Protein AF-A0A9P7R5K6-F1 (afdb_monomer)

Foldseek 3Di:
DPDPDPPPQDCQVVLQVLLVVLPQPDRADPQQSSLLLVVLLVVLLVLLLQQCVVCVVVVHQARDPVSNCVVVVVDPVLSVVLVVVVVVVVVVVVVVVVVVVVPDDDDDDDDDDDDDDDDDDDPPPVVVVVVVVVLVVQCVSSPVVPRGPDDHDVSVSVSSVSVSSVSSSQLSNQLVVLLVVVVVVCVVVVDPDPPDPPDPDDDDPPPDPPPPDDGRDNVSSVVSVVVVPDDDPVVCVVVVPVDPQPLDQQPLVVLLVLLVVLLVVLVVLLVVLVVVLVVLLVVLLVCVQVVVVVVSLVSVQVSVLSVLVNVLSVVLSVLSVVCNVPVVCVRDLDRDLVNLQSLLQLLQCVVLDPRVSSVVSNVSVCSRNHDVSSVCSNVVVVVSHDPSSVVSSDPDRDDVVVSVVSSVQSCVLVVNCPPPDPPPPDDDDPDDDDDDDDDDDDDDDDDDDDDDDDDPDVVVVVVVVVPDDDDPDDDDPPDPDHDDHDDDDPPDPDDQDDDPPDGDDDDPPVVVVVPDDDDDDDDDDDDDDPVVVVVVVVVVVD

Organism: NCBI:txid1209932

Solvent-accessible surface area (backbone atoms only — not comparable to full-atom values): 33763 Å² total; per-residue (Å²): 134,85,78,92,70,85,73,77,76,82,54,51,69,62,50,53,54,47,32,39,78,45,67,46,85,40,84,60,48,70,68,29,45,48,52,52,52,52,52,52,38,52,52,50,38,52,52,46,41,54,22,42,52,51,20,48,76,74,72,34,80,57,68,51,73,64,41,56,51,58,75,48,58,87,42,60,68,57,50,50,52,51,53,53,53,50,52,55,49,52,51,54,49,54,53,52,58,50,60,72,62,68,76,79,73,91,76,81,89,81,86,88,89,85,89,86,77,84,76,86,72,93,65,61,64,65,53,52,51,51,52,54,49,53,54,51,52,48,42,60,69,47,36,43,89,79,56,42,96,46,85,74,51,72,66,54,54,50,52,50,52,53,50,49,51,52,49,49,30,54,45,43,44,39,15,51,53,48,45,52,53,48,54,51,47,45,68,72,67,65,56,98,64,97,78,72,88,73,68,87,74,79,88,49,101,82,53,77,72,74,80,66,72,76,50,67,50,51,69,29,43,53,52,26,50,57,62,70,68,57,75,57,67,78,77,46,56,88,50,70,82,74,57,74,78,80,55,57,78,67,58,58,70,60,50,46,53,38,38,52,52,29,41,54,50,44,53,53,49,44,56,50,50,55,57,50,49,55,52,51,50,53,54,38,37,53,30,55,67,74,63,42,53,72,61,34,58,63,52,47,54,54,51,53,54,48,52,45,48,44,56,46,43,54,54,52,37,53,35,39,51,51,49,57,78,47,43,75,59,64,71,51,93,56,80,44,79,93,46,39,38,47,54,25,34,46,48,41,42,20,87,77,48,93,51,66,43,38,43,51,48,35,50,57,50,33,60,45,62,31,66,68,54,47,49,38,31,59,68,39,72,76,66,52,41,44,66,69,58,54,59,60,68,47,93,64,83,81,54,69,69,58,55,51,52,51,51,39,43,42,15,59,58,67,74,36,87,45,81,78,69,76,80,74,76,76,80,77,82,80,75,88,77,83,88,83,84,87,84,90,85,88,91,83,91,87,87,88,88,85,84,91,82,90,73,98,65,59,72,69,54,56,58,59,60,73,72,57,83,76,78,94,72,91,84,71,90,71,66,100,71,81,71,84,62,81,77,96,62,95,87,58,98,69,88,80,82,68,64,92,90,48,85,78,74,86,61,89,72,58,70,72,65,78,78,67,88,81,87,82,91,79,86,85,85,82,82,81,59,69,73,60,54,55,53,53,57,58,63,71,74,112

Mean predicted aligned error: 21.7 Å

pLDDT: mean 73.81, std 21.89, range [28.94, 96.81]

Radius of gyration: 49.68 Å; Cα contacts (8 Å, |Δi|>4): 333; chains: 1; bounding box: 104×92×162 Å

Secondary structure (DSSP, 8-state):
---S-------HHHHHHHHHHTT--S---HHHHHHHHHHHHHHHHHHHHHHHHHHHHTT-SS--HHHHHHHTTT-HHHHHHHHHHHHHHHHHHHHHHHHTTTT--------------PPPPS-HHHHHHHHHHHHHHHHHHTTHHHH-SSPPPHHHHHHHHHHHHHHHHHHHHHHHHHHHHHHHHHHHHT-S--S---------TTSPP----PPPPHHHHHHHHHHHTPPPHHHHGGGTTTS--------HHHHHHHHHHHHHHHHHHHHHHHHHHHHHHHHHHHHHHTT-HHHHHHHHHHHHHHHHHHHHHHHHHHHHHHHHHTGGGGGSSS--HHHHHHHHHHHHHGGGSS-HHHHHHHHHHHHHHHHHHHHHHHTTTTS-S-HHHHHHHS--PPPHHHHHHHHHHHHHHTT---S-PPPPP------------------------------TTHHHHHHHHTT-PPPS-S-S---S---PPPP--S--S-----BTTB--PPPTTSGGGTT--------S-PPPPHHHHHHHHHHTT-

InterPro domains:
  IPR003195 Transcription initiation factor IID, subunit 13 [PF02269] (10-100)
  IPR003195 Transcription initiation factor IID, subunit 13 [PTHR11380] (4-180)
  IPR005061 Vacuolar protein sorting-associated protein Ist1 [PF03398] (256-417)
  IPR009072 Histone-fold [G3DSA:1.10.20.10] (11-53)
  IPR009072 Histone-fold [SSF47113] (11-53)
  IPR009072 Histone-fold [SSF47113] (146-231)
  IPR042277 Vacuolar protein sorting-associated protein IST1-like [G3DSA:1.20.1260.60] (247-427)

Nearest PDB structures (foldseek):
  8v2q-assembly1_B-1  TM=9.684E-01  e=1.000E-11  Homo sapiens
  3frs-assembly1_A-2  TM=9.763E-01  e=5.652E-10  Homo sapiens
  6e8g-assembly1_S  TM=9.258E-01  e=2.137E-09  Homo sapiens
  3ggz-assembly4_D  TM=8.778E-01  e=9.228E-09  Saccharomyces cerevisiae
  8qb9-assembly1_A  TM=2.524E-01  e=5.804E+00  Saccharomyces cerevisiae

Sequence (542 aa):
MASKDDKAFKYRQEISQMMYVSGETAEPSIETTSMIEDIVRQQVIELLRNCTELAARRGARAITINDLIFQIRHDQAKVSRLRTFLSWKDVRKNVKDSDDKGGEADLGAGEDPSGGVVPGGPVDDATKKNKKAKGKRFREWAGFGIVTDSKPSDDIVDILGFLTFEMVQTLTEHALKVKEQEDLFKAQSGGENAGSKKRKVATGLFDPPSEGRSPIEPRHVQEAFRRLQQRPKKTRAMLNGTRLPQHTALNITKLKVQLKLAIARLRMVQQRDDSMGKTQRRAMAQLLEVGKIDSARIRVENIIRSDITTELHEILELYCELLIARAGLLEGSVCDPGLEEAVKSIIYAAPKTEIKELQVVRTLLAEKYGKEFVLAAMDNSDGKVSDKVVKKLSVTPPREELVQGYLEEIAKAYNVDWPKRPLADEPPDLLDDDDDDSPSGGIGVRIPEGPLGNSSKVAKEQEELSKATPPRTIGGPSSPLTVTPPRMTTDNVHPKVTLNSLELKPNKKMDAAAQKKPAGKGPGGNVPDITELERRFQALKR

Structure (mmCIF, N/CA/C/O backbone):
data_AF-A0A9P7R5K6-F1
#
_entry.id   AF-A0A9P7R5K6-F1
#
loop_
_atom_site.group_PDB
_atom_site.id
_atom_site.type_symbol
_atom_site.label_atom_id
_atom_site.label_alt_id
_atom_site.label_comp_id
_atom_site.label_asym_id
_atom_site.label_entity_id
_atom_site.label_seq_id
_atom_site.pdbx_PDB_ins_code
_atom_site.Cartn_x
_atom_site.Cartn_y
_atom_site.Cartn_z
_atom_site.occupancy
_atom_site.B_iso_or_equiv
_atom_site.auth_seq_id
_atom_site.auth_comp_id
_atom_site.auth_asym_id
_atom_site.auth_atom_id
_atom_site.pdbx_PDB_model_num
ATOM 1 N N . MET A 1 1 ? 41.719 -3.192 -2.189 1.00 32.66 1 MET A N 1
ATOM 2 C CA . MET A 1 1 ? 41.002 -4.257 -2.922 1.00 32.66 1 MET A CA 1
ATOM 3 C C . MET A 1 1 ? 40.378 -3.630 -4.156 1.00 32.66 1 MET A C 1
ATOM 5 O O . MET A 1 1 ? 39.386 -2.929 -4.029 1.00 32.66 1 MET A O 1
ATOM 9 N N . ALA A 1 2 ? 41.013 -3.793 -5.317 1.00 33.47 2 ALA A N 1
ATOM 10 C CA . ALA A 1 2 ? 40.439 -3.384 -6.594 1.00 33.47 2 ALA A CA 1
ATOM 11 C C . ALA A 1 2 ? 39.320 -4.373 -6.948 1.00 33.47 2 ALA A C 1
ATOM 13 O O . ALA A 1 2 ? 39.569 -5.577 -7.037 1.00 33.47 2 ALA A O 1
ATOM 14 N N . SER A 1 3 ? 38.085 -3.883 -7.046 1.00 34.66 3 SER A N 1
ATOM 15 C CA . SER A 1 3 ? 36.927 -4.712 -7.375 1.00 34.66 3 SER A CA 1
ATOM 16 C C . SER A 1 3 ? 37.041 -5.177 -8.825 1.00 34.66 3 SER A C 1
ATOM 18 O O . SER A 1 3 ? 37.020 -4.365 -9.745 1.00 34.66 3 SER A O 1
ATOM 20 N N . LYS A 1 4 ? 37.181 -6.491 -9.015 1.00 38.12 4 LYS A N 1
ATOM 21 C CA . LYS A 1 4 ? 36.974 -7.183 -10.290 1.00 38.12 4 LYS A CA 1
ATOM 22 C C . LYS A 1 4 ? 35.550 -6.898 -10.770 1.00 38.12 4 LYS A C 1
ATOM 24 O O . LYS A 1 4 ? 34.622 -7.423 -10.173 1.00 38.12 4 LYS A O 1
ATOM 29 N N . ASP A 1 5 ? 35.413 -6.023 -11.760 1.00 40.50 5 ASP A N 1
ATOM 30 C CA . ASP A 1 5 ? 34.437 -6.062 -12.860 1.00 40.50 5 ASP A CA 1
ATOM 31 C C . ASP A 1 5 ? 34.398 -4.676 -13.520 1.00 40.50 5 ASP A C 1
ATOM 33 O O . ASP A 1 5 ? 33.425 -3.930 -13.404 1.00 40.50 5 ASP A O 1
ATOM 37 N N . ASP A 1 6 ? 35.457 -4.323 -14.254 1.00 42.97 6 ASP A N 1
ATOM 38 C CA . ASP A 1 6 ? 35.356 -3.276 -15.274 1.00 42.97 6 ASP A CA 1
ATOM 39 C C . ASP A 1 6 ? 34.451 -3.807 -16.400 1.00 42.97 6 ASP A C 1
ATOM 41 O O . ASP A 1 6 ? 34.907 -4.281 -17.445 1.00 42.97 6 ASP A O 1
ATOM 45 N N . LYS A 1 7 ? 33.128 -3.782 -16.182 1.00 58.38 7 LYS A N 1
ATOM 46 C CA . LYS A 1 7 ? 32.145 -3.893 -17.263 1.00 58.38 7 LYS A CA 1
ATOM 47 C C . LYS A 1 7 ? 32.427 -2.725 -18.201 1.00 58.38 7 LYS A C 1
ATOM 49 O O . LYS A 1 7 ? 32.028 -1.599 -17.928 1.00 58.38 7 LYS A O 1
ATOM 54 N N . ALA A 1 8 ? 33.131 -2.984 -19.299 1.00 59.09 8 ALA A N 1
ATOM 55 C CA . ALA A 1 8 ? 33.356 -1.987 -20.332 1.00 59.09 8 ALA A CA 1
ATOM 56 C C . ALA A 1 8 ? 31.991 -1.488 -20.834 1.00 59.09 8 ALA A C 1
ATOM 58 O O . ALA A 1 8 ? 31.297 -2.206 -21.552 1.00 59.09 8 ALA A O 1
ATOM 59 N N . PHE A 1 9 ? 31.595 -0.286 -20.417 1.00 68.38 9 PHE A N 1
ATOM 60 C CA . PHE A 1 9 ? 30.385 0.387 -20.876 1.00 68.38 9 PHE A CA 1
ATOM 61 C C . PHE A 1 9 ? 30.581 0.755 -22.342 1.00 68.38 9 PHE A C 1
ATOM 63 O O . PHE A 1 9 ? 31.423 1.590 -22.685 1.00 68.38 9 PHE A O 1
ATOM 70 N N . LYS A 1 10 ? 29.875 0.055 -23.233 1.00 80.56 10 LYS A N 1
ATOM 71 C CA . LYS A 1 10 ? 30.111 0.150 -24.675 1.00 80.56 10 LYS A CA 1
ATOM 72 C C . LYS A 1 10 ? 29.262 1.275 -25.275 1.00 80.56 10 LYS A C 1
ATOM 74 O O . LYS A 1 10 ? 29.720 1.928 -26.201 1.00 80.56 10 LYS A O 1
ATOM 79 N N . TYR A 1 11 ? 28.078 1.570 -24.757 1.00 90.38 11 TYR A N 1
ATOM 80 C CA . TYR A 1 11 ? 27.111 2.422 -25.463 1.00 90.38 11 TYR A CA 1
ATOM 81 C C . TYR A 1 11 ? 26.877 3.790 -24.813 1.00 90.38 11 TYR A C 1
ATOM 83 O O . TYR A 1 11 ? 25.843 4.408 -25.049 1.00 90.38 11 TYR A O 1
ATOM 91 N N . ARG A 1 12 ? 27.826 4.297 -24.010 1.00 89.44 12 ARG A N 1
ATOM 92 C CA . ARG A 1 12 ? 27.673 5.574 -23.282 1.00 89.44 12 ARG A CA 1
ATOM 93 C C . ARG A 1 12 ? 27.261 6.743 -24.184 1.00 89.44 12 ARG A C 1
ATOM 95 O O . ARG A 1 12 ? 26.331 7.468 -23.841 1.00 89.44 12 ARG A O 1
ATOM 102 N N . GLN A 1 13 ? 27.963 6.951 -25.300 1.00 90.81 13 GLN A N 1
ATOM 103 C CA . GLN A 1 13 ? 27.703 8.093 -26.187 1.00 90.81 13 GLN A CA 1
ATOM 104 C C . GLN A 1 13 ? 26.336 7.963 -26.860 1.00 90.81 13 GLN A C 1
ATOM 106 O O . GLN A 1 13 ? 25.559 8.913 -26.879 1.00 90.81 13 GLN A O 1
ATOM 111 N N . GLU A 1 14 ? 26.017 6.769 -27.353 1.00 93.06 14 GLU A N 1
ATOM 112 C CA . GLU A 1 14 ? 24.741 6.475 -27.994 1.00 93.06 14 GLU A CA 1
ATOM 113 C C . GLU A 1 14 ? 23.574 6.619 -27.004 1.00 93.06 14 GLU A C 1
ATOM 115 O O . GLU A 1 14 ? 22.557 7.220 -27.339 1.00 93.06 14 GLU A O 1
ATOM 120 N N . ILE A 1 15 ? 23.727 6.138 -25.765 1.00 93.69 15 ILE A N 1
ATOM 121 C CA . ILE A 1 15 ? 22.724 6.285 -24.701 1.00 93.69 15 ILE A CA 1
ATOM 122 C C . ILE A 1 15 ? 22.528 7.753 -24.345 1.00 93.69 15 ILE A C 1
ATOM 124 O O . ILE A 1 15 ? 21.389 8.206 -24.307 1.00 93.69 15 ILE A O 1
ATOM 128 N N . SER A 1 16 ? 23.606 8.514 -24.158 1.00 92.12 16 SER A N 1
ATOM 129 C CA . SER A 1 16 ? 23.510 9.952 -23.890 1.00 92.12 16 SER A CA 1
ATOM 130 C C . SER A 1 16 ? 22.779 10.694 -25.015 1.00 92.12 16 SER A C 1
ATOM 132 O O . SER A 1 16 ? 21.921 11.528 -24.732 1.00 92.12 16 SER A O 1
ATOM 134 N N . GLN A 1 17 ? 23.030 10.341 -26.278 1.00 93.12 17 GLN A N 1
ATOM 135 C CA . GLN A 1 17 ? 22.317 10.926 -27.413 1.00 93.12 17 GLN A CA 1
ATOM 136 C C . GLN A 1 17 ? 20.821 10.565 -27.415 1.00 93.12 17 GLN A C 1
ATOM 138 O O . GLN A 1 17 ? 19.980 11.425 -27.670 1.00 93.12 17 GLN A O 1
ATOM 143 N N . MET A 1 18 ? 20.464 9.316 -27.101 1.00 94.31 18 MET A N 1
ATOM 144 C CA . MET A 1 18 ? 19.060 8.896 -26.978 1.00 94.31 18 MET A CA 1
ATOM 145 C C . MET A 1 18 ? 18.347 9.597 -25.811 1.00 94.31 18 MET A C 1
ATOM 147 O O . MET A 1 18 ? 17.194 10.010 -25.945 1.00 94.31 18 MET A O 1
ATOM 151 N N . MET A 1 19 ? 19.039 9.787 -24.684 1.00 94.06 19 MET A N 1
ATOM 152 C CA . MET A 1 19 ? 18.526 10.541 -23.537 1.00 94.06 19 MET A CA 1
ATOM 153 C C . MET A 1 19 ? 18.262 12.006 -23.903 1.00 94.06 19 MET A C 1
ATOM 155 O O . MET A 1 19 ? 17.210 12.537 -23.548 1.00 94.06 19 MET A O 1
ATOM 159 N N . TYR A 1 20 ? 19.161 12.622 -24.676 1.00 93.25 20 TYR A N 1
ATOM 160 C 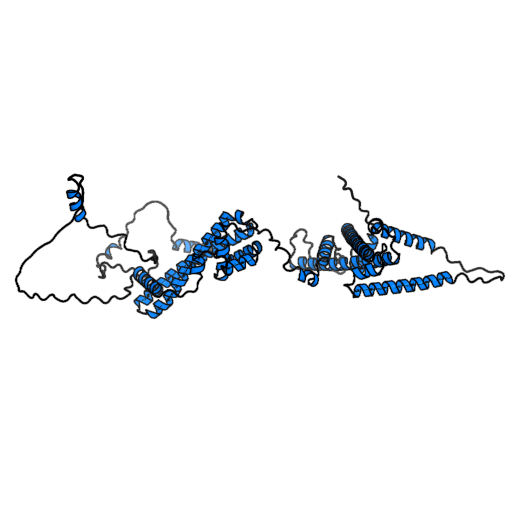CA . TYR A 1 20 ? 19.003 13.994 -25.157 1.00 93.25 20 TYR A CA 1
ATOM 161 C C . TYR A 1 20 ? 17.740 14.179 -26.001 1.00 93.25 20 TYR A C 1
ATOM 163 O O . TYR A 1 20 ? 16.944 15.079 -25.741 1.00 93.25 20 TYR A O 1
ATOM 171 N N . VAL A 1 21 ? 17.487 13.266 -26.945 1.00 92.50 21 VAL A N 1
ATOM 172 C CA . VAL A 1 21 ? 16.249 13.262 -27.750 1.00 92.50 21 VAL A CA 1
ATOM 173 C C . VAL A 1 21 ? 14.995 13.123 -26.874 1.00 92.50 21 VAL A C 1
ATOM 175 O O . VAL A 1 21 ? 13.938 13.642 -27.220 1.00 92.50 21 VAL A O 1
ATOM 178 N N . SER A 1 22 ? 15.121 12.464 -25.722 1.00 89.00 22 SER A N 1
ATOM 179 C CA . SER A 1 22 ? 14.028 12.226 -24.770 1.00 89.00 22 SER A CA 1
ATOM 180 C C . SER A 1 22 ? 13.811 13.382 -23.780 1.00 89.00 22 SER A C 1
ATOM 182 O O . SER A 1 22 ? 12.936 13.293 -22.918 1.00 89.00 22 SER A O 1
ATOM 184 N N . GLY A 1 23 ? 14.597 14.462 -23.885 1.00 87.00 23 GLY A N 1
ATOM 185 C CA . GLY A 1 23 ? 14.461 15.676 -23.076 1.00 87.00 23 GLY A CA 1
ATOM 186 C C . GLY A 1 23 ? 15.455 15.822 -21.919 1.00 87.00 23 GLY A C 1
ATOM 187 O O . GLY A 1 23 ? 15.320 16.768 -21.143 1.00 87.00 23 GLY A O 1
ATOM 188 N N . GLU A 1 24 ? 16.443 14.931 -21.781 1.00 87.56 24 GLU A N 1
ATOM 189 C CA . GLU A 1 24 ? 17.578 15.154 -20.873 1.00 87.56 24 GLU A CA 1
ATOM 190 C C . GLU A 1 24 ? 18.565 16.134 -21.516 1.00 87.56 24 GLU A C 1
ATOM 192 O O . GLU A 1 24 ? 19.335 15.782 -22.406 1.00 87.56 24 GLU A O 1
ATOM 197 N N . THR A 1 25 ? 18.526 17.388 -21.086 1.00 79.44 25 THR A N 1
ATOM 198 C CA . THR A 1 25 ? 19.355 18.453 -21.659 1.00 79.44 25 THR A CA 1
ATOM 199 C C . THR A 1 25 ? 20.704 18.612 -20.964 1.00 79.44 25 THR A C 1
ATOM 201 O O . THR A 1 25 ? 21.587 19.260 -21.522 1.00 79.44 25 THR A O 1
ATOM 204 N N . ALA A 1 26 ? 20.864 18.073 -19.752 1.00 81.56 26 ALA A N 1
ATOM 205 C CA . ALA A 1 26 ? 22.111 18.139 -19.000 1.00 81.56 26 ALA A CA 1
ATOM 206 C C . ALA A 1 26 ? 22.975 16.899 -19.268 1.00 81.56 26 ALA A C 1
ATOM 208 O O . ALA A 1 26 ? 22.467 15.838 -19.622 1.00 81.56 26 ALA A O 1
ATOM 209 N N . GLU A 1 27 ? 24.295 17.018 -19.098 1.00 86.50 27 GLU A N 1
ATOM 210 C CA . GLU A 1 27 ? 25.189 15.874 -19.291 1.00 86.50 27 GLU A CA 1
ATOM 211 C C . GLU A 1 27 ? 24.950 14.829 -18.182 1.00 86.50 27 GLU A C 1
ATOM 213 O O . GLU A 1 27 ? 25.210 15.112 -17.006 1.00 86.50 27 GLU A O 1
ATOM 218 N N . PRO A 1 28 ? 24.451 13.621 -18.513 1.00 88.25 28 PRO A N 1
ATOM 219 C CA . PRO A 1 28 ? 24.206 12.599 -17.511 1.00 88.25 28 PRO A CA 1
ATOM 220 C C . PRO A 1 28 ? 25.532 12.032 -16.995 1.00 88.25 28 PRO A C 1
ATOM 222 O O . PRO A 1 28 ? 26.495 11.836 -17.746 1.00 88.25 28 PRO A O 1
ATOM 225 N N . SER A 1 29 ? 25.571 11.710 -15.701 1.00 91.00 29 SER A N 1
ATOM 226 C CA . SER A 1 29 ? 26.750 11.096 -15.093 1.00 91.00 29 SER A CA 1
ATOM 227 C C . SER A 1 29 ? 27.053 9.729 -15.719 1.00 91.00 29 SER A C 1
ATOM 229 O O . SER A 1 29 ? 26.167 9.045 -16.246 1.00 91.00 29 SER A O 1
ATOM 231 N N . ILE A 1 30 ? 28.320 9.304 -15.633 1.00 90.44 30 ILE A N 1
ATOM 232 C CA . ILE A 1 30 ? 28.745 7.977 -16.107 1.00 90.44 30 ILE A CA 1
ATOM 233 C C . ILE A 1 30 ? 27.883 6.900 -15.446 1.00 90.44 30 ILE A C 1
ATOM 235 O O . ILE A 1 30 ? 27.325 6.064 -16.145 1.00 90.44 30 ILE A O 1
ATOM 239 N N . GLU A 1 31 ? 27.676 6.993 -14.133 1.00 91.69 31 GLU A N 1
ATOM 240 C CA . GLU A 1 31 ? 26.853 6.060 -13.363 1.00 91.69 31 GLU A CA 1
ATOM 241 C C . GLU A 1 31 ? 25.410 5.951 -13.889 1.00 91.69 31 GLU A C 1
ATOM 243 O O . GLU A 1 31 ? 24.905 4.840 -14.055 1.00 91.69 31 GLU A O 1
ATOM 248 N N . THR A 1 32 ? 24.762 7.074 -14.230 1.00 93.44 32 THR A N 1
ATOM 249 C CA . THR A 1 32 ? 23.411 7.070 -14.819 1.00 93.44 32 THR A CA 1
ATOM 250 C C . THR A 1 32 ? 23.406 6.349 -16.168 1.00 93.44 32 THR A C 1
ATOM 252 O O . THR A 1 32 ? 22.582 5.461 -16.395 1.00 93.44 32 THR A O 1
ATOM 255 N N . THR A 1 33 ? 24.339 6.691 -17.064 1.00 93.75 33 THR A N 1
ATOM 256 C CA . THR A 1 33 ? 24.418 6.056 -18.393 1.00 93.75 33 THR A CA 1
ATOM 257 C C . THR A 1 33 ? 24.749 4.565 -18.305 1.00 93.75 33 THR A C 1
ATOM 259 O O . THR A 1 33 ? 24.155 3.761 -19.020 1.00 93.75 33 THR A O 1
ATOM 262 N N . SER A 1 34 ? 25.623 4.185 -17.372 1.00 92.19 34 SER A N 1
ATOM 263 C CA . SER A 1 34 ? 26.002 2.808 -17.064 1.00 92.19 34 SER A CA 1
ATOM 264 C C . SER A 1 34 ? 24.824 1.987 -16.543 1.00 92.19 34 SER A C 1
ATOM 266 O O . SER A 1 34 ? 24.632 0.845 -16.960 1.00 92.19 34 SER A O 1
ATOM 268 N N . MET A 1 35 ? 24.006 2.569 -15.664 1.00 94.38 35 MET A N 1
ATOM 269 C CA . MET A 1 35 ? 22.801 1.924 -15.150 1.00 94.38 35 MET A CA 1
ATOM 270 C C . MET A 1 35 ? 21.769 1.694 -16.256 1.00 94.38 35 MET A C 1
ATOM 272 O O . MET A 1 35 ? 21.202 0.606 -16.348 1.00 94.38 35 MET A O 1
ATOM 276 N N . ILE A 1 36 ? 21.546 2.690 -17.118 1.00 95.38 36 ILE A N 1
ATOM 277 C CA . ILE A 1 36 ? 20.651 2.550 -18.273 1.00 95.38 36 ILE A CA 1
ATOM 278 C C . ILE A 1 36 ? 21.180 1.471 -19.226 1.00 95.38 36 ILE A C 1
ATOM 280 O O . ILE A 1 36 ? 20.402 0.620 -19.654 1.00 95.38 36 ILE A O 1
ATOM 284 N N . GLU A 1 37 ? 22.488 1.447 -19.512 1.00 94.81 37 GLU A N 1
ATOM 285 C CA . GLU A 1 37 ? 23.095 0.412 -20.359 1.00 94.81 37 GLU A CA 1
ATOM 286 C C . GLU A 1 37 ? 22.832 -0.995 -19.808 1.00 94.81 37 GLU A C 1
ATOM 288 O O . GLU A 1 37 ? 22.412 -1.879 -20.559 1.00 94.81 37 GLU A O 1
ATOM 293 N N . ASP A 1 38 ? 23.031 -1.206 -18.504 1.00 94.06 38 ASP A N 1
ATOM 294 C CA . ASP A 1 38 ? 22.840 -2.519 -17.883 1.00 94.06 38 ASP A CA 1
ATOM 295 C C . ASP A 1 38 ? 21.362 -2.935 -17.860 1.00 94.06 38 ASP A C 1
ATOM 297 O O . ASP A 1 38 ? 21.048 -4.076 -18.204 1.00 94.06 38 ASP A O 1
ATOM 301 N N . ILE A 1 39 ? 20.440 -2.012 -17.552 1.00 95.12 39 ILE A N 1
ATOM 302 C CA . ILE A 1 39 ? 18.991 -2.272 -17.603 1.00 95.12 39 ILE A CA 1
ATOM 303 C C . ILE A 1 39 ? 18.580 -2.690 -19.017 1.00 95.12 39 ILE A C 1
ATOM 305 O O . ILE A 1 39 ? 17.954 -3.735 -19.197 1.00 95.12 39 ILE A O 1
ATOM 309 N N . VAL A 1 40 ? 18.946 -1.903 -20.031 1.00 95.25 40 VAL A N 1
ATOM 310 C CA . VAL A 1 40 ? 18.559 -2.160 -21.425 1.00 95.25 40 VAL A CA 1
ATOM 311 C C . VAL A 1 40 ? 19.164 -3.477 -21.908 1.00 95.25 40 VAL A C 1
ATOM 313 O O . VAL A 1 40 ? 18.460 -4.286 -22.511 1.00 95.25 40 VAL A O 1
ATOM 316 N N . ARG A 1 41 ? 20.434 -3.749 -21.585 1.00 93.06 41 ARG A N 1
ATOM 317 C CA . ARG A 1 41 ? 21.089 -5.020 -21.916 1.00 93.06 41 ARG A CA 1
ATOM 318 C C . ARG A 1 41 ? 20.352 -6.212 -21.310 1.00 93.06 41 ARG A C 1
ATOM 320 O O . ARG A 1 41 ? 20.097 -7.190 -22.011 1.00 93.06 41 ARG A O 1
ATOM 327 N N . GLN A 1 42 ? 19.999 -6.142 -20.027 1.00 93.31 42 GLN A N 1
ATOM 328 C CA . GLN A 1 42 ? 19.261 -7.211 -19.351 1.00 93.31 42 GLN A CA 1
ATOM 329 C C . GLN A 1 42 ? 17.883 -7.438 -19.988 1.00 93.31 42 GLN A C 1
ATOM 331 O O . GLN A 1 42 ? 17.507 -8.585 -20.223 1.00 93.31 42 GLN A O 1
ATOM 336 N N . GLN A 1 43 ? 17.160 -6.369 -20.339 1.00 94.56 43 GLN A N 1
ATOM 337 C CA . GLN A 1 43 ? 15.863 -6.479 -21.018 1.00 94.56 43 GLN A CA 1
ATOM 338 C C . GLN A 1 43 ? 15.983 -7.099 -22.419 1.00 94.56 43 GLN A C 1
ATOM 340 O O . GLN A 1 43 ? 15.147 -7.917 -22.793 1.00 94.56 43 GLN A O 1
ATOM 345 N N . VAL A 1 44 ? 17.033 -6.771 -23.183 1.00 93.56 44 VAL A N 1
ATOM 346 C CA . VAL A 1 44 ? 17.293 -7.395 -24.494 1.00 93.56 44 VAL A CA 1
ATOM 347 C C . VAL A 1 44 ? 17.576 -8.891 -24.351 1.00 93.56 44 VAL A C 1
ATOM 349 O O . VAL A 1 44 ? 17.021 -9.687 -25.107 1.00 93.56 44 VAL A O 1
ATOM 352 N N . ILE A 1 45 ? 18.401 -9.286 -23.378 1.00 92.19 45 ILE A N 1
ATOM 353 C CA . ILE A 1 45 ? 18.701 -10.701 -23.107 1.00 92.19 45 ILE A CA 1
ATOM 354 C C . ILE A 1 45 ? 17.418 -11.460 -22.757 1.00 92.19 45 ILE A C 1
ATOM 356 O O . ILE A 1 45 ? 17.180 -12.544 -23.288 1.00 92.19 45 ILE A O 1
ATOM 360 N N . GLU A 1 46 ? 16.575 -10.887 -21.901 1.00 93.00 46 GLU A N 1
ATOM 361 C CA . GLU A 1 46 ? 15.310 -11.501 -21.502 1.00 93.00 46 GLU A CA 1
ATOM 362 C C . GLU A 1 46 ? 14.323 -11.602 -22.675 1.00 93.00 46 GLU A C 1
ATOM 364 O O . GLU A 1 46 ? 13.692 -12.639 -22.884 1.00 93.00 46 GLU A O 1
ATOM 369 N N . LEU A 1 47 ? 14.231 -10.562 -23.506 1.00 92.94 47 LEU A N 1
ATOM 370 C CA . LEU A 1 47 ? 13.422 -10.587 -24.721 1.00 92.94 47 LEU A CA 1
ATOM 371 C C . LEU A 1 47 ? 13.872 -11.710 -25.666 1.00 92.94 47 LEU A C 1
ATOM 373 O O . LEU A 1 47 ? 13.034 -12.467 -26.157 1.00 92.94 47 LEU A O 1
ATOM 377 N N . LEU A 1 48 ? 15.183 -11.841 -25.885 1.00 92.50 48 LEU A N 1
ATOM 378 C CA . LEU A 1 48 ? 15.762 -12.881 -26.732 1.00 92.50 48 LEU A CA 1
ATOM 379 C C . LEU A 1 48 ? 15.510 -14.285 -26.178 1.00 92.50 48 LEU A C 1
ATOM 381 O O . LEU A 1 48 ? 15.101 -15.151 -26.943 1.00 92.50 48 LEU A O 1
ATOM 385 N N . ARG A 1 49 ? 15.673 -14.505 -24.866 1.00 92.12 49 ARG A N 1
ATOM 386 C CA . ARG A 1 49 ? 15.383 -15.798 -24.219 1.00 92.12 49 ARG A CA 1
ATOM 387 C C . ARG A 1 49 ? 13.947 -16.240 -24.458 1.00 92.12 49 ARG A C 1
ATOM 389 O O . ARG A 1 49 ? 13.714 -17.357 -24.914 1.00 92.12 49 ARG A O 1
ATOM 396 N N . ASN A 1 50 ? 12.999 -15.337 -24.223 1.00 93.94 50 ASN A N 1
ATOM 397 C CA . ASN A 1 50 ? 11.589 -15.625 -24.451 1.00 93.94 50 ASN A CA 1
ATOM 398 C C . ASN A 1 50 ? 11.287 -15.884 -25.940 1.00 93.94 50 ASN A C 1
ATOM 400 O O . ASN A 1 50 ? 10.503 -16.771 -26.264 1.00 93.94 50 ASN A O 1
ATOM 404 N N . CYS A 1 51 ? 11.930 -15.159 -26.864 1.00 92.94 51 CYS A N 1
ATOM 405 C CA . CYS A 1 51 ? 11.782 -15.414 -28.301 1.00 92.94 51 CYS A CA 1
ATOM 406 C C . CYS A 1 51 ? 12.361 -16.775 -28.719 1.00 92.94 51 CYS A C 1
ATOM 408 O O . CYS A 1 51 ? 11.745 -17.469 -29.527 1.00 92.94 51 CYS A O 1
ATOM 410 N N . THR A 1 52 ? 13.509 -17.179 -28.165 1.00 91.69 52 THR A N 1
ATOM 411 C CA . THR A 1 52 ? 14.091 -18.512 -28.382 1.00 91.69 52 THR A CA 1
ATOM 412 C C . THR A 1 52 ? 13.135 -19.604 -27.901 1.00 91.69 52 THR A C 1
ATOM 414 O O . THR A 1 52 ? 12.918 -20.583 -28.611 1.00 91.69 52 THR A O 1
ATOM 417 N N . GLU A 1 53 ? 12.501 -19.422 -26.740 1.00 91.56 53 GLU A N 1
ATOM 418 C CA . GLU A 1 53 ? 11.508 -20.370 -26.226 1.00 91.56 53 GLU A CA 1
ATOM 419 C C . GLU A 1 53 ? 10.271 -20.463 -27.137 1.00 91.56 53 GLU A C 1
ATOM 421 O O . GLU A 1 53 ? 9.799 -21.561 -27.437 1.00 91.56 53 GLU A O 1
ATOM 426 N N . LEU A 1 54 ? 9.762 -19.330 -27.633 1.00 92.19 54 LEU A N 1
ATOM 427 C CA . LEU A 1 54 ? 8.646 -19.307 -28.586 1.00 92.19 54 LEU A CA 1
ATOM 428 C C . LEU A 1 54 ? 8.997 -20.007 -29.905 1.00 92.19 54 LEU A C 1
ATOM 430 O O . LEU A 1 54 ? 8.199 -20.799 -30.412 1.00 92.19 54 LEU A O 1
ATOM 434 N N . ALA A 1 55 ? 10.198 -19.766 -30.435 1.00 91.75 55 ALA A N 1
ATOM 435 C CA . ALA A 1 55 ? 10.686 -20.445 -31.629 1.00 91.75 55 ALA A CA 1
ATOM 436 C C . ALA A 1 55 ? 10.786 -21.962 -31.399 1.00 91.75 55 ALA A C 1
ATOM 438 O O . ALA A 1 55 ? 10.283 -22.739 -32.217 1.00 91.75 55 ALA A O 1
ATOM 439 N N . ALA A 1 56 ? 11.331 -22.383 -30.253 1.00 90.94 56 ALA A N 1
ATOM 440 C CA . ALA A 1 56 ? 11.433 -23.789 -29.878 1.00 90.94 56 ALA A CA 1
ATOM 441 C C . ALA A 1 56 ? 10.054 -24.460 -29.771 1.00 90.94 56 ALA A C 1
ATOM 443 O O . ALA A 1 56 ? 9.875 -25.565 -30.280 1.00 90.94 56 ALA A O 1
ATOM 444 N N . ARG A 1 57 ? 9.048 -23.775 -29.205 1.00 92.12 57 ARG A N 1
ATOM 445 C CA . ARG A 1 57 ? 7.654 -24.262 -29.146 1.00 92.12 57 ARG A CA 1
ATOM 446 C C . ARG A 1 57 ? 7.009 -24.416 -30.529 1.00 92.12 57 ARG A C 1
ATOM 448 O O . ARG A 1 57 ? 6.159 -25.283 -30.699 1.00 92.12 57 ARG A O 1
ATOM 455 N N . ARG A 1 58 ? 7.422 -23.623 -31.526 1.00 93.06 58 ARG A N 1
ATOM 456 C CA . ARG A 1 58 ? 7.037 -23.803 -32.942 1.00 93.06 58 ARG A CA 1
ATOM 457 C C . ARG A 1 58 ? 7.774 -24.977 -33.612 1.00 93.06 58 ARG A C 1
ATOM 459 O O . ARG A 1 58 ? 7.420 -25.361 -34.721 1.00 93.06 58 ARG A O 1
ATOM 466 N N . GLY A 1 59 ? 8.802 -25.537 -32.973 1.00 91.19 59 GLY A N 1
ATOM 467 C CA . GLY A 1 59 ? 9.696 -26.531 -33.573 1.00 91.19 59 GLY A CA 1
ATOM 468 C C . GLY A 1 59 ? 10.787 -25.917 -34.457 1.00 91.19 59 GLY A C 1
ATOM 469 O O . GLY A 1 59 ? 11.403 -26.623 -35.251 1.00 91.19 59 GLY A O 1
ATOM 470 N N . ALA A 1 60 ? 11.043 -24.610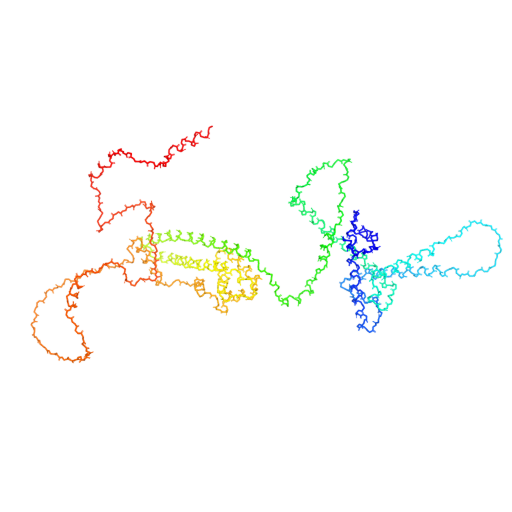 -34.340 1.00 89.75 60 ALA A N 1
ATOM 471 C CA . ALA A 1 60 ? 12.080 -23.906 -35.089 1.00 89.75 60 ALA A CA 1
ATOM 472 C C . ALA A 1 60 ? 13.247 -23.509 -34.174 1.00 89.75 60 ALA A C 1
ATOM 474 O O . ALA A 1 60 ? 13.051 -23.020 -33.068 1.00 89.75 60 ALA A O 1
ATOM 475 N N . ARG A 1 61 ? 14.485 -23.652 -34.657 1.00 85.56 61 ARG A N 1
ATOM 476 C CA . ARG A 1 61 ? 15.681 -23.175 -33.930 1.00 85.56 61 ARG A CA 1
ATOM 477 C C . ARG A 1 61 ? 16.007 -21.701 -34.187 1.00 85.56 61 ARG A C 1
ATOM 479 O O . ARG A 1 61 ? 16.825 -21.119 -33.481 1.00 85.56 61 ARG A O 1
ATOM 486 N N . ALA A 1 62 ? 15.399 -21.113 -35.216 1.00 89.81 62 ALA A N 1
ATOM 487 C CA . ALA A 1 62 ? 15.628 -19.733 -35.621 1.00 89.81 62 ALA A CA 1
ATOM 488 C C . ALA A 1 62 ? 14.512 -18.812 -35.121 1.00 89.81 62 ALA A C 1
ATOM 490 O O . ALA A 1 62 ? 13.323 -19.091 -35.314 1.00 89.81 62 ALA A O 1
ATOM 491 N N . ILE A 1 63 ? 14.921 -17.695 -34.517 1.00 91.38 63 ILE A N 1
ATOM 492 C CA . ILE A 1 63 ? 14.027 -16.610 -34.108 1.00 91.38 63 ILE A CA 1
ATOM 493 C C . ILE A 1 63 ? 13.517 -15.893 -35.360 1.00 91.38 63 ILE A C 1
ATOM 495 O O . ILE A 1 63 ? 14.296 -15.510 -36.234 1.00 91.38 63 ILE A O 1
ATOM 499 N N . THR A 1 64 ? 12.207 -15.684 -35.431 1.00 92.25 64 THR A N 1
ATOM 500 C CA . THR A 1 64 ? 11.539 -14.946 -36.508 1.00 92.25 64 THR A CA 1
ATOM 501 C C . THR A 1 64 ? 11.071 -13.574 -36.027 1.00 92.25 64 THR A C 1
ATOM 503 O O . THR A 1 64 ? 10.916 -13.333 -34.830 1.00 92.25 64 THR A O 1
ATOM 506 N N . ILE A 1 65 ? 10.784 -12.665 -36.964 1.00 92.69 65 ILE A N 1
ATOM 507 C CA . ILE A 1 65 ? 10.228 -11.333 -36.659 1.00 92.69 65 ILE A CA 1
ATOM 508 C C . ILE A 1 65 ? 8.915 -11.451 -35.867 1.00 92.69 65 ILE A C 1
ATOM 510 O O . ILE A 1 65 ? 8.660 -10.672 -34.948 1.00 92.69 65 ILE A O 1
ATOM 514 N N . ASN A 1 66 ? 8.103 -12.463 -36.184 1.00 92.25 66 ASN A N 1
ATOM 515 C CA . ASN A 1 66 ? 6.838 -12.713 -35.500 1.00 92.25 66 ASN A CA 1
ATOM 516 C C . ASN A 1 66 ? 7.028 -13.051 -34.016 1.00 92.25 66 ASN A C 1
ATOM 518 O O . ASN A 1 66 ? 6.183 -12.658 -33.218 1.00 92.25 66 ASN A O 1
ATOM 522 N N . ASP A 1 67 ? 8.133 -13.699 -33.631 1.00 93.56 67 ASP A N 1
ATOM 523 C CA . ASP A 1 67 ? 8.420 -14.015 -32.224 1.00 93.56 67 ASP A CA 1
ATOM 524 C C . ASP A 1 67 ? 8.625 -12.732 -31.401 1.00 93.56 67 ASP A C 1
ATOM 526 O O . ASP A 1 67 ? 8.077 -12.594 -30.309 1.00 93.56 67 ASP A O 1
ATOM 530 N N . LEU A 1 68 ? 9.319 -11.738 -31.966 1.00 92.81 68 LEU A N 1
ATOM 531 C CA . LEU A 1 68 ? 9.508 -10.424 -31.337 1.00 92.81 68 LEU A CA 1
ATOM 532 C C . LEU A 1 68 ? 8.214 -9.613 -31.287 1.00 92.81 68 LEU A C 1
ATOM 534 O O . LEU A 1 68 ? 7.872 -9.065 -30.239 1.00 92.81 68 LEU A O 1
ATOM 538 N N . ILE A 1 69 ? 7.476 -9.548 -32.402 1.00 93.38 69 ILE A N 1
ATOM 539 C CA . ILE A 1 69 ? 6.190 -8.834 -32.462 1.00 93.38 69 ILE A CA 1
ATOM 540 C C . ILE A 1 69 ? 5.207 -9.435 -31.454 1.00 93.38 69 ILE A C 1
ATOM 542 O O . ILE A 1 69 ? 4.476 -8.701 -30.787 1.00 93.38 69 ILE A O 1
ATOM 546 N N . PHE A 1 70 ? 5.213 -10.760 -31.298 1.00 94.56 70 PHE A N 1
ATOM 547 C CA . PHE A 1 70 ? 4.364 -11.440 -30.334 1.00 94.56 70 PHE A CA 1
ATOM 548 C C . PHE A 1 70 ? 4.650 -10.989 -28.898 1.00 94.56 70 PHE A C 1
ATOM 550 O O . PHE A 1 70 ? 3.708 -10.766 -28.138 1.00 94.56 70 PHE A O 1
ATOM 557 N N . GLN A 1 71 ? 5.911 -10.772 -28.521 1.00 93.31 71 GLN A N 1
ATOM 558 C CA . GLN A 1 71 ? 6.268 -10.318 -27.171 1.00 93.31 71 GLN A CA 1
ATOM 559 C C . GLN A 1 71 ? 5.740 -8.916 -26.845 1.00 93.31 71 GLN A C 1
ATOM 561 O O . GLN A 1 71 ? 5.290 -8.668 -25.727 1.00 93.31 71 GLN A O 1
ATOM 566 N N . ILE A 1 72 ? 5.714 -8.018 -27.829 1.00 94.06 72 ILE A N 1
ATOM 567 C CA . ILE A 1 72 ? 5.242 -6.633 -27.664 1.00 94.06 72 ILE A CA 1
ATOM 568 C C . ILE A 1 72 ? 3.774 -6.428 -28.074 1.00 94.06 72 ILE A C 1
ATOM 570 O O . ILE A 1 72 ? 3.290 -5.298 -28.068 1.00 94.06 72 ILE A O 1
ATOM 574 N N . ARG A 1 73 ? 3.032 -7.503 -28.385 1.00 94.44 73 ARG A N 1
ATOM 575 C CA . ARG A 1 73 ? 1.663 -7.466 -28.951 1.00 94.44 73 ARG A CA 1
ATOM 576 C C . ARG A 1 73 ? 0.632 -6.679 -28.139 1.00 94.44 73 ARG A C 1
ATOM 578 O O . ARG A 1 73 ? -0.432 -6.345 -28.646 1.00 94.44 73 ARG A O 1
ATOM 585 N N . HIS A 1 74 ? 0.897 -6.427 -26.864 1.00 90.81 74 HIS A N 1
ATOM 586 C CA . HIS A 1 74 ? -0.014 -5.676 -26.004 1.00 90.81 74 HIS A CA 1
ATOM 587 C C . HIS A 1 74 ? 0.018 -4.166 -26.281 1.00 90.81 74 HIS A C 1
ATOM 589 O O . HIS A 1 74 ? -0.958 -3.482 -25.983 1.00 90.81 74 HIS A O 1
ATOM 595 N N . ASP A 1 75 ? 1.097 -3.659 -26.881 1.00 93.25 75 ASP A N 1
ATOM 596 C CA . ASP A 1 75 ? 1.251 -2.258 -27.263 1.00 93.25 75 ASP A CA 1
ATOM 597 C C . ASP A 1 75 ? 1.082 -2.106 -28.782 1.00 93.25 75 ASP A C 1
ATOM 599 O O . ASP A 1 75 ? 2.029 -2.189 -29.567 1.00 93.25 75 ASP A O 1
ATOM 603 N N . GLN A 1 76 ? -0.167 -1.905 -29.204 1.00 93.81 76 GLN A N 1
ATOM 604 C CA . GLN A 1 76 ? -0.522 -1.779 -30.620 1.00 93.81 76 GLN A CA 1
ATOM 605 C C . GLN A 1 76 ? 0.118 -0.549 -31.277 1.00 93.81 76 GLN A C 1
ATOM 607 O O . GLN A 1 76 ? 0.496 -0.604 -32.444 1.00 93.81 76 GLN A O 1
ATOM 612 N N . ALA A 1 77 ? 0.298 0.545 -30.531 1.00 93.75 77 ALA A N 1
ATOM 613 C CA . ALA A 1 77 ? 0.943 1.747 -31.050 1.00 93.75 77 ALA A CA 1
ATOM 614 C C . ALA A 1 77 ? 2.424 1.486 -31.356 1.00 93.75 77 ALA A C 1
ATOM 616 O O . ALA A 1 77 ? 2.916 1.869 -32.419 1.00 93.75 77 ALA A O 1
ATOM 617 N N . LYS A 1 78 ? 3.116 0.773 -30.464 1.00 93.69 78 LYS A N 1
ATOM 618 C CA . LYS A 1 78 ? 4.501 0.340 -30.670 1.00 93.69 78 LYS A CA 1
ATOM 619 C C . LYS A 1 78 ? 4.651 -0.612 -31.850 1.00 93.69 78 LYS A C 1
ATOM 621 O O . LYS A 1 78 ? 5.535 -0.415 -32.680 1.00 93.69 78 LYS A O 1
ATOM 626 N N . VAL A 1 79 ? 3.768 -1.605 -31.972 1.00 94.56 79 VAL A N 1
ATOM 627 C CA . VAL A 1 79 ? 3.771 -2.524 -33.124 1.00 94.56 79 VAL A CA 1
ATOM 628 C C . VAL A 1 79 ? 3.571 -1.759 -34.435 1.00 94.56 79 VAL A C 1
ATOM 630 O O . VAL A 1 79 ? 4.285 -2.017 -35.402 1.00 94.56 79 VAL A O 1
ATOM 633 N N . SER A 1 80 ? 2.656 -0.788 -34.471 1.00 94.38 80 SER A N 1
ATOM 634 C CA . SER A 1 80 ? 2.444 0.061 -35.648 1.00 94.38 80 SER A CA 1
ATOM 635 C C . SER A 1 80 ? 3.683 0.889 -35.995 1.00 94.38 80 SER A C 1
ATOM 637 O O . SER A 1 80 ? 4.095 0.897 -37.153 1.00 94.38 80 SER A O 1
ATOM 639 N N . ARG A 1 81 ? 4.339 1.517 -35.006 1.00 94.06 81 ARG A N 1
ATOM 640 C CA . ARG A 1 81 ? 5.603 2.242 -35.232 1.00 94.06 81 ARG A CA 1
ATOM 641 C C . ARG A 1 81 ? 6.701 1.329 -35.776 1.00 94.06 81 ARG A C 1
ATOM 643 O O . ARG A 1 81 ? 7.390 1.716 -36.716 1.00 94.06 81 ARG A O 1
ATOM 650 N N . LEU A 1 82 ? 6.824 0.112 -35.244 1.00 93.69 82 LEU A N 1
ATOM 651 C CA . LEU A 1 82 ? 7.802 -0.867 -35.715 1.00 93.69 82 LEU A CA 1
ATOM 652 C C . LEU A 1 82 ? 7.540 -1.291 -37.168 1.00 93.69 82 LEU A C 1
ATOM 654 O O . LEU A 1 82 ? 8.474 -1.381 -37.959 1.00 93.69 82 LEU A O 1
ATOM 658 N N . ARG A 1 83 ? 6.276 -1.526 -37.542 1.00 91.25 83 ARG A N 1
ATOM 659 C CA . ARG A 1 83 ? 5.907 -1.870 -38.926 1.00 91.25 83 ARG A CA 1
ATOM 660 C C . ARG A 1 83 ? 6.258 -0.749 -39.896 1.00 91.25 83 ARG A C 1
ATOM 662 O O . ARG A 1 83 ? 6.853 -1.025 -40.931 1.00 91.25 83 ARG A O 1
ATOM 669 N N . THR A 1 84 ? 5.958 0.496 -39.532 1.00 92.69 84 THR A N 1
ATOM 670 C CA . THR A 1 84 ? 6.345 1.673 -40.319 1.00 92.69 84 THR A CA 1
ATOM 671 C C . THR A 1 84 ? 7.866 1.791 -40.430 1.00 92.69 84 THR A C 1
ATOM 673 O O . THR A 1 84 ? 8.396 2.044 -41.506 1.00 92.69 84 THR A O 1
ATOM 676 N N . PHE A 1 85 ? 8.602 1.562 -39.341 1.00 91.25 85 PHE A N 1
ATOM 677 C CA . PHE A 1 85 ? 10.066 1.567 -39.366 1.00 91.25 85 PHE A CA 1
ATOM 678 C C . PHE A 1 85 ? 10.634 0.525 -40.344 1.00 91.25 85 PHE A C 1
ATOM 680 O O . PHE A 1 85 ? 11.501 0.854 -41.155 1.00 91.25 85 PHE A O 1
ATOM 687 N N . LEU A 1 86 ? 10.113 -0.705 -40.315 1.00 89.31 86 LEU A N 1
ATOM 688 C CA . LEU A 1 86 ? 10.528 -1.767 -41.232 1.00 89.31 86 LEU A CA 1
ATOM 689 C C . LEU A 1 86 ? 10.149 -1.455 -42.688 1.00 89.31 86 LEU A C 1
ATOM 691 O O . LEU A 1 86 ? 10.991 -1.615 -43.565 1.00 89.31 86 LEU A O 1
ATOM 695 N N . SER A 1 87 ? 8.957 -0.907 -42.953 1.00 89.06 87 SER A N 1
ATOM 696 C CA . SER A 1 87 ? 8.565 -0.545 -44.323 1.00 89.06 87 SER A CA 1
ATOM 697 C C . SER A 1 87 ? 9.474 0.533 -44.917 1.00 89.06 87 SER A C 1
ATOM 699 O O . SER A 1 87 ? 9.890 0.434 -46.068 1.00 89.06 87 SER A O 1
ATOM 701 N N . TRP A 1 88 ? 9.839 1.553 -44.132 1.00 87.50 88 TRP A N 1
ATOM 702 C CA . TRP A 1 88 ? 10.789 2.580 -44.577 1.00 87.50 88 TRP A CA 1
ATOM 703 C C . TRP A 1 88 ? 12.194 2.022 -44.800 1.00 87.50 88 TRP A C 1
ATOM 705 O O . TRP A 1 88 ? 12.911 2.499 -45.684 1.00 87.50 88 TRP A O 1
ATOM 715 N N . LYS A 1 89 ? 12.600 1.017 -44.019 1.00 85.94 89 LYS A N 1
ATOM 716 C CA . LYS A 1 89 ? 13.866 0.313 -44.225 1.00 85.94 89 LYS A CA 1
ATOM 717 C C . LYS A 1 89 ? 13.857 -0.450 -45.552 1.00 85.94 89 LYS A C 1
ATOM 719 O O . LYS A 1 89 ? 14.822 -0.322 -46.305 1.00 85.94 89 LYS A O 1
ATOM 724 N N . ASP A 1 90 ? 12.782 -1.172 -45.855 1.00 84.81 90 ASP A N 1
ATOM 725 C CA . ASP A 1 90 ? 12.640 -1.922 -47.108 1.00 84.81 90 ASP A CA 1
ATOM 726 C C . ASP A 1 90 ? 12.662 -0.987 -48.322 1.00 84.81 90 ASP A C 1
ATOM 728 O O . ASP A 1 90 ? 13.402 -1.224 -49.275 1.00 84.81 90 ASP A O 1
ATOM 732 N N . VAL A 1 91 ? 11.954 0.146 -48.249 1.00 88.00 91 VAL A N 1
ATOM 733 C CA . VAL A 1 91 ? 11.980 1.179 -49.298 1.00 88.00 91 VAL A CA 1
ATOM 734 C C . VAL A 1 91 ? 13.399 1.712 -49.521 1.00 88.00 91 VAL A C 1
ATOM 736 O O . VAL A 1 91 ? 13.865 1.758 -50.656 1.00 88.00 91 VAL A O 1
ATOM 739 N N . ARG A 1 92 ? 14.126 2.076 -48.454 1.00 85.25 92 ARG A N 1
ATOM 740 C CA . ARG A 1 92 ? 15.507 2.588 -48.571 1.00 85.25 92 ARG A CA 1
ATOM 741 C C . ARG A 1 92 ? 16.475 1.552 -49.129 1.00 85.25 92 ARG A C 1
ATOM 743 O O . ARG A 1 92 ? 17.387 1.917 -49.866 1.00 85.25 92 ARG A O 1
ATOM 750 N N . LYS A 1 93 ? 16.293 0.281 -48.767 1.00 84.00 93 LYS A N 1
ATOM 751 C CA . LYS A 1 93 ? 17.093 -0.817 -49.307 1.00 84.00 93 LYS A CA 1
ATOM 752 C C . LYS A 1 93 ? 16.842 -0.977 -50.807 1.00 84.00 93 LYS A C 1
ATOM 754 O O . LYS A 1 93 ? 17.802 -1.005 -51.562 1.00 84.00 93 LYS A O 1
ATOM 759 N N . ASN A 1 94 ? 15.581 -0.964 -51.236 1.00 81.50 94 ASN A N 1
ATOM 760 C CA . ASN A 1 94 ? 15.216 -1.107 -52.646 1.00 81.50 94 ASN A CA 1
ATOM 761 C C . ASN A 1 94 ? 15.714 0.062 -53.514 1.00 81.50 94 ASN A C 1
ATOM 763 O O . ASN A 1 94 ? 16.154 -0.164 -54.638 1.00 81.50 94 ASN A O 1
ATOM 767 N N . VAL A 1 95 ? 15.691 1.298 -52.997 1.00 85.94 95 VAL A N 1
ATOM 768 C CA . VAL A 1 95 ? 16.273 2.465 -53.690 1.00 85.94 95 VAL A CA 1
ATOM 769 C C . VAL A 1 95 ? 17.788 2.307 -53.830 1.00 85.94 95 VAL A C 1
ATOM 771 O O . VAL A 1 95 ? 18.321 2.451 -54.924 1.00 85.94 95 VAL A O 1
ATOM 774 N N . LYS A 1 96 ? 18.484 1.924 -52.751 1.00 77.50 96 LYS A N 1
ATOM 775 C CA . LYS A 1 96 ? 19.942 1.747 -52.777 1.00 77.50 96 LYS A CA 1
ATOM 776 C C . LYS A 1 96 ? 20.386 0.585 -53.677 1.00 77.50 96 LYS A C 1
ATOM 778 O O . LYS A 1 96 ? 21.392 0.712 -54.365 1.00 77.50 96 LYS A O 1
ATOM 783 N N . ASP A 1 97 ? 19.627 -0.509 -53.703 1.00 72.31 97 ASP A N 1
ATOM 784 C CA . ASP A 1 97 ? 19.882 -1.659 -54.581 1.00 72.31 97 ASP A CA 1
ATOM 785 C C . ASP A 1 97 ? 19.593 -1.331 -56.064 1.00 72.31 97 ASP A C 1
ATOM 787 O O . ASP A 1 97 ? 20.130 -1.997 -56.950 1.00 72.31 97 ASP A O 1
ATOM 791 N N . SER A 1 98 ? 18.773 -0.307 -56.341 1.00 71.25 98 SER A N 1
ATOM 792 C CA . SER A 1 98 ? 18.521 0.195 -57.702 1.00 71.25 98 SER A CA 1
ATOM 793 C C . SER A 1 98 ? 19.660 1.094 -58.197 1.00 71.25 98 SER A C 1
ATOM 795 O O . SER A 1 98 ? 20.085 0.945 -59.340 1.00 71.25 98 SER A O 1
ATOM 797 N N . ASP A 1 99 ? 20.210 1.953 -57.332 1.00 65.75 99 ASP A N 1
ATOM 798 C CA . ASP A 1 99 ? 21.367 2.802 -57.661 1.00 65.75 99 ASP A CA 1
ATOM 799 C C . ASP A 1 99 ? 22.654 1.981 -57.876 1.00 65.75 99 ASP A C 1
ATOM 8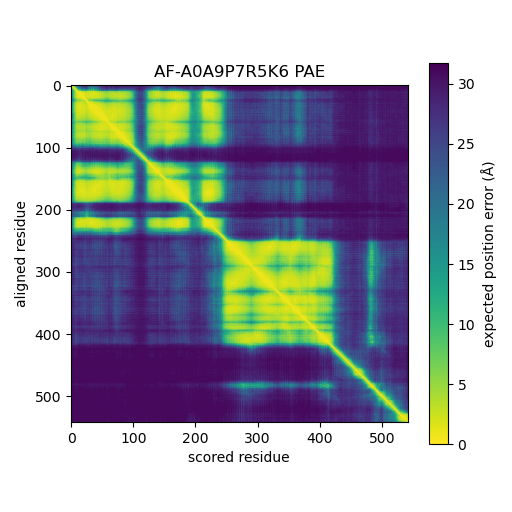01 O O . ASP A 1 99 ? 23.402 2.248 -58.814 1.00 65.75 99 ASP A O 1
ATOM 805 N N . ASP A 1 100 ? 22.905 0.943 -57.063 1.00 60.47 100 ASP A N 1
ATOM 806 C CA . ASP A 1 100 ? 24.101 0.086 -57.202 1.00 60.47 100 ASP A CA 1
ATOM 807 C C . ASP A 1 100 ? 24.027 -0.845 -58.444 1.00 60.47 100 ASP A C 1
ATOM 809 O O . ASP A 1 100 ? 25.060 -1.334 -58.897 1.00 60.47 100 ASP A O 1
ATOM 813 N N . LYS A 1 101 ? 22.838 -1.081 -59.030 1.00 58.06 101 LYS A N 1
ATOM 814 C CA . LYS A 1 101 ? 22.660 -1.865 -60.276 1.00 58.06 101 LYS A CA 1
ATOM 815 C C . LYS A 1 101 ? 22.664 -1.028 -61.561 1.00 58.06 101 LYS A C 1
ATOM 817 O O . LYS A 1 101 ? 22.745 -1.603 -62.642 1.00 58.06 101 LYS A O 1
ATOM 822 N N . GLY A 1 102 ? 22.591 0.301 -61.467 1.00 51.22 102 GLY A N 1
ATOM 823 C CA . GLY A 1 102 ? 22.592 1.207 -62.623 1.00 51.22 102 GLY A CA 1
ATOM 824 C C . GLY A 1 102 ? 23.974 1.507 -63.223 1.00 51.22 102 GLY A C 1
ATOM 825 O O . GLY A 1 102 ? 24.053 2.274 -64.177 1.00 51.22 102 GLY A O 1
ATOM 826 N N . GLY A 1 103 ? 25.055 0.941 -62.669 1.00 48.12 103 GLY A N 1
ATOM 827 C CA . GLY A 1 103 ? 26.443 1.224 -63.065 1.00 48.12 103 GLY A CA 1
ATOM 828 C C . GLY A 1 103 ? 27.084 0.253 -64.066 1.00 48.12 103 GLY A C 1
ATOM 829 O O . GLY A 1 103 ? 28.221 0.482 -64.464 1.00 48.12 103 GLY A O 1
ATOM 830 N N . GLU A 1 104 ? 26.392 -0.809 -64.488 1.00 44.44 104 GLU A N 1
ATOM 831 C CA . GLU A 1 104 ? 26.858 -1.741 -65.529 1.00 44.44 104 GLU A CA 1
ATOM 832 C C . GLU A 1 104 ? 25.937 -1.655 -66.754 1.00 44.44 104 GLU A C 1
ATOM 834 O O . GLU A 1 104 ? 25.119 -2.531 -67.025 1.00 44.44 104 GLU A O 1
ATOM 839 N N . ALA A 1 105 ? 26.050 -0.557 -67.497 1.00 43.03 105 ALA A N 1
ATOM 840 C CA . ALA A 1 105 ? 25.645 -0.522 -68.894 1.00 43.03 105 ALA A CA 1
ATOM 841 C C . ALA A 1 105 ? 26.906 -0.285 -69.727 1.00 43.03 105 ALA A C 1
ATOM 843 O O . ALA A 1 105 ? 27.425 0.826 -69.805 1.00 43.03 105 ALA A O 1
ATOM 844 N N . ASP A 1 106 ? 27.403 -1.385 -70.283 1.00 48.88 106 ASP A N 1
ATOM 845 C CA . ASP A 1 106 ? 28.362 -1.452 -71.378 1.00 48.88 106 ASP A CA 1
ATOM 846 C C . ASP A 1 106 ? 27.958 -0.472 -72.495 1.00 48.88 106 ASP A C 1
ATOM 848 O O . ASP A 1 106 ? 26.950 -0.660 -73.178 1.00 48.88 106 ASP A O 1
ATOM 852 N N . LEU A 1 107 ? 28.723 0.609 -72.645 1.00 42.09 107 LEU A N 1
ATOM 853 C CA . LEU A 1 107 ? 28.697 1.472 -73.820 1.00 42.09 107 LEU A CA 1
ATOM 854 C C . LEU A 1 107 ? 30.098 1.457 -74.421 1.00 42.09 107 LEU A C 1
ATOM 856 O O . LEU A 1 107 ? 31.036 2.061 -73.900 1.00 42.09 107 LEU A O 1
ATOM 860 N N . GLY A 1 108 ? 30.215 0.702 -75.509 1.00 39.41 108 GLY A N 1
ATOM 861 C CA . GLY A 1 108 ? 31.432 0.552 -76.283 1.00 39.41 108 GLY A CA 1
ATOM 862 C C . GLY A 1 108 ? 31.916 1.845 -76.944 1.00 39.41 108 GLY A C 1
ATOM 863 O O . GLY A 1 108 ? 31.132 2.695 -77.355 1.00 39.41 108 GLY A O 1
ATOM 864 N N . ALA A 1 109 ? 33.243 1.903 -77.063 1.00 45.38 109 ALA A N 1
ATOM 865 C CA . ALA A 1 109 ? 34.053 2.519 -78.115 1.00 45.38 109 ALA A CA 1
ATOM 866 C C . ALA A 1 109 ? 33.630 3.898 -78.673 1.00 45.38 109 ALA A C 1
ATOM 868 O O . ALA A 1 109 ? 32.762 4.007 -79.535 1.00 45.38 109 ALA A O 1
ATOM 869 N N . GLY A 1 110 ? 34.397 4.926 -78.299 1.00 34.50 110 GLY A N 1
ATOM 870 C CA . GLY A 1 110 ? 34.505 6.205 -79.005 1.00 34.50 110 GLY A CA 1
ATOM 871 C C . GLY A 1 110 ? 35.539 7.112 -78.327 1.00 34.50 110 GLY A C 1
ATOM 872 O O . GLY A 1 110 ? 35.519 7.247 -77.112 1.00 34.50 110 GLY A O 1
ATOM 873 N N . GLU A 1 111 ? 36.469 7.648 -79.109 1.00 32.78 111 GLU A N 1
ATOM 874 C CA . GLU A 1 111 ? 37.753 8.269 -78.744 1.00 32.78 111 GLU A CA 1
ATOM 875 C C . GLU A 1 111 ? 37.698 9.580 -77.904 1.00 32.78 111 GLU A C 1
ATOM 877 O O . GLU A 1 111 ? 36.720 10.322 -77.921 1.00 32.78 111 GLU A O 1
ATOM 882 N N . ASP A 1 112 ? 38.808 9.835 -77.192 1.00 35.97 112 ASP A N 1
ATOM 883 C CA . ASP A 1 112 ? 39.251 11.009 -76.388 1.00 35.97 112 ASP A CA 1
ATOM 884 C C . ASP A 1 112 ? 39.333 12.359 -77.175 1.00 35.97 112 ASP A C 1
ATOM 886 O O . ASP A 1 112 ? 39.201 12.324 -78.400 1.00 35.97 112 ASP A O 1
ATOM 890 N N . PRO A 1 113 ? 39.719 13.541 -76.597 1.00 56.28 113 PRO A N 1
ATOM 891 C CA . PRO A 1 113 ? 39.876 13.939 -75.181 1.00 56.28 113 PRO A CA 1
ATOM 892 C C . PRO A 1 113 ? 39.359 15.365 -74.815 1.00 56.28 113 PRO A C 1
ATOM 894 O O . PRO A 1 113 ? 39.322 16.279 -75.636 1.00 56.28 113 PRO A O 1
ATOM 897 N N . SER A 1 114 ? 39.069 15.624 -73.533 1.00 35.72 114 SER A N 1
ATOM 898 C CA . SER A 1 114 ? 39.610 16.773 -72.756 1.00 35.72 114 SER A CA 1
ATOM 899 C C . SER A 1 114 ? 38.936 16.879 -71.383 1.00 35.72 114 SER A C 1
ATOM 901 O O . SER A 1 114 ? 37.730 17.061 -71.244 1.00 35.72 114 SER A O 1
ATOM 903 N N . GLY A 1 115 ? 39.763 16.698 -70.352 1.00 32.22 115 GLY A N 1
ATOM 904 C CA . GLY A 1 115 ? 39.360 16.431 -68.981 1.00 32.22 115 GLY A CA 1
ATOM 905 C C . GLY A 1 115 ? 38.779 17.613 -68.209 1.00 32.22 115 GLY A C 1
ATOM 906 O O . GLY A 1 115 ? 39.094 18.777 -68.447 1.00 32.22 115 GLY A O 1
ATOM 907 N N . GLY A 1 116 ? 37.984 17.259 -67.196 1.00 31.86 116 GLY A N 1
ATOM 908 C CA . GLY A 1 116 ? 37.520 18.213 -66.199 1.00 31.86 116 GLY A CA 1
ATOM 909 C C . GLY A 1 116 ? 36.456 17.748 -65.204 1.00 31.86 116 GLY A C 1
ATOM 910 O O . GLY A 1 116 ? 35.911 18.608 -64.523 1.00 31.86 116 GLY A O 1
ATOM 911 N N . VAL A 1 117 ? 36.131 16.452 -65.082 1.00 35.16 117 VAL A N 1
ATOM 912 C CA . VAL A 1 117 ? 35.237 15.961 -64.013 1.00 35.16 117 VAL A CA 1
ATOM 913 C C . VAL A 1 117 ? 35.984 14.936 -63.167 1.00 35.16 117 VAL A C 1
ATOM 915 O O . VAL A 1 117 ? 36.281 13.829 -63.604 1.00 35.16 117 VAL A O 1
ATOM 918 N N . VAL A 1 118 ? 36.328 15.351 -61.951 1.00 36.69 118 VAL A N 1
ATOM 919 C CA . VAL A 1 118 ? 36.887 14.505 -60.890 1.00 36.69 118 VAL A CA 1
ATOM 920 C C . VAL A 1 118 ? 35.914 13.357 -60.577 1.00 36.69 118 VAL A C 1
ATOM 922 O O . VAL A 1 118 ? 34.755 13.634 -60.261 1.00 36.69 118 VAL A O 1
ATOM 925 N N . PRO A 1 119 ? 36.345 12.082 -60.628 1.00 42.38 119 PRO A N 1
ATOM 926 C CA . PRO A 1 119 ? 35.505 10.960 -60.240 1.00 42.38 119 PRO A CA 1
ATOM 927 C C . PRO A 1 119 ? 35.383 10.901 -58.712 1.00 42.38 119 PRO A C 1
ATOM 929 O O . PRO A 1 119 ? 36.338 11.170 -57.979 1.00 42.38 119 PRO A O 1
ATOM 932 N N . GLY A 1 120 ? 34.183 10.558 -58.240 1.00 39.97 120 GLY A N 1
ATOM 933 C CA . GLY A 1 120 ? 33.855 10.395 -56.827 1.00 39.97 120 GLY A CA 1
ATOM 934 C C . GLY A 1 120 ? 34.837 9.467 -56.108 1.00 39.97 120 GLY A C 1
ATOM 935 O O . GLY A 1 120 ? 35.064 8.331 -56.517 1.00 39.97 120 GLY A O 1
ATOM 936 N N . GLY A 1 121 ? 35.431 9.985 -55.033 1.00 35.84 121 GLY A N 1
ATOM 937 C CA . GLY A 1 121 ? 36.375 9.262 -54.190 1.00 35.84 121 GLY A CA 1
ATOM 938 C C . GLY A 1 121 ? 35.733 8.169 -53.313 1.00 35.84 121 GLY A C 1
ATOM 939 O O . GLY A 1 121 ? 34.511 8.059 -53.214 1.00 35.84 121 GLY A O 1
ATOM 940 N N . PRO A 1 122 ? 36.566 7.370 -52.622 1.00 45.06 122 PRO A N 1
ATOM 941 C CA . PRO A 1 122 ? 36.184 6.150 -51.910 1.00 45.06 122 PRO A CA 1
ATOM 942 C C . PRO A 1 122 ? 35.462 6.443 -50.582 1.00 45.06 122 PRO A C 1
ATOM 944 O O . PRO A 1 122 ? 36.073 6.447 -49.515 1.00 45.06 122 PRO A O 1
ATOM 947 N N . VAL A 1 123 ? 34.148 6.673 -50.620 1.00 51.91 123 VAL A N 1
ATOM 948 C CA . VAL A 1 123 ? 33.315 6.872 -49.411 1.00 51.91 123 VAL A CA 1
ATOM 949 C C . VAL A 1 123 ? 32.506 5.634 -48.986 1.00 51.91 123 VAL A C 1
ATOM 951 O O . VAL A 1 123 ? 32.010 5.576 -47.855 1.00 51.91 123 VAL A O 1
ATOM 954 N N . ASP A 1 124 ? 32.431 4.590 -49.814 1.00 61.56 124 ASP A N 1
ATOM 955 C CA . ASP A 1 124 ? 31.553 3.438 -49.553 1.00 61.56 124 ASP A CA 1
ATOM 956 C C . ASP A 1 124 ? 32.165 2.334 -48.674 1.00 61.56 124 ASP A C 1
ATOM 958 O O . ASP A 1 124 ? 31.464 1.733 -47.851 1.00 61.56 124 ASP A O 1
ATOM 962 N N . ASP A 1 125 ? 33.471 2.075 -48.771 1.00 60.56 125 ASP A N 1
ATOM 963 C CA . ASP A 1 125 ? 34.084 0.916 -48.103 1.00 60.56 125 ASP A CA 1
ATOM 964 C C . ASP A 1 125 ? 34.260 1.125 -46.588 1.00 60.56 125 ASP A C 1
ATOM 966 O O . ASP A 1 125 ? 33.895 0.278 -45.764 1.00 60.56 125 ASP A O 1
ATOM 970 N N . ALA A 1 126 ? 34.720 2.315 -46.187 1.00 67.88 126 ALA A N 1
ATOM 971 C CA . ALA A 1 126 ? 34.865 2.690 -44.779 1.00 67.88 126 ALA A CA 1
ATOM 972 C C . ALA A 1 126 ? 33.507 2.721 -44.052 1.00 67.88 126 ALA A C 1
ATOM 974 O O . ALA A 1 126 ? 33.382 2.261 -42.911 1.00 67.88 126 ALA A O 1
ATOM 975 N N . THR A 1 127 ? 32.465 3.193 -44.738 1.00 70.31 127 THR A N 1
ATOM 976 C CA . THR A 1 127 ? 31.098 3.268 -44.211 1.00 70.31 127 THR A CA 1
ATOM 977 C C . THR A 1 127 ? 30.489 1.872 -44.043 1.00 70.31 127 THR A C 1
ATOM 979 O O . THR A 1 127 ? 29.938 1.557 -42.978 1.00 70.31 127 THR A O 1
ATOM 982 N N . LYS A 1 128 ? 30.664 0.981 -45.033 1.00 71.62 128 LYS A N 1
ATOM 983 C CA . LYS A 1 128 ? 30.260 -0.436 -44.948 1.00 71.62 128 LYS A CA 1
ATOM 984 C C . LYS A 1 128 ? 31.009 -1.171 -43.826 1.00 71.62 128 LYS A C 1
ATOM 986 O O . LYS A 1 128 ? 30.384 -1.889 -43.034 1.00 71.62 128 LYS A O 1
ATOM 991 N N . LYS A 1 129 ? 32.321 -0.942 -43.680 1.00 74.50 129 LYS A N 1
ATOM 992 C CA . LYS A 1 129 ? 33.155 -1.517 -42.607 1.00 74.50 129 LYS A CA 1
ATOM 993 C C . LYS A 1 129 ? 32.698 -1.063 -41.216 1.00 74.50 129 LYS A C 1
ATOM 995 O O . LYS A 1 129 ? 32.531 -1.904 -40.329 1.00 74.50 129 LYS A O 1
ATOM 1000 N N . ASN A 1 130 ? 32.395 0.224 -41.043 1.00 74.62 130 ASN A N 1
ATOM 1001 C CA . ASN A 1 130 ? 31.860 0.766 -39.791 1.00 74.62 130 ASN A CA 1
ATOM 1002 C C . ASN A 1 130 ? 30.477 0.194 -39.444 1.00 74.62 130 ASN A C 1
ATOM 1004 O O . ASN A 1 130 ? 30.239 -0.170 -38.290 1.00 74.62 130 ASN A O 1
ATOM 1008 N N . LYS A 1 131 ? 29.576 0.032 -40.424 1.00 75.62 131 LYS A N 1
ATOM 1009 C CA . LYS A 1 131 ? 28.262 -0.606 -40.208 1.00 75.62 131 LYS A CA 1
ATOM 1010 C C . LYS A 1 131 ? 28.408 -2.058 -39.740 1.00 75.62 131 LYS A C 1
ATOM 1012 O O . LYS A 1 131 ? 27.776 -2.466 -38.764 1.00 75.62 131 LYS A O 1
ATOM 1017 N N . LYS A 1 132 ? 29.299 -2.826 -40.377 1.00 76.19 132 LYS A N 1
ATOM 1018 C CA . LYS A 1 132 ? 29.588 -4.221 -40.005 1.00 76.19 132 LYS A CA 1
ATOM 1019 C C . LYS A 1 132 ? 30.192 -4.330 -38.599 1.00 76.19 132 LYS A C 1
ATOM 1021 O O . LYS A 1 132 ? 29.812 -5.225 -37.840 1.00 76.19 132 LYS A O 1
ATOM 1026 N N . ALA A 1 133 ? 31.082 -3.406 -38.229 1.00 81.75 133 ALA A N 1
ATOM 1027 C CA . ALA A 1 133 ? 31.669 -3.334 -36.891 1.00 81.75 133 ALA A CA 1
ATOM 1028 C C . ALA A 1 133 ? 30.616 -3.023 -35.812 1.00 81.75 133 ALA A C 1
ATOM 1030 O O . ALA A 1 133 ? 30.561 -3.723 -34.799 1.00 81.75 133 ALA A O 1
ATOM 1031 N N . LYS A 1 134 ? 29.721 -2.054 -36.057 1.00 81.94 134 LYS A N 1
ATOM 1032 C CA . LYS A 1 134 ? 28.609 -1.714 -35.150 1.00 81.94 134 LYS A CA 1
ATOM 1033 C C . LYS A 1 134 ? 27.664 -2.898 -34.923 1.00 81.94 134 LYS A C 1
ATOM 1035 O O . LYS A 1 134 ? 27.351 -3.216 -33.778 1.00 81.94 134 LYS A O 1
ATOM 1040 N N . GLY A 1 135 ? 27.281 -3.607 -35.988 1.00 82.25 135 GLY A N 1
ATOM 1041 C CA . GLY A 1 135 ? 26.438 -4.804 -35.879 1.00 82.25 135 GLY A CA 1
ATOM 1042 C C . GLY A 1 135 ? 27.118 -5.959 -35.133 1.00 82.25 135 GLY A C 1
ATOM 1043 O O . GLY A 1 135 ? 26.481 -6.658 -34.346 1.00 82.25 135 GLY A O 1
ATOM 1044 N N . LYS A 1 136 ? 28.431 -6.159 -35.321 1.00 85.12 136 LYS A N 1
ATOM 1045 C CA . LYS A 1 136 ? 29.205 -7.140 -34.536 1.00 85.12 136 LYS A CA 1
ATOM 1046 C C . LYS A 1 136 ? 29.230 -6.769 -33.048 1.00 85.12 136 LYS A C 1
ATOM 1048 O O . LYS A 1 136 ? 28.930 -7.626 -32.222 1.00 85.12 136 LYS A O 1
ATOM 1053 N N . ARG A 1 137 ? 29.520 -5.504 -32.730 1.00 87.56 137 ARG A N 1
ATOM 1054 C CA . ARG A 1 137 ? 29.547 -4.971 -31.358 1.00 87.56 137 ARG A CA 1
ATOM 1055 C C . ARG A 1 137 ? 28.211 -5.173 -30.643 1.00 87.56 137 ARG A C 1
ATOM 1057 O O . ARG A 1 137 ? 28.201 -5.648 -29.512 1.00 87.56 137 ARG A O 1
ATOM 1064 N N . PHE A 1 138 ? 27.103 -4.883 -31.327 1.00 88.12 138 PHE A N 1
ATOM 1065 C CA . PHE A 1 138 ? 25.763 -5.048 -30.765 1.00 88.12 138 PHE A CA 1
ATOM 1066 C C . PHE A 1 138 ? 25.440 -6.514 -30.495 1.00 88.12 138 PHE A C 1
ATOM 1068 O O . PHE A 1 138 ? 24.930 -6.844 -29.428 1.00 88.12 138 PHE A O 1
ATOM 1075 N N . ARG A 1 139 ? 25.799 -7.413 -31.421 1.00 87.69 139 ARG A N 1
ATOM 1076 C CA . ARG A 1 139 ? 25.550 -8.848 -31.239 1.00 87.69 139 ARG A CA 1
ATOM 1077 C C . ARG A 1 139 ? 26.270 -9.430 -30.022 1.00 87.69 139 ARG A C 1
ATOM 1079 O O . ARG A 1 139 ? 25.702 -10.247 -29.301 1.00 87.69 139 ARG A O 1
ATOM 1086 N N . GLU A 1 140 ? 27.507 -9.003 -29.797 1.00 87.50 140 GLU A N 1
ATOM 1087 C CA . GLU A 1 140 ? 28.296 -9.404 -28.631 1.00 87.50 140 GLU A CA 1
ATOM 1088 C C . GLU A 1 140 ? 27.720 -8.814 -27.336 1.00 87.50 140 GLU A C 1
ATOM 1090 O O . GLU A 1 140 ? 27.530 -9.530 -26.357 1.00 87.50 140 GLU A O 1
ATOM 1095 N N . TRP A 1 141 ? 27.376 -7.523 -27.345 1.00 89.62 141 TRP A N 1
ATOM 1096 C CA . TRP A 1 141 ? 26.794 -6.828 -26.194 1.00 89.62 141 TRP A CA 1
ATOM 1097 C C . TRP A 1 141 ? 25.449 -7.424 -25.753 1.00 89.62 141 TRP A C 1
ATOM 1099 O O . TRP A 1 141 ? 25.253 -7.674 -24.561 1.00 89.62 141 TRP A O 1
ATOM 1109 N N . ALA A 1 142 ? 24.570 -7.727 -26.713 1.00 86.62 142 ALA A N 1
ATOM 1110 C CA . ALA A 1 142 ? 23.267 -8.353 -26.486 1.00 86.62 142 ALA A CA 1
ATOM 1111 C C . ALA A 1 142 ? 23.360 -9.842 -26.097 1.00 86.62 142 ALA A C 1
ATOM 1113 O O . ALA A 1 142 ? 22.358 -10.436 -25.708 1.00 86.62 142 ALA A O 1
ATOM 1114 N N . GLY A 1 143 ? 24.545 -10.460 -26.188 1.00 84.94 143 GLY A N 1
ATOM 1115 C CA . GLY A 1 143 ? 24.760 -11.842 -25.762 1.00 84.94 143 GLY A CA 1
ATOM 1116 C C . GLY A 1 143 ? 24.155 -12.895 -26.692 1.00 84.94 143 GLY A C 1
ATOM 1117 O O . GLY A 1 143 ? 23.813 -13.979 -26.228 1.00 84.94 143 GLY A O 1
ATOM 1118 N N . PHE A 1 144 ? 24.038 -12.624 -27.998 1.00 84.06 144 PHE A N 1
ATOM 1119 C CA . PHE A 1 144 ? 23.446 -13.583 -28.944 1.00 84.06 144 PHE A CA 1
ATOM 1120 C C . PHE A 1 144 ? 24.114 -14.961 -28.905 1.00 84.06 144 PHE A C 1
ATOM 1122 O O . PHE A 1 144 ? 23.410 -15.959 -28.933 1.00 84.06 144 PHE A O 1
ATOM 1129 N N . GLY A 1 145 ? 25.442 -15.022 -28.760 1.00 80.19 145 GLY A N 1
ATOM 1130 C CA . GLY A 1 145 ? 26.178 -16.292 -28.671 1.00 80.19 145 GLY A CA 1
ATOM 1131 C C . GLY A 1 145 ? 25.919 -17.107 -27.398 1.00 80.19 145 GLY A C 1
ATOM 1132 O O . GLY A 1 145 ? 26.419 -18.217 -27.292 1.00 80.19 145 GLY A O 1
ATOM 1133 N N . ILE A 1 146 ? 25.174 -16.558 -26.434 1.00 81.56 146 ILE A N 1
ATOM 1134 C CA . ILE A 1 146 ? 24.778 -17.234 -25.190 1.00 81.56 146 ILE A CA 1
ATOM 1135 C C . ILE A 1 146 ? 23.287 -17.605 -25.230 1.00 81.56 146 ILE A C 1
ATOM 1137 O O . ILE A 1 146 ? 22.874 -18.577 -24.608 1.00 81.56 146 ILE A O 1
ATOM 1141 N N . VAL A 1 147 ? 22.463 -16.810 -25.922 1.00 79.81 147 VAL A N 1
ATOM 1142 C CA . VAL A 1 147 ? 20.991 -16.891 -25.853 1.00 79.81 147 VAL A CA 1
ATOM 1143 C C . VAL A 1 147 ? 20.364 -17.619 -27.052 1.00 79.81 147 VAL A C 1
ATOM 1145 O O . VAL A 1 147 ? 19.231 -18.091 -26.954 1.00 79.81 147 VAL A O 1
ATOM 1148 N N . THR A 1 148 ? 21.067 -17.715 -28.185 1.00 80.12 148 THR A N 1
ATOM 1149 C CA . THR A 1 148 ? 20.586 -18.421 -29.382 1.00 80.12 148 THR A CA 1
ATOM 1150 C C . THR A 1 148 ? 21.698 -19.218 -30.053 1.00 80.12 148 THR A C 1
ATOM 1152 O O . THR A 1 148 ? 22.793 -18.711 -30.289 1.00 80.12 148 THR A O 1
ATOM 1155 N N . ASP A 1 149 ? 21.372 -20.450 -30.440 1.00 76.06 149 ASP A N 1
ATOM 1156 C CA . ASP A 1 149 ? 22.264 -21.330 -31.204 1.00 76.06 149 ASP A CA 1
ATOM 1157 C C . ASP A 1 149 ? 22.315 -20.951 -32.693 1.00 76.06 149 ASP A C 1
ATOM 1159 O O . ASP A 1 149 ? 23.212 -21.361 -33.430 1.00 76.06 149 ASP A O 1
ATOM 1163 N N . SER A 1 150 ? 21.337 -20.166 -33.159 1.00 80.19 150 SER A N 1
ATOM 1164 C CA . SER A 1 150 ? 21.249 -19.697 -34.541 1.00 80.19 150 SER A CA 1
ATOM 1165 C C . SER A 1 150 ? 21.652 -18.231 -34.669 1.00 80.19 150 SER A C 1
ATOM 1167 O O . SER A 1 150 ? 21.366 -17.394 -33.807 1.00 80.19 150 SER A O 1
ATOM 1169 N N . LYS A 1 151 ? 22.309 -17.901 -35.787 1.00 82.75 151 LYS A N 1
ATOM 1170 C CA . LYS A 1 151 ? 22.648 -16.518 -36.123 1.00 82.75 151 LYS A CA 1
ATOM 1171 C C . LYS A 1 151 ? 21.353 -15.750 -36.440 1.00 82.75 151 LYS A C 1
ATOM 1173 O O . LYS A 1 151 ? 20.669 -16.126 -37.392 1.00 82.75 151 LYS A O 1
ATOM 1178 N N . PRO A 1 152 ? 21.030 -14.671 -35.705 1.00 81.88 152 PRO A N 1
ATOM 1179 C CA . PRO A 1 152 ? 19.847 -13.861 -35.986 1.00 81.88 152 PRO A CA 1
ATOM 1180 C C . PRO A 1 152 ? 19.966 -13.187 -37.360 1.00 81.88 152 PRO A C 1
ATOM 1182 O O . PRO A 1 152 ? 21.073 -12.828 -37.781 1.00 81.88 152 PRO A O 1
ATOM 1185 N N . SER A 1 153 ? 18.834 -12.981 -38.039 1.00 85.81 153 SER A N 1
ATOM 1186 C CA . SER A 1 153 ? 18.808 -12.176 -39.264 1.00 85.81 153 SER A CA 1
ATOM 1187 C C . SER A 1 153 ? 19.089 -10.700 -38.956 1.00 85.81 153 SER A C 1
ATOM 1189 O O . SER A 1 153 ? 18.895 -10.236 -37.830 1.00 85.81 153 SER A O 1
ATOM 1191 N N . ASP A 1 154 ? 19.547 -9.942 -39.953 1.00 85.12 154 ASP A N 1
ATOM 1192 C CA . ASP A 1 154 ? 19.832 -8.513 -39.771 1.00 85.12 154 ASP A CA 1
ATOM 1193 C C . ASP A 1 154 ? 18.560 -7.718 -39.406 1.00 85.12 154 ASP A C 1
ATOM 1195 O O . ASP A 1 154 ? 18.632 -6.762 -38.640 1.00 85.12 154 ASP A O 1
ATOM 1199 N N . ASP A 1 155 ? 17.376 -8.166 -39.840 1.00 87.81 155 ASP A N 1
ATOM 1200 C CA . ASP A 1 155 ? 16.093 -7.571 -39.438 1.00 87.81 155 ASP A CA 1
ATOM 1201 C C . ASP A 1 155 ? 15.817 -7.721 -37.940 1.00 87.81 155 ASP A C 1
ATOM 1203 O O . ASP A 1 155 ? 15.327 -6.789 -37.310 1.00 87.81 155 ASP A O 1
ATOM 1207 N N . ILE A 1 156 ? 16.184 -8.859 -37.340 1.00 90.44 156 ILE A N 1
ATOM 1208 C CA . ILE A 1 156 ? 16.078 -9.067 -35.888 1.00 90.44 156 ILE A CA 1
ATOM 1209 C C . ILE A 1 156 ? 16.971 -8.073 -35.143 1.00 90.44 156 ILE A C 1
ATOM 1211 O O . ILE A 1 156 ? 16.550 -7.491 -34.145 1.00 90.44 156 ILE A O 1
ATOM 1215 N N . VAL A 1 157 ? 18.192 -7.850 -35.636 1.00 90.06 157 VAL A N 1
ATOM 1216 C CA . VAL A 1 157 ? 19.128 -6.882 -35.048 1.00 90.06 157 VAL A CA 1
ATOM 1217 C C . VAL A 1 157 ? 18.566 -5.461 -35.127 1.00 90.06 157 VAL A C 1
ATOM 1219 O O . VAL A 1 157 ? 18.635 -4.731 -34.140 1.00 90.06 157 VAL A O 1
ATOM 1222 N N . ASP A 1 158 ? 17.954 -5.089 -36.251 1.00 90.25 158 ASP A N 1
ATOM 1223 C CA . ASP A 1 158 ? 17.356 -3.763 -36.421 1.00 90.25 158 ASP A CA 1
ATOM 1224 C C . ASP A 1 158 ? 16.097 -3.563 -35.564 1.00 90.25 158 ASP A C 1
ATOM 1226 O O . ASP A 1 158 ? 15.926 -2.494 -34.976 1.00 90.25 158 ASP A O 1
ATOM 1230 N N . ILE A 1 159 ? 15.249 -4.590 -35.416 1.00 93.25 159 ILE A N 1
ATOM 1231 C CA . ILE A 1 159 ? 14.099 -4.557 -34.495 1.00 93.25 159 ILE A CA 1
ATOM 1232 C C . ILE A 1 159 ? 14.579 -4.359 -33.057 1.00 93.25 159 ILE A C 1
ATOM 1234 O O . ILE A 1 159 ? 14.025 -3.539 -32.329 1.00 93.25 159 ILE A O 1
ATOM 1238 N N . LEU A 1 160 ? 15.620 -5.078 -32.632 1.00 93.38 160 LEU A N 1
ATOM 1239 C CA . LEU A 1 160 ? 16.184 -4.888 -31.297 1.00 93.38 160 LEU A CA 1
ATOM 1240 C C . LEU A 1 160 ? 16.788 -3.494 -31.136 1.00 93.38 160 LEU A C 1
ATOM 1242 O O . LEU A 1 160 ? 16.584 -2.889 -30.092 1.00 93.38 160 LEU A O 1
ATOM 1246 N N . GLY A 1 161 ? 17.452 -2.955 -32.161 1.00 92.44 161 GLY A N 1
ATOM 1247 C CA . GLY A 1 161 ? 17.911 -1.565 -32.175 1.00 92.44 161 GLY A CA 1
ATOM 1248 C C . GLY A 1 161 ? 16.762 -0.578 -31.940 1.00 92.44 161 GLY A C 1
ATOM 1249 O O . GLY A 1 161 ? 16.832 0.244 -31.025 1.00 92.44 161 GLY A O 1
ATOM 1250 N N . PHE A 1 162 ? 15.663 -0.726 -32.685 1.00 94.44 162 PHE A N 1
ATOM 1251 C CA . PHE A 1 162 ? 14.440 0.062 -32.499 1.00 94.44 162 PHE A CA 1
ATOM 1252 C C . PHE A 1 162 ? 13.889 -0.056 -31.068 1.00 94.44 162 PHE A C 1
ATOM 1254 O O . PHE A 1 162 ? 13.617 0.952 -30.417 1.00 94.44 162 PHE A O 1
ATOM 1261 N N . LEU A 1 163 ? 13.782 -1.278 -30.539 1.00 95.44 163 LEU A N 1
ATOM 1262 C CA . LEU A 1 163 ? 13.270 -1.506 -29.187 1.00 95.44 163 LEU A CA 1
ATOM 1263 C C . LEU A 1 163 ? 14.205 -0.947 -28.110 1.00 95.44 163 LEU A C 1
ATOM 1265 O O . LEU A 1 163 ? 13.722 -0.424 -27.112 1.00 95.44 163 LEU A O 1
ATOM 1269 N N . THR A 1 164 ? 15.527 -1.016 -28.294 1.00 95.12 164 THR A N 1
ATOM 1270 C CA . THR A 1 164 ? 16.487 -0.418 -27.352 1.00 95.12 164 THR A CA 1
ATOM 1271 C C . THR A 1 164 ? 16.369 1.095 -27.293 1.00 95.12 164 THR A C 1
ATOM 1273 O O . THR A 1 164 ? 16.388 1.646 -26.194 1.00 95.12 164 THR A O 1
ATOM 1276 N N . PHE A 1 165 ? 16.156 1.750 -28.437 1.00 94.81 165 PHE A N 1
ATOM 1277 C CA . PHE A 1 165 ? 15.884 3.182 -28.485 1.00 94.81 165 PHE A CA 1
ATOM 1278 C C . PHE A 1 165 ? 14.618 3.531 -27.694 1.00 94.81 165 PHE A C 1
ATOM 1280 O O . PHE A 1 165 ? 14.666 4.367 -26.794 1.00 94.81 165 PHE A O 1
ATOM 1287 N N . GLU A 1 166 ? 13.507 2.833 -27.948 1.00 94.69 166 GLU A N 1
ATOM 1288 C CA . GLU A 1 166 ? 12.259 3.078 -27.216 1.00 94.69 166 GLU A CA 1
ATOM 1289 C C . GLU A 1 166 ? 12.364 2.752 -25.717 1.00 94.69 166 GLU A C 1
ATOM 1291 O O . GLU A 1 166 ? 11.723 3.417 -24.899 1.00 94.69 166 GLU A O 1
ATOM 1296 N N . MET A 1 167 ? 13.153 1.740 -25.333 1.00 95.62 167 MET A N 1
ATOM 1297 C CA . MET A 1 167 ? 13.407 1.408 -23.926 1.00 95.62 167 MET A CA 1
ATOM 1298 C C . MET A 1 167 ? 14.153 2.535 -23.213 1.00 95.62 167 MET A C 1
ATOM 1300 O O . MET A 1 167 ? 13.731 2.934 -22.127 1.00 95.62 167 MET A O 1
ATOM 1304 N N . VAL A 1 168 ? 15.220 3.067 -23.823 1.00 96.81 168 VAL A N 1
ATOM 1305 C CA . VAL A 1 168 ? 15.962 4.213 -23.277 1.00 96.81 168 VAL A CA 1
ATOM 1306 C C . VAL A 1 168 ? 15.051 5.429 -23.194 1.00 96.81 168 VAL A C 1
ATOM 1308 O O . VAL A 1 168 ? 14.932 6.006 -22.118 1.00 96.81 168 VAL A O 1
ATOM 1311 N N . GLN A 1 169 ? 14.330 5.749 -24.272 1.00 95.44 169 GLN A N 1
ATOM 1312 C CA . GLN A 1 169 ? 13.402 6.876 -24.300 1.00 95.44 169 GLN A CA 1
ATOM 1313 C C . GLN A 1 169 ? 12.363 6.793 -23.179 1.00 95.44 169 GLN A C 1
ATOM 1315 O O . GLN A 1 169 ? 12.236 7.709 -22.366 1.00 95.44 169 GLN A O 1
ATOM 1320 N N . THR A 1 170 ? 11.661 5.661 -23.081 1.00 95.81 170 THR A N 1
ATOM 1321 C CA . THR A 1 170 ? 10.625 5.461 -22.060 1.00 95.81 170 THR A CA 1
ATOM 1322 C C . THR A 1 170 ? 11.210 5.588 -20.653 1.00 95.81 170 THR A C 1
ATOM 1324 O O . THR A 1 170 ? 10.603 6.223 -19.789 1.00 95.81 170 THR A O 1
ATOM 1327 N N . LEU A 1 171 ? 12.382 4.998 -20.403 1.00 96.75 171 LEU A N 1
ATOM 1328 C CA . LEU A 1 171 ? 13.034 5.041 -19.095 1.00 96.75 171 LEU A CA 1
ATOM 1329 C C . LEU A 1 171 ? 13.464 6.467 -18.723 1.00 96.75 171 LEU A C 1
ATOM 1331 O O . LEU A 1 171 ? 13.214 6.896 -17.596 1.00 96.75 171 LEU A O 1
ATOM 1335 N N . THR A 1 172 ? 14.042 7.215 -19.665 1.00 96.44 172 THR A N 1
ATOM 1336 C CA . THR A 1 172 ? 14.457 8.611 -19.473 1.00 96.44 172 THR A CA 1
ATOM 1337 C C . THR A 1 172 ? 13.266 9.526 -19.217 1.00 96.44 172 THR A C 1
ATOM 1339 O O . THR A 1 172 ? 13.284 10.280 -18.248 1.00 96.44 172 THR A O 1
ATOM 1342 N N . GLU A 1 173 ? 12.190 9.417 -19.998 1.00 95.44 173 GLU A N 1
ATOM 1343 C CA . GLU A 1 173 ? 10.969 10.205 -19.789 1.00 95.44 173 GLU A CA 1
ATOM 1344 C C . GLU A 1 173 ? 10.354 9.959 -18.400 1.00 95.44 173 GLU A C 1
ATOM 1346 O O . GLU A 1 173 ? 9.902 10.889 -17.728 1.00 95.44 173 GLU A O 1
ATOM 1351 N N . HIS A 1 174 ? 10.344 8.705 -17.934 1.00 96.31 174 HIS A N 1
ATOM 1352 C CA . HIS A 1 174 ? 9.851 8.381 -16.594 1.00 96.31 174 HIS A CA 1
ATOM 1353 C C . HIS A 1 174 ? 10.789 8.900 -15.502 1.00 96.31 174 HIS A C 1
ATOM 1355 O O . HIS A 1 174 ? 10.306 9.394 -14.483 1.00 96.31 174 HIS A O 1
ATOM 1361 N N . ALA A 1 175 ? 12.105 8.838 -15.708 1.00 96.06 175 ALA A N 1
ATOM 1362 C CA . ALA A 1 175 ? 13.082 9.378 -14.768 1.00 96.06 175 ALA A CA 1
ATOM 1363 C C . ALA A 1 175 ? 12.988 10.910 -14.656 1.00 96.06 175 ALA A C 1
ATOM 1365 O O . ALA A 1 175 ? 13.011 11.434 -13.543 1.00 96.06 175 ALA A O 1
ATOM 1366 N N . LEU A 1 176 ? 12.763 11.621 -15.768 1.00 94.19 176 LEU A N 1
ATOM 1367 C CA . LEU A 1 176 ? 12.490 13.064 -15.774 1.00 94.19 176 LEU A CA 1
ATOM 1368 C C . LEU A 1 176 ? 11.232 13.413 -14.969 1.00 94.19 176 LEU A C 1
ATOM 1370 O O . LEU A 1 176 ? 11.259 14.350 -14.174 1.00 94.19 176 LEU A O 1
ATOM 1374 N N . LYS A 1 177 ? 10.151 12.633 -15.115 1.00 94.75 177 LYS A N 1
ATOM 1375 C CA . LYS A 1 177 ? 8.913 12.814 -14.331 1.00 94.75 177 LYS A CA 1
ATOM 1376 C C . LYS A 1 177 ? 9.125 12.566 -12.838 1.00 94.75 177 LYS A C 1
ATOM 1378 O O . LYS A 1 177 ? 8.571 13.284 -12.012 1.00 94.75 177 LYS A O 1
ATOM 1383 N N . VAL A 1 178 ? 9.904 11.544 -12.474 1.00 94.75 178 VAL A N 1
ATOM 1384 C CA . VAL A 1 178 ? 10.257 11.271 -11.069 1.00 94.75 178 VAL A CA 1
ATOM 1385 C C . VAL A 1 178 ? 11.041 12.441 -10.485 1.00 94.75 178 VAL A C 1
ATOM 1387 O O . VAL A 1 178 ? 10.713 12.914 -9.400 1.00 94.75 178 VAL A O 1
ATOM 1390 N N . LYS A 1 179 ? 12.037 12.931 -11.224 1.00 91.75 179 LYS A N 1
ATOM 1391 C CA . LYS A 1 179 ? 12.846 14.075 -10.819 1.00 91.75 179 LYS A CA 1
ATOM 1392 C C . LYS A 1 179 ? 12.009 15.342 -10.641 1.00 91.75 179 LYS A C 1
ATOM 1394 O O . LYS A 1 179 ? 12.134 16.017 -9.629 1.00 91.75 179 LYS A O 1
ATOM 1399 N N . GLU A 1 180 ? 11.117 15.636 -11.582 1.00 90.31 180 GLU A N 1
ATOM 1400 C CA . GLU A 1 180 ? 10.212 16.785 -11.492 1.00 90.31 180 GLU A CA 1
ATOM 1401 C C . GLU A 1 180 ? 9.321 16.724 -10.241 1.00 90.31 180 GLU A C 1
ATOM 1403 O O . GLU A 1 180 ? 9.179 17.716 -9.529 1.00 90.31 180 GLU A O 1
ATOM 1408 N N . GLN A 1 181 ? 8.774 15.548 -9.920 1.00 89.88 181 GLN A N 1
ATOM 1409 C CA . GLN A 1 181 ? 7.986 15.346 -8.699 1.00 89.88 181 GLN A CA 1
ATOM 1410 C C . GLN A 1 181 ? 8.809 15.567 -7.426 1.00 89.88 181 GLN A C 1
ATOM 1412 O O . GLN A 1 181 ? 8.311 16.140 -6.458 1.00 89.88 181 GLN A O 1
ATOM 1417 N N . GLU A 1 182 ? 10.059 15.115 -7.417 1.00 88.31 182 GLU A N 1
ATOM 1418 C CA . GLU A 1 182 ? 10.962 15.309 -6.290 1.00 88.31 182 GLU A CA 1
ATOM 1419 C C . GLU A 1 182 ? 11.353 16.779 -6.107 1.00 88.31 182 GLU A C 1
ATOM 1421 O O . GLU A 1 182 ? 11.333 17.282 -4.983 1.00 88.31 182 GLU A O 1
ATOM 1426 N N . ASP A 1 183 ? 11.678 17.475 -7.196 1.00 85.50 183 ASP A N 1
ATOM 1427 C CA . ASP A 1 183 ? 12.029 18.894 -7.170 1.00 85.50 183 ASP A CA 1
ATOM 1428 C C . ASP A 1 183 ? 10.848 19.731 -6.639 1.00 85.50 183 ASP A C 1
ATOM 1430 O O . ASP A 1 183 ? 11.033 20.599 -5.780 1.00 85.50 183 ASP A O 1
ATOM 1434 N N . LEU A 1 184 ? 9.615 19.411 -7.060 1.00 85.19 184 LEU A N 1
ATOM 1435 C CA . LEU A 1 184 ? 8.386 20.017 -6.531 1.00 85.19 184 LEU A CA 1
ATOM 1436 C C . LEU A 1 184 ? 8.186 19.725 -5.038 1.00 85.19 184 LEU A C 1
ATOM 1438 O O . LEU A 1 184 ? 7.841 20.627 -4.272 1.00 85.19 184 LEU A O 1
ATOM 1442 N N . PHE A 1 185 ? 8.423 18.484 -4.604 1.00 83.81 185 PHE A N 1
ATOM 1443 C CA . PHE A 1 185 ? 8.301 18.106 -3.196 1.00 83.81 185 PHE A CA 1
ATOM 1444 C C . PHE A 1 185 ? 9.325 18.839 -2.319 1.00 83.81 185 PHE A C 1
ATOM 1446 O O . PHE A 1 185 ? 8.970 19.372 -1.268 1.00 83.81 185 PHE A O 1
ATOM 1453 N N . LYS A 1 186 ? 10.580 18.948 -2.769 1.00 82.12 186 LYS A N 1
ATOM 1454 C CA . LYS A 1 186 ? 11.622 19.724 -2.077 1.00 82.12 186 LYS A CA 1
ATOM 1455 C C . LYS A 1 186 ? 11.267 21.206 -1.978 1.00 82.12 186 LYS A C 1
ATOM 1457 O O . LYS A 1 186 ? 11.535 21.823 -0.947 1.00 82.12 186 LYS A O 1
ATOM 1462 N N . ALA A 1 187 ? 10.643 21.763 -3.018 1.00 79.75 187 ALA A N 1
ATOM 1463 C CA . ALA A 1 187 ? 10.179 23.147 -3.021 1.00 79.75 187 ALA A CA 1
ATOM 1464 C C . ALA A 1 187 ? 9.028 23.394 -2.026 1.00 79.75 187 ALA A C 1
ATOM 1466 O O . ALA A 1 187 ? 8.993 24.452 -1.400 1.00 79.75 187 ALA A O 1
ATOM 1467 N N . GLN A 1 188 ? 8.114 22.431 -1.849 1.00 78.88 188 GLN A N 1
ATOM 1468 C CA . GLN A 1 188 ? 6.979 22.537 -0.918 1.00 78.88 188 GLN A CA 1
ATOM 1469 C C . GLN A 1 188 ? 7.351 22.232 0.538 1.00 78.88 188 GLN A C 1
ATOM 1471 O O . GLN A 1 188 ? 6.859 22.894 1.448 1.00 78.88 188 GLN A O 1
ATOM 1476 N N . SER A 1 189 ? 8.214 21.241 0.771 1.00 75.50 189 SER A N 1
ATOM 1477 C CA . SER A 1 189 ? 8.525 20.745 2.117 1.00 75.50 189 SER A CA 1
ATOM 1478 C C . SER A 1 189 ? 9.537 21.605 2.883 1.00 75.50 189 SER A C 1
ATOM 1480 O O . SER A 1 189 ? 9.790 21.310 4.046 1.00 75.50 189 SER A O 1
ATOM 1482 N N . GLY A 1 190 ? 10.138 22.631 2.262 1.00 60.88 190 GLY A N 1
ATOM 1483 C CA . GLY A 1 190 ? 11.179 23.446 2.899 1.00 60.88 190 GLY A CA 1
ATOM 1484 C C . GLY A 1 190 ? 12.331 22.571 3.399 1.00 60.88 190 GLY A C 1
ATOM 1485 O O . GLY A 1 190 ? 12.510 22.422 4.601 1.00 60.88 190 GLY A O 1
ATOM 1486 N N . GLY A 1 191 ? 13.043 21.937 2.464 1.00 47.22 191 GLY A N 1
ATOM 1487 C CA . GLY A 1 191 ? 13.901 20.774 2.710 1.00 47.22 191 GLY A CA 1
ATOM 1488 C C . GLY A 1 191 ? 14.744 20.776 3.994 1.00 47.22 191 GLY A C 1
ATOM 1489 O O . GLY A 1 191 ? 15.476 21.724 4.287 1.00 47.22 191 GLY A O 1
ATOM 1490 N N . GLU A 1 192 ? 14.719 19.635 4.689 1.00 44.12 192 GLU A N 1
ATOM 1491 C CA . GLU A 1 192 ? 15.733 19.201 5.652 1.00 44.12 192 GLU A CA 1
ATOM 1492 C C . GLU A 1 192 ? 17.078 18.996 4.936 1.00 44.12 192 GLU A C 1
ATOM 1494 O O . GLU A 1 192 ? 17.501 17.886 4.634 1.00 44.12 192 GLU A O 1
ATOM 1499 N N . ASN A 1 193 ? 17.741 20.099 4.596 1.00 42.88 193 ASN A N 1
ATOM 1500 C CA . ASN A 1 193 ? 19.192 20.165 4.496 1.00 42.88 193 ASN A CA 1
ATOM 1501 C C . ASN A 1 193 ? 19.617 21.634 4.600 1.00 42.88 193 ASN A C 1
ATOM 1503 O O . ASN A 1 193 ? 19.922 22.318 3.621 1.00 42.88 193 ASN A O 1
ATOM 1507 N N . ALA A 1 194 ? 19.596 22.148 5.830 1.00 43.00 194 ALA A N 1
ATOM 1508 C CA . ALA A 1 194 ? 20.208 23.419 6.190 1.00 43.00 194 ALA A CA 1
ATOM 1509 C C . ALA A 1 194 ? 21.740 23.277 6.137 1.00 43.00 194 ALA A C 1
ATOM 1511 O O . ALA A 1 194 ? 22.409 23.198 7.159 1.00 43.00 194 ALA A O 1
ATOM 1512 N N . GLY A 1 195 ? 22.285 23.218 4.923 1.00 38.72 195 GLY A N 1
ATOM 1513 C CA . GLY A 1 195 ? 23.715 23.040 4.677 1.00 38.72 195 GLY A CA 1
ATOM 1514 C C . GLY A 1 195 ? 24.241 23.856 3.503 1.00 38.72 195 GLY A C 1
ATOM 1515 O O . GLY A 1 195 ? 25.233 23.471 2.908 1.00 38.72 195 GLY A O 1
ATOM 1516 N N . SER A 1 196 ? 23.549 24.928 3.105 1.00 38.41 196 SER A N 1
ATOM 1517 C CA . SER A 1 196 ? 24.072 26.070 2.329 1.00 38.41 196 SER A CA 1
ATOM 1518 C C . SER A 1 196 ? 22.896 26.926 1.855 1.00 38.41 196 SER A C 1
ATOM 1520 O O . SER A 1 196 ? 22.362 26.761 0.763 1.00 38.41 196 SER A O 1
ATOM 1522 N N . LYS A 1 197 ? 22.470 27.888 2.680 1.00 42.50 197 LYS A N 1
ATOM 1523 C CA . LYS A 1 197 ? 21.597 28.973 2.214 1.00 42.50 197 LYS A CA 1
ATOM 1524 C C . LYS A 1 197 ? 22.383 29.847 1.226 1.00 42.50 197 LYS A C 1
ATOM 1526 O O . LYS A 1 197 ? 22.876 30.906 1.607 1.00 42.50 197 LYS A O 1
ATOM 1531 N N . LYS A 1 198 ? 22.475 29.454 -0.047 1.00 43.44 198 LYS A N 1
ATOM 1532 C CA . LYS A 1 198 ? 22.583 30.457 -1.110 1.00 43.44 198 LYS A CA 1
ATOM 1533 C C . LYS A 1 198 ? 21.207 31.111 -1.202 1.00 43.44 198 LYS A C 1
ATOM 1535 O O . LYS A 1 198 ? 20.211 30.456 -1.501 1.00 43.44 198 LYS A O 1
ATOM 1540 N N . ARG A 1 199 ? 21.145 32.388 -0.810 1.00 46.97 199 ARG A N 1
ATOM 1541 C CA . ARG A 1 199 ? 19.976 33.262 -0.995 1.00 46.97 199 ARG A CA 1
ATOM 1542 C C . ARG A 1 199 ? 19.430 33.059 -2.409 1.00 46.97 199 ARG A C 1
ATOM 1544 O O . ARG A 1 199 ? 20.226 32.899 -3.327 1.00 46.97 199 ARG A O 1
ATOM 1551 N N . LYS A 1 200 ? 18.104 33.124 -2.582 1.00 51.94 200 LYS A N 1
ATOM 1552 C CA . LYS A 1 200 ? 17.503 33.394 -3.895 1.00 51.94 200 LYS A CA 1
ATOM 1553 C C . LYS A 1 200 ? 18.181 34.656 -4.437 1.00 51.94 200 LYS A C 1
ATOM 1555 O O . LYS A 1 200 ? 17.902 35.749 -3.950 1.00 51.94 200 LYS A O 1
ATOM 1560 N N . VAL A 1 201 ? 19.151 34.474 -5.330 1.00 51.72 201 VAL A N 1
ATOM 1561 C CA . VAL A 1 201 ? 19.820 35.561 -6.039 1.00 51.72 201 VAL A CA 1
ATOM 1562 C C . VAL A 1 201 ? 18.753 36.152 -6.951 1.00 51.72 201 VAL A C 1
ATOM 1564 O O . VAL A 1 201 ? 18.054 35.418 -7.649 1.00 51.72 201 VAL A O 1
ATOM 1567 N N . ALA A 1 202 ? 18.523 37.453 -6.818 1.00 52.47 202 ALA A N 1
ATOM 1568 C CA . ALA A 1 202 ? 17.568 38.175 -7.639 1.00 52.47 202 ALA A CA 1
ATOM 1569 C C . ALA A 1 202 ? 18.062 38.134 -9.083 1.00 52.47 202 ALA A C 1
ATOM 1571 O O . ALA A 1 202 ? 19.105 38.709 -9.337 1.00 52.47 202 ALA A O 1
ATOM 1572 N N . THR A 1 203 ? 17.318 37.478 -9.977 1.00 56.53 203 THR A N 1
ATOM 1573 C CA . THR A 1 203 ? 17.668 37.275 -11.390 1.00 56.53 203 THR A CA 1
ATOM 1574 C C . THR A 1 203 ? 17.815 38.608 -12.126 1.00 56.53 203 THR A C 1
ATOM 1576 O O . THR A 1 203 ? 16.825 39.189 -12.579 1.00 56.53 203 THR A O 1
ATOM 1579 N N . GLY A 1 204 ? 19.044 39.100 -12.226 1.00 66.31 204 GLY A N 1
ATOM 1580 C CA . GLY A 1 204 ? 19.448 40.187 -13.106 1.00 66.31 204 GLY A CA 1
ATOM 1581 C C . GLY A 1 204 ? 19.770 39.687 -14.516 1.00 66.31 204 GLY A C 1
ATOM 1582 O O . GLY A 1 204 ? 20.040 38.510 -14.733 1.00 66.31 204 GLY A O 1
ATOM 1583 N N . LEU A 1 205 ? 19.795 40.604 -15.488 1.00 70.38 205 LEU A N 1
ATOM 1584 C CA . LEU A 1 205 ? 20.098 40.314 -16.902 1.00 70.38 205 LEU A CA 1
ATOM 1585 C C . LEU A 1 205 ? 21.508 39.724 -17.139 1.00 70.38 205 LEU A C 1
ATOM 1587 O O . LEU A 1 205 ? 21.786 39.219 -18.221 1.00 70.38 205 LEU A O 1
ATOM 1591 N N . PHE A 1 206 ? 22.387 39.819 -16.137 1.00 75.94 206 PHE A N 1
ATOM 1592 C CA . PHE A 1 206 ? 23.780 39.363 -16.160 1.00 75.94 206 PHE A CA 1
ATOM 1593 C C . PHE A 1 206 ? 24.075 38.288 -15.109 1.00 75.94 206 PHE A C 1
ATOM 1595 O O . PHE A 1 206 ? 25.238 37.934 -14.912 1.00 75.94 206 PHE A O 1
ATOM 1602 N N . ASP A 1 207 ? 23.049 37.777 -14.422 1.00 65.38 207 ASP A N 1
ATOM 1603 C CA . ASP A 1 207 ? 23.254 36.610 -13.576 1.00 65.38 207 ASP A CA 1
ATOM 1604 C C . ASP A 1 207 ? 23.537 35.386 -14.447 1.00 65.38 207 ASP A C 1
ATOM 1606 O O . ASP A 1 207 ? 22.963 35.254 -15.536 1.00 65.38 207 ASP A O 1
ATOM 1610 N N . PRO A 1 208 ? 24.408 34.470 -13.983 1.00 57.44 208 PRO A N 1
ATOM 1611 C CA . PRO A 1 208 ? 24.582 33.196 -14.656 1.00 57.44 208 PRO A CA 1
ATOM 1612 C C . PRO A 1 208 ? 23.201 32.547 -14.834 1.00 57.44 208 PRO A C 1
ATOM 1614 O O . PRO A 1 208 ? 22.385 32.623 -13.905 1.00 57.44 208 PRO A O 1
ATOM 1617 N N . PRO A 1 209 ? 22.914 31.936 -16.004 1.00 59.16 209 PRO A N 1
ATOM 1618 C CA . PRO A 1 209 ? 21.640 31.267 -16.236 1.00 59.16 209 PRO A CA 1
ATOM 1619 C C . PRO A 1 209 ? 21.337 30.384 -15.034 1.00 59.16 209 PRO A C 1
ATOM 1621 O O . PRO A 1 209 ? 22.259 29.718 -14.553 1.00 59.16 209 PRO A O 1
ATOM 1624 N N . SER A 1 210 ? 20.092 30.405 -14.534 1.00 56.53 210 SER A N 1
ATOM 1625 C CA . SER A 1 210 ? 19.686 29.531 -13.427 1.00 56.53 210 SER A CA 1
ATOM 1626 C C . SER A 1 210 ? 20.266 28.155 -13.709 1.00 56.53 210 SER A C 1
ATOM 1628 O O . SER A 1 210 ? 19.980 27.645 -14.797 1.00 56.53 210 SER A O 1
ATOM 1630 N N . GLU A 1 211 ? 21.135 27.651 -12.819 1.00 53.75 211 GLU A N 1
ATOM 1631 C CA . GLU A 1 211 ? 21.883 26.408 -13.031 1.00 53.75 211 GLU A CA 1
ATOM 1632 C C . GLU A 1 211 ? 20.951 25.422 -13.726 1.00 53.75 211 GLU A C 1
ATOM 1634 O O . GLU A 1 211 ? 19.882 25.102 -13.196 1.00 53.75 211 GLU A O 1
ATOM 1639 N N . GLY A 1 212 ? 21.277 25.110 -14.988 1.00 56.38 212 GLY A N 1
ATOM 1640 C CA . GLY A 1 212 ? 20.389 24.372 -15.874 1.00 56.38 212 GLY A CA 1
ATOM 1641 C C . GLY A 1 212 ? 19.856 23.143 -15.153 1.00 56.38 212 GLY A C 1
ATOM 1642 O O . GLY A 1 212 ? 20.554 22.579 -14.310 1.00 56.38 212 GLY A O 1
ATOM 1643 N N . ARG A 1 213 ? 18.602 22.774 -15.447 1.00 67.38 213 ARG A N 1
ATOM 1644 C CA . ARG A 1 213 ? 17.903 21.623 -14.856 1.00 67.38 213 ARG A CA 1
ATOM 1645 C C . ARG A 1 213 ? 18.908 20.510 -14.547 1.00 67.38 213 ARG A C 1
ATOM 1647 O O . ARG A 1 213 ? 19.542 20.007 -15.470 1.00 67.38 213 ARG A O 1
ATOM 1654 N N . SER A 1 214 ? 19.103 20.195 -13.263 1.00 82.44 214 SER A N 1
ATOM 1655 C CA . SER A 1 214 ? 20.130 19.225 -12.874 1.00 82.44 214 SER A CA 1
ATOM 1656 C C . SER A 1 214 ? 19.905 17.892 -13.600 1.00 82.44 214 SER A C 1
ATOM 1658 O O . SER A 1 214 ? 18.749 17.540 -13.857 1.00 82.44 214 SER A O 1
ATOM 1660 N N . PRO A 1 215 ? 20.969 17.159 -13.966 1.00 88.19 215 PRO A N 1
ATOM 1661 C CA . PRO A 1 215 ? 20.818 15.925 -14.725 1.00 88.19 215 PRO A CA 1
ATOM 1662 C C . PRO A 1 215 ? 20.082 14.856 -13.914 1.00 88.19 215 PRO A C 1
ATOM 1664 O O . PRO A 1 215 ? 20.041 14.870 -12.677 1.00 88.19 215 PRO A O 1
ATOM 1667 N N . ILE A 1 216 ? 19.514 13.885 -14.618 1.00 92.25 216 ILE A N 1
ATOM 1668 C CA . ILE A 1 216 ? 18.946 12.685 -14.018 1.00 92.25 216 ILE A CA 1
ATOM 1669 C C . ILE A 1 216 ? 20.058 11.875 -13.334 1.00 92.25 216 ILE A C 1
ATOM 1671 O O . ILE A 1 216 ? 20.977 11.343 -13.955 1.00 92.25 216 ILE A O 1
ATOM 1675 N N . GLU A 1 217 ? 19.929 11.732 -12.020 1.00 93.75 217 GLU A N 1
ATOM 1676 C CA . GLU A 1 217 ? 20.750 10.836 -11.197 1.00 93.75 217 GLU A CA 1
ATOM 1677 C C . GLU A 1 217 ? 20.249 9.372 -11.199 1.00 93.75 217 GLU A C 1
ATOM 1679 O O . GLU A 1 217 ? 19.061 9.127 -11.454 1.00 93.75 217 GLU A O 1
ATOM 1684 N N . PRO A 1 218 ? 21.098 8.396 -10.809 1.00 94.62 218 PRO A N 1
ATOM 1685 C CA . PRO A 1 218 ? 20.757 6.970 -10.804 1.00 94.62 218 PRO A CA 1
ATOM 1686 C C . PRO A 1 218 ? 19.492 6.624 -10.005 1.00 94.62 218 PRO A C 1
ATOM 1688 O O . PRO A 1 218 ? 18.700 5.780 -10.417 1.00 94.62 218 PRO A O 1
ATOM 1691 N N . ARG A 1 219 ? 19.234 7.318 -8.891 1.00 94.81 219 ARG A N 1
ATOM 1692 C CA . ARG A 1 219 ? 18.034 7.106 -8.059 1.00 94.81 219 ARG A CA 1
ATOM 1693 C C . ARG A 1 219 ? 16.721 7.408 -8.787 1.00 94.81 219 ARG A C 1
ATOM 1695 O O . ARG A 1 219 ? 15.735 6.701 -8.582 1.00 94.81 219 ARG A O 1
ATOM 1702 N N . HIS A 1 220 ? 16.705 8.396 -9.683 1.00 95.50 220 HIS A N 1
ATOM 1703 C CA . HIS A 1 220 ? 15.524 8.674 -10.503 1.00 95.50 220 HIS A CA 1
ATOM 1704 C C . HIS A 1 220 ? 15.296 7.554 -11.527 1.00 95.50 220 HIS A C 1
ATOM 1706 O O . HIS A 1 220 ? 14.152 7.175 -11.768 1.00 95.50 220 HIS A O 1
ATOM 1712 N N . VAL A 1 221 ? 16.373 6.989 -12.091 1.00 96.19 221 VAL A N 1
ATOM 1713 C CA . VAL A 1 221 ? 16.309 5.841 -13.014 1.00 96.19 221 VAL A CA 1
ATOM 1714 C C . VAL A 1 221 ? 15.823 4.584 -12.292 1.00 96.19 221 VAL A C 1
ATOM 1716 O O . VAL A 1 221 ? 14.944 3.895 -12.804 1.00 96.19 221 VAL A O 1
ATOM 1719 N N . GLN A 1 222 ? 16.324 4.308 -11.085 1.00 95.81 222 GLN A N 1
ATOM 1720 C CA . GLN A 1 222 ? 15.869 3.185 -10.256 1.00 95.81 222 GLN A CA 1
ATOM 1721 C C . GLN A 1 222 ? 14.372 3.278 -9.948 1.00 95.81 222 GLN A C 1
ATOM 1723 O O . GLN A 1 222 ? 13.632 2.308 -10.125 1.00 95.81 222 GLN A O 1
ATOM 1728 N N . GLU A 1 223 ? 13.904 4.453 -9.527 1.00 95.31 223 GLU A N 1
ATOM 1729 C CA . GLU A 1 223 ? 12.493 4.677 -9.218 1.00 95.31 223 GLU A CA 1
ATOM 1730 C C . GLU A 1 223 ? 11.615 4.629 -10.479 1.00 95.31 223 GLU A C 1
ATOM 1732 O O . GLU A 1 223 ? 10.537 4.030 -10.462 1.00 95.31 223 GLU A O 1
ATOM 1737 N N . ALA A 1 224 ? 12.084 5.183 -11.600 1.00 96.62 224 ALA A N 1
ATOM 1738 C CA . ALA A 1 224 ? 11.414 5.065 -12.892 1.00 96.62 224 ALA A CA 1
ATOM 1739 C C . ALA A 1 224 ? 11.277 3.601 -13.325 1.00 96.62 224 ALA A C 1
ATOM 1741 O O . ALA A 1 224 ? 10.182 3.158 -13.679 1.00 96.62 224 ALA A O 1
ATOM 1742 N N . PHE A 1 225 ? 12.357 2.823 -13.223 1.00 96.19 225 PHE A N 1
ATOM 1743 C CA . PHE A 1 225 ? 12.348 1.400 -13.533 1.00 96.19 225 PHE A CA 1
ATOM 1744 C C . PHE A 1 225 ? 11.379 0.639 -12.621 1.00 96.19 225 PHE A C 1
ATOM 1746 O O . PHE A 1 225 ? 10.540 -0.116 -13.109 1.00 96.19 225 PHE A O 1
ATOM 1753 N N . ARG A 1 226 ? 11.395 0.900 -11.307 1.00 95.62 226 ARG A N 1
ATOM 1754 C CA . ARG A 1 226 ? 10.446 0.304 -10.351 1.00 95.62 226 ARG A CA 1
ATOM 1755 C C . ARG A 1 226 ? 8.990 0.588 -10.730 1.00 95.62 226 ARG A C 1
ATOM 1757 O O . ARG A 1 226 ? 8.147 -0.305 -10.629 1.00 95.62 226 ARG A O 1
ATOM 1764 N N . ARG A 1 227 ? 8.674 1.815 -11.163 1.00 93.69 227 ARG A N 1
ATOM 1765 C CA . ARG A 1 227 ? 7.327 2.192 -11.631 1.00 93.69 227 ARG A CA 1
ATOM 1766 C C . ARG A 1 227 ? 6.944 1.459 -12.918 1.00 93.69 227 ARG A C 1
ATOM 1768 O O . ARG A 1 227 ? 5.817 0.980 -13.009 1.00 93.69 227 ARG A O 1
ATOM 1775 N N . LEU A 1 228 ? 7.873 1.311 -13.861 1.00 93.00 228 LEU A N 1
ATOM 1776 C CA . LEU A 1 228 ? 7.656 0.586 -15.120 1.00 93.00 228 LEU A CA 1
ATOM 1777 C C . LEU A 1 228 ? 7.454 -0.926 -14.925 1.00 93.00 228 LEU A C 1
ATOM 1779 O O . LEU A 1 228 ? 6.715 -1.543 -15.684 1.00 93.00 228 LEU A O 1
ATOM 1783 N N . GLN A 1 229 ? 8.046 -1.523 -13.886 1.00 91.75 229 GLN A N 1
ATOM 1784 C CA . GLN A 1 229 ? 7.878 -2.948 -13.561 1.00 91.75 229 GLN A CA 1
ATOM 1785 C C . GLN A 1 229 ? 6.545 -3.279 -12.857 1.00 91.75 229 GLN A C 1
ATOM 1787 O O . GLN A 1 229 ? 6.282 -4.437 -12.514 1.00 91.75 229 GLN A O 1
ATOM 1792 N N . GLN A 1 230 ? 5.676 -2.292 -12.608 1.00 86.69 230 GLN A N 1
ATOM 1793 C CA . GLN A 1 230 ? 4.382 -2.548 -11.978 1.00 86.69 230 GLN A CA 1
ATOM 1794 C C . GLN A 1 230 ? 3.482 -3.387 -12.889 1.00 86.69 230 GLN A C 1
ATOM 1796 O O . GLN A 1 230 ? 3.137 -3.000 -14.004 1.00 86.69 230 GLN A O 1
ATOM 1801 N N . ARG A 1 231 ? 3.042 -4.545 -12.383 1.00 78.12 231 ARG A N 1
ATOM 1802 C CA . ARG A 1 231 ? 2.137 -5.425 -13.129 1.00 78.12 231 ARG A CA 1
ATOM 1803 C C . ARG A 1 231 ? 0.791 -4.730 -13.376 1.00 78.12 231 ARG A C 1
ATOM 1805 O O . ARG A 1 231 ? 0.195 -4.224 -12.418 1.00 78.12 231 ARG A O 1
ATOM 1812 N N . PRO A 1 232 ? 0.252 -4.776 -14.608 1.00 79.31 232 PRO A N 1
ATOM 1813 C CA . PRO A 1 232 ? -1.079 -4.262 -14.896 1.00 79.31 232 PRO A CA 1
ATOM 1814 C C . PRO A 1 232 ? -2.132 -4.873 -13.967 1.00 79.31 232 PRO A C 1
ATOM 1816 O O . PRO A 1 232 ? -2.130 -6.078 -13.699 1.00 79.31 232 PRO A O 1
ATOM 1819 N N . LYS A 1 233 ? -3.085 -4.048 -13.513 1.00 76.56 233 LYS A N 1
ATOM 1820 C CA . LYS A 1 233 ? -4.169 -4.486 -12.613 1.00 76.56 233 LYS A CA 1
ATOM 1821 C C . LYS A 1 233 ? -4.949 -5.679 -13.179 1.00 76.56 233 LYS A C 1
ATOM 1823 O O . LYS A 1 233 ? -5.291 -6.578 -12.420 1.00 76.56 233 LYS A O 1
ATOM 1828 N N . LYS A 1 234 ? -5.157 -5.716 -14.503 1.00 78.62 234 LYS A N 1
ATOM 1829 C CA . LYS A 1 234 ? -5.844 -6.807 -15.217 1.00 78.62 234 LYS A CA 1
ATOM 1830 C C . LYS A 1 234 ? -5.131 -8.154 -15.044 1.00 78.62 234 LYS A C 1
ATOM 1832 O O . LYS A 1 234 ? -5.775 -9.143 -14.728 1.00 78.62 234 LYS A O 1
ATOM 1837 N N . THR A 1 235 ? -3.803 -8.179 -15.152 1.00 71.12 235 THR A N 1
ATOM 1838 C CA . THR A 1 235 ? -2.993 -9.398 -14.970 1.00 71.12 235 THR A CA 1
ATOM 1839 C C . THR A 1 235 ? -2.901 -9.820 -13.500 1.00 71.12 235 THR A C 1
ATOM 1841 O O . THR A 1 235 ? -2.695 -10.991 -13.201 1.00 71.12 235 THR A O 1
ATOM 1844 N N . ARG A 1 236 ? -3.066 -8.877 -12.562 1.00 67.81 236 ARG A N 1
ATOM 1845 C CA . ARG A 1 236 ? -3.089 -9.155 -11.117 1.00 67.81 236 ARG A CA 1
ATOM 1846 C C . ARG A 1 236 ? -4.460 -9.621 -10.610 1.00 67.81 236 ARG A C 1
ATOM 1848 O O . ARG A 1 236 ? -4.515 -10.259 -9.567 1.00 67.81 236 ARG A O 1
ATOM 1855 N N . ALA A 1 237 ? -5.545 -9.328 -11.329 1.00 64.62 237 ALA A N 1
ATOM 1856 C CA . ALA A 1 237 ? -6.917 -9.569 -10.875 1.00 64.62 237 ALA A CA 1
ATOM 1857 C C . ALA A 1 237 ? -7.181 -11.031 -10.472 1.00 64.62 237 ALA A C 1
ATOM 1859 O O . ALA A 1 237 ? -7.800 -11.266 -9.442 1.00 64.62 237 ALA A O 1
ATOM 1860 N N . MET A 1 238 ? -6.620 -11.991 -11.214 1.00 64.62 238 MET A N 1
ATOM 1861 C CA . MET A 1 238 ? -6.773 -13.434 -10.963 1.00 64.62 238 MET A CA 1
ATOM 1862 C C . MET A 1 238 ? -5.835 -13.988 -9.869 1.00 64.62 238 MET A C 1
ATOM 1864 O O . MET A 1 238 ? -5.869 -15.175 -9.568 1.00 64.62 238 MET A O 1
ATOM 1868 N N . LEU A 1 239 ? -4.969 -13.148 -9.289 1.00 60.62 239 LEU A N 1
ATOM 1869 C CA . LEU A 1 239 ? -4.051 -13.486 -8.187 1.00 60.62 239 LEU A CA 1
ATOM 1870 C C . LEU A 1 239 ? -4.448 -12.801 -6.868 1.00 60.62 239 LEU A C 1
ATOM 1872 O O . LEU A 1 239 ? -3.792 -12.981 -5.838 1.00 60.62 239 LEU A O 1
ATOM 1876 N N . ASN A 1 240 ? -5.497 -11.978 -6.892 1.00 58.34 240 ASN A N 1
ATOM 1877 C CA . ASN A 1 240 ? -6.034 -11.352 -5.695 1.00 58.34 240 ASN A CA 1
ATOM 1878 C C . ASN A 1 240 ? -6.776 -12.435 -4.895 1.00 58.34 240 ASN A C 1
ATOM 1880 O O . ASN A 1 240 ? -7.854 -12.856 -5.292 1.00 58.34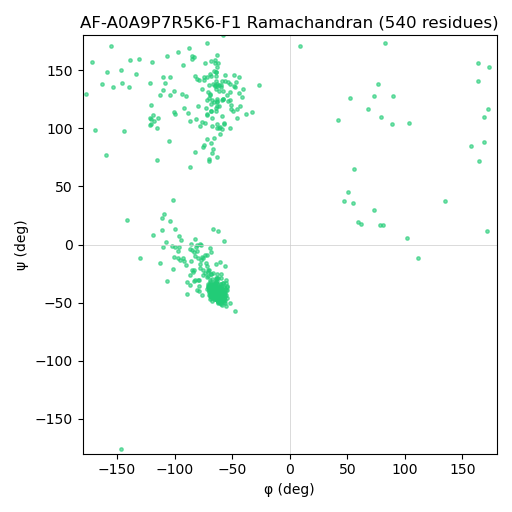 240 ASN A O 1
ATOM 1884 N N . GLY A 1 241 ? -6.171 -12.906 -3.801 1.00 60.34 241 GLY A N 1
ATOM 1885 C CA . GLY A 1 241 ? -6.723 -13.962 -2.939 1.00 60.34 241 GLY A CA 1
ATOM 1886 C C . GLY A 1 241 ? -5.964 -15.294 -2.967 1.00 60.34 241 GLY A C 1
ATOM 1887 O O . GLY A 1 241 ? -6.194 -16.120 -2.095 1.00 60.34 241 GLY A O 1
ATOM 1888 N N . THR A 1 242 ? -5.025 -15.501 -3.901 1.00 59.69 242 THR A N 1
ATOM 1889 C CA . THR A 1 242 ? -4.193 -16.728 -3.963 1.00 59.69 242 THR A CA 1
ATOM 1890 C C . THR A 1 242 ? -2.819 -16.574 -3.316 1.00 59.69 242 THR A C 1
ATOM 1892 O O . THR A 1 242 ? -2.120 -17.559 -3.086 1.00 59.69 242 THR A O 1
ATOM 1895 N N . ARG A 1 243 ? -2.411 -15.342 -2.992 1.00 52.25 243 ARG A N 1
ATOM 1896 C CA . ARG A 1 243 ? -1.284 -15.124 -2.084 1.00 52.25 243 ARG A CA 1
ATOM 1897 C C . ARG A 1 243 ? -1.800 -15.312 -0.665 1.00 52.25 243 ARG A C 1
ATOM 1899 O O . ARG A 1 243 ? -2.661 -14.538 -0.247 1.00 52.25 243 ARG A O 1
ATOM 1906 N N . LEU A 1 244 ? -1.238 -16.285 0.060 1.00 48.88 244 LEU A N 1
ATOM 1907 C CA . LEU A 1 244 ? -1.235 -16.257 1.524 1.00 48.88 244 LEU A CA 1
ATOM 1908 C C . LEU A 1 244 ? -0.922 -14.812 1.932 1.00 48.88 244 LEU A C 1
ATOM 1910 O O . LEU A 1 244 ? 0.035 -14.248 1.380 1.00 48.88 244 LEU A O 1
ATOM 1914 N N . PRO A 1 245 ? -1.742 -14.166 2.778 1.00 51.69 245 PRO A N 1
ATOM 1915 C CA . PRO A 1 245 ? -1.435 -12.826 3.242 1.00 51.69 245 PRO A CA 1
ATOM 1916 C C . PRO A 1 245 ? -0.002 -12.855 3.760 1.00 51.69 245 PRO A C 1
ATOM 1918 O O . PRO A 1 245 ? 0.327 -13.610 4.672 1.00 51.69 245 PRO A O 1
ATOM 1921 N N . GLN A 1 246 ? 0.878 -12.092 3.112 1.00 47.09 246 GLN A N 1
ATOM 1922 C CA . GLN A 1 246 ? 2.209 -11.857 3.636 1.00 47.09 246 GLN A CA 1
ATOM 1923 C C . GLN A 1 246 ? 1.961 -11.064 4.917 1.00 47.09 246 GLN A C 1
ATOM 1925 O O . GLN A 1 246 ? 1.763 -9.851 4.857 1.00 47.09 246 GLN A O 1
ATOM 1930 N N . HIS A 1 247 ? 1.836 -11.760 6.047 1.00 50.94 247 HIS A N 1
ATOM 1931 C CA . HIS A 1 247 ? 1.692 -11.134 7.345 1.00 50.94 247 HIS A CA 1
ATOM 1932 C C . HIS A 1 247 ? 2.957 -10.318 7.556 1.00 50.94 247 HIS A C 1
ATOM 1934 O O . HIS A 1 247 ? 4.034 -10.848 7.824 1.00 50.94 247 HIS A O 1
ATOM 1940 N N . THR A 1 248 ? 2.850 -9.014 7.320 1.00 52.25 248 THR A N 1
ATOM 1941 C CA . THR A 1 248 ? 3.877 -8.061 7.708 1.00 52.25 248 THR A CA 1
ATOM 1942 C C . THR A 1 248 ? 4.128 -8.291 9.186 1.00 52.25 248 THR A C 1
ATOM 1944 O O . THR A 1 248 ? 3.174 -8.256 9.965 1.00 52.25 248 THR A O 1
ATOM 1947 N N . ALA A 1 249 ? 5.380 -8.579 9.550 1.00 60.22 249 ALA A N 1
ATOM 1948 C CA . ALA A 1 249 ? 5.781 -8.764 10.936 1.00 60.22 249 ALA A CA 1
ATOM 1949 C C . ALA A 1 249 ? 5.172 -7.628 11.766 1.00 60.22 249 ALA A C 1
ATOM 1951 O O . ALA A 1 249 ? 5.416 -6.449 11.486 1.00 60.22 249 ALA A O 1
ATOM 1952 N N . LEU A 1 250 ? 4.293 -7.978 12.707 1.00 67.38 250 LEU A N 1
ATOM 1953 C CA . LEU A 1 250 ? 3.591 -6.982 13.499 1.00 67.38 250 LEU A CA 1
ATOM 1954 C C . LEU A 1 250 ? 4.639 -6.137 14.216 1.00 67.38 250 LEU A C 1
ATOM 1956 O O . LEU A 1 250 ? 5.512 -6.660 14.904 1.00 67.38 250 LEU A O 1
ATOM 1960 N N . ASN A 1 251 ? 4.569 -4.819 14.037 1.00 81.38 251 ASN A N 1
ATOM 1961 C CA . ASN A 1 251 ? 5.477 -3.918 14.723 1.00 81.38 251 ASN A CA 1
ATOM 1962 C C . ASN A 1 251 ? 5.083 -3.877 16.209 1.00 81.38 251 ASN A C 1
ATOM 1964 O O . ASN A 1 251 ? 4.231 -3.087 16.622 1.00 81.38 251 ASN A O 1
ATOM 1968 N N . ILE A 1 252 ? 5.681 -4.769 17.002 1.00 85.06 252 ILE A N 1
ATOM 1969 C CA . ILE A 1 252 ? 5.401 -4.947 18.433 1.00 85.06 252 ILE A CA 1
ATOM 1970 C C . ILE A 1 252 ? 5.617 -3.642 19.196 1.00 85.06 252 ILE A C 1
ATOM 1972 O O . ILE A 1 252 ? 4.843 -3.324 20.096 1.00 85.06 252 ILE A O 1
ATOM 1976 N N . THR A 1 253 ? 6.616 -2.845 18.814 1.00 89.44 253 THR A N 1
ATOM 1977 C CA . THR A 1 253 ? 6.863 -1.526 19.407 1.00 89.44 253 THR A CA 1
ATOM 1978 C C . THR A 1 253 ? 5.664 -0.604 19.202 1.00 89.44 253 THR A C 1
ATOM 1980 O O . THR A 1 253 ? 5.169 -0.014 20.162 1.00 89.44 253 THR A O 1
ATOM 1983 N N . LYS A 1 254 ? 5.135 -0.538 17.975 1.00 90.19 254 LYS A N 1
ATOM 1984 C CA . LYS A 1 254 ? 3.930 0.238 17.658 1.00 90.19 254 LYS A CA 1
ATOM 1985 C C . LYS A 1 254 ? 2.710 -0.283 18.422 1.00 90.19 254 LYS A C 1
ATOM 1987 O O . LYS A 1 254 ? 1.977 0.525 18.986 1.00 90.19 254 LYS A O 1
ATOM 1992 N N . LEU A 1 255 ? 2.514 -1.603 18.499 1.00 91.88 255 LEU A N 1
ATOM 1993 C CA . LEU A 1 255 ? 1.408 -2.200 19.258 1.00 91.88 255 LEU A CA 1
ATOM 1994 C C . LEU A 1 255 ? 1.497 -1.863 20.753 1.00 91.88 255 LEU A C 1
ATOM 1996 O O . LEU A 1 255 ? 0.513 -1.416 21.332 1.00 91.88 255 LEU A O 1
ATOM 2000 N N . LYS A 1 256 ? 2.678 -2.001 21.368 1.00 93.12 256 LYS A N 1
ATOM 2001 C CA . LYS A 1 256 ? 2.911 -1.648 22.778 1.00 93.12 256 LYS A CA 1
ATOM 2002 C C . LYS A 1 256 ? 2.590 -0.183 23.061 1.00 93.12 256 LYS A C 1
ATOM 2004 O O . LYS A 1 256 ? 1.976 0.111 24.082 1.00 93.12 256 LYS A O 1
ATOM 2009 N N . VAL A 1 257 ? 2.988 0.734 22.176 1.00 95.31 257 VAL A N 1
ATOM 2010 C CA . VAL A 1 257 ? 2.658 2.163 22.317 1.00 95.31 257 VAL A CA 1
ATOM 2011 C C . VAL A 1 257 ? 1.145 2.372 22.274 1.00 95.31 257 VAL A C 1
ATOM 2013 O O . VAL A 1 257 ? 0.606 3.049 23.143 1.00 95.31 257 VAL A O 1
ATOM 2016 N N . GLN A 1 258 ? 0.451 1.751 21.319 1.00 94.81 258 GLN A N 1
ATOM 2017 C CA . GLN A 1 258 ? -1.002 1.892 21.198 1.00 94.81 258 GLN A CA 1
ATOM 2018 C C . GLN A 1 258 ? -1.759 1.287 22.385 1.00 94.81 258 GLN A C 1
ATOM 2020 O O . GLN A 1 258 ? -2.692 1.908 22.882 1.00 94.81 258 GLN A O 1
ATOM 2025 N N . LEU A 1 259 ? -1.324 0.137 22.907 1.00 95.69 259 LEU A N 1
ATOM 2026 C CA . LEU A 1 259 ? -1.908 -0.454 24.116 1.00 95.69 259 LEU A CA 1
ATOM 2027 C C . LEU A 1 259 ? -1.720 0.453 25.344 1.00 95.69 259 LEU A C 1
ATOM 2029 O O . LEU A 1 259 ? -2.650 0.616 26.128 1.00 95.69 259 LEU A O 1
ATOM 2033 N N . LYS A 1 260 ? -0.557 1.104 25.496 1.00 96.56 260 LYS A N 1
ATOM 2034 C CA . LYS A 1 260 ? -0.328 2.077 26.583 1.00 96.56 260 LYS A CA 1
ATOM 2035 C C . LYS A 1 260 ? -1.248 3.294 26.475 1.00 96.56 260 LYS A C 1
ATOM 2037 O O . LYS A 1 260 ? -1.771 3.749 27.489 1.00 96.56 260 LYS A O 1
ATOM 2042 N N . LEU A 1 261 ? -1.454 3.808 25.261 1.00 96.06 261 LEU A N 1
ATOM 2043 C CA . LEU A 1 261 ? -2.397 4.903 25.016 1.00 96.06 261 LEU A CA 1
ATOM 2044 C C . LEU A 1 2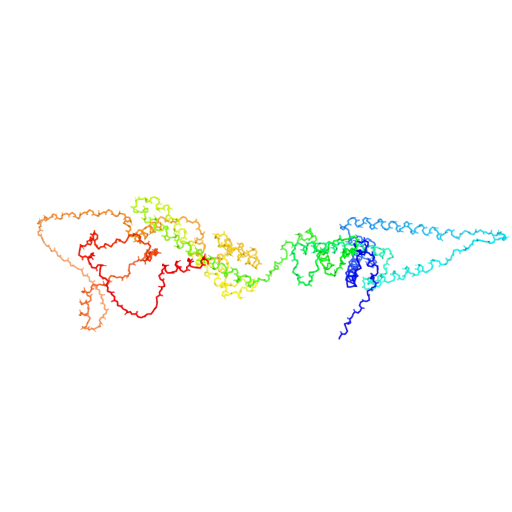61 ? -3.841 4.471 25.308 1.00 96.06 261 LEU A C 1
ATOM 2046 O O . LEU A 1 261 ? -4.578 5.227 25.936 1.00 96.06 261 LEU A O 1
ATOM 2050 N N . ALA A 1 262 ? -4.220 3.245 24.931 1.00 96.62 262 ALA A N 1
ATOM 2051 C CA . ALA A 1 262 ? -5.533 2.685 25.236 1.00 96.62 262 ALA A CA 1
ATOM 2052 C C . ALA A 1 262 ? -5.778 2.581 26.748 1.00 96.62 262 ALA A C 1
ATOM 2054 O O . ALA A 1 262 ? -6.820 3.028 27.212 1.00 96.62 262 ALA A O 1
ATOM 2055 N N . ILE A 1 263 ? -4.808 2.087 27.527 1.00 96.38 263 ILE A N 1
ATOM 2056 C CA . ILE A 1 263 ? -4.901 2.026 28.998 1.00 96.38 263 ILE A CA 1
ATOM 2057 C C . ILE A 1 263 ? -5.067 3.426 29.595 1.00 96.38 263 ILE A C 1
ATOM 2059 O O . ILE A 1 263 ? -5.955 3.652 30.412 1.00 96.38 263 ILE A O 1
ATOM 2063 N N . ALA A 1 264 ? -4.249 4.392 29.164 1.00 96.75 264 ALA A N 1
ATOM 2064 C CA . ALA A 1 264 ? -4.358 5.766 29.649 1.00 96.75 264 ALA A CA 1
ATOM 2065 C C . ALA A 1 264 ? -5.740 6.373 29.346 1.00 96.75 264 ALA A C 1
ATOM 2067 O O . ALA A 1 264 ? -6.320 7.054 30.194 1.00 96.75 264 ALA A O 1
ATOM 2068 N N . ARG A 1 265 ? -6.291 6.098 28.155 1.00 96.00 265 ARG A N 1
ATOM 2069 C CA . ARG A 1 265 ? -7.631 6.547 27.772 1.00 96.00 265 ARG A CA 1
ATOM 2070 C C . ARG A 1 265 ? -8.727 5.857 28.582 1.00 96.00 265 ARG A C 1
ATOM 2072 O O . ARG A 1 265 ? -9.636 6.547 29.031 1.00 96.00 265 ARG A O 1
ATOM 2079 N N . LEU A 1 266 ? -8.636 4.541 28.779 1.00 95.50 266 LEU A N 1
ATOM 2080 C CA . LEU A 1 266 ? -9.588 3.759 29.573 1.00 95.50 266 LEU A CA 1
ATOM 2081 C C . LEU A 1 266 ? -9.657 4.285 31.011 1.00 95.50 266 LEU A C 1
ATOM 2083 O O . LEU A 1 266 ? -10.746 4.613 31.469 1.00 95.50 266 LEU A O 1
ATOM 2087 N N . ARG A 1 267 ? -8.509 4.505 31.663 1.00 95.50 267 ARG A N 1
ATOM 2088 C CA . ARG A 1 267 ? -8.435 5.100 33.011 1.00 95.50 267 ARG A CA 1
ATOM 2089 C C . ARG A 1 267 ? -9.061 6.488 33.086 1.00 95.50 267 ARG A C 1
ATOM 2091 O O . ARG A 1 267 ? -9.797 6.795 34.018 1.00 95.50 267 ARG A O 1
ATOM 2098 N N . MET A 1 268 ? -8.780 7.335 32.095 1.00 94.62 268 MET A N 1
ATOM 2099 C CA . MET A 1 268 ? -9.353 8.682 32.022 1.00 94.62 268 MET A CA 1
ATOM 2100 C C . MET A 1 268 ? -10.882 8.640 31.894 1.00 94.62 268 MET A C 1
ATOM 2102 O O . MET A 1 268 ? -11.574 9.438 32.523 1.00 94.62 268 MET A O 1
ATOM 2106 N N . VAL A 1 269 ? -11.404 7.721 31.077 1.00 93.56 269 VAL A N 1
ATOM 2107 C CA . VAL A 1 269 ? -12.846 7.530 30.877 1.00 93.56 269 VAL A CA 1
ATOM 2108 C C . VAL A 1 269 ? -13.505 6.986 32.143 1.00 93.56 269 VAL A C 1
ATOM 2110 O O . VAL A 1 269 ? -14.486 7.570 32.587 1.00 93.56 269 VAL A O 1
ATOM 2113 N N . GLN A 1 270 ? -12.916 5.979 32.792 1.00 92.50 270 GLN A N 1
ATOM 2114 C CA . GLN A 1 270 ? -13.398 5.455 34.077 1.00 92.50 270 GLN A CA 1
ATOM 2115 C C . GLN A 1 270 ? -13.469 6.559 35.148 1.00 92.50 270 GLN A C 1
ATOM 2117 O O . GLN A 1 270 ? -14.503 6.747 35.782 1.00 92.50 270 GLN A O 1
ATOM 2122 N N . GLN A 1 271 ? -12.418 7.379 35.288 1.00 92.62 271 GLN A N 1
ATOM 2123 C CA . GLN A 1 271 ? -12.404 8.486 36.254 1.00 92.62 271 GLN A CA 1
ATOM 2124 C C . GLN A 1 271 ? -13.485 9.544 35.964 1.00 92.62 271 GLN A C 1
ATOM 2126 O O . GLN A 1 271 ? -14.092 10.097 36.890 1.00 92.62 271 GLN A O 1
ATOM 2131 N N . ARG A 1 272 ? -13.729 9.846 34.681 1.00 93.69 272 ARG A N 1
ATOM 2132 C CA . ARG A 1 272 ? -14.820 10.732 34.252 1.00 93.69 272 ARG A CA 1
ATOM 2133 C C . ARG A 1 272 ? -16.170 10.129 34.642 1.00 93.69 272 ARG A C 1
ATOM 2135 O O . ARG A 1 272 ? -16.971 10.823 35.271 1.00 93.69 272 ARG A O 1
ATOM 2142 N N . ASP A 1 273 ? -16.401 8.866 34.308 1.00 91.00 273 ASP A N 1
ATOM 2143 C CA . ASP A 1 273 ? -17.678 8.183 34.519 1.00 91.00 273 ASP A CA 1
ATOM 2144 C C . ASP A 1 273 ? -17.988 8.032 36.016 1.00 91.00 273 ASP A C 1
ATOM 2146 O O . ASP A 1 273 ? -19.105 8.323 36.437 1.00 91.00 273 ASP A O 1
ATOM 2150 N N . ASP A 1 274 ? -16.984 7.771 36.857 1.00 89.75 274 ASP A N 1
ATOM 2151 C CA . ASP A 1 274 ? -17.119 7.769 38.320 1.00 89.75 274 ASP A CA 1
ATOM 2152 C C . ASP A 1 274 ? -17.578 9.121 38.883 1.00 89.75 274 ASP A C 1
ATOM 2154 O O . ASP A 1 274 ? -18.405 9.200 39.803 1.00 89.75 274 ASP A O 1
ATOM 2158 N N . SER A 1 275 ? -17.024 10.218 38.358 1.00 90.38 275 SER A N 1
ATOM 2159 C CA . SER A 1 275 ? -17.394 11.572 38.784 1.00 90.38 275 SER A CA 1
ATOM 2160 C C . SER A 1 275 ? -18.832 11.921 38.373 1.00 90.38 275 SER A C 1
ATOM 2162 O O . SER A 1 275 ? -19.603 12.476 39.168 1.00 90.38 275 SER A O 1
ATOM 2164 N N . MET A 1 276 ? -19.226 11.519 37.161 1.00 90.06 276 MET A N 1
ATOM 2165 C CA . MET A 1 276 ? -20.579 11.697 36.645 1.00 90.06 276 MET A CA 1
ATOM 2166 C C . MET A 1 276 ? -21.580 10.823 37.401 1.00 90.06 276 MET A C 1
ATOM 2168 O O . MET A 1 276 ? -22.626 11.327 37.809 1.00 90.06 276 MET A O 1
ATOM 2172 N N . GLY A 1 277 ? -21.238 9.567 37.690 1.00 90.75 277 GLY A N 1
ATOM 2173 C CA . GLY A 1 277 ? -22.074 8.629 38.436 1.00 90.75 277 GLY A CA 1
ATOM 2174 C C . GLY A 1 277 ? -22.389 9.112 39.854 1.00 90.75 277 GLY A C 1
ATOM 2175 O O . GLY A 1 277 ? -23.512 8.960 40.331 1.00 90.75 277 GLY A O 1
ATOM 2176 N N . LYS A 1 278 ? -21.454 9.789 40.537 1.00 90.19 278 LYS A N 1
ATOM 2177 C CA . LYS A 1 278 ? -21.730 10.444 41.837 1.00 90.19 278 LYS A CA 1
ATOM 2178 C C . LYS A 1 278 ? -22.759 11.569 41.717 1.00 90.19 278 LYS A C 1
ATOM 2180 O O . LYS A 1 278 ? -23.632 11.706 42.574 1.00 90.19 278 LYS A O 1
ATOM 2185 N N . THR A 1 279 ? -22.661 12.366 40.655 1.00 91.62 279 THR A N 1
ATOM 2186 C CA . THR A 1 279 ? -23.583 13.481 40.398 1.00 91.62 279 THR A CA 1
ATOM 2187 C C . THR A 1 279 ? -24.973 12.965 40.027 1.00 91.62 279 THR A C 1
ATOM 2189 O O . THR A 1 279 ? -25.972 13.444 40.560 1.00 91.62 279 THR A O 1
ATOM 2192 N N . GLN A 1 280 ? -25.040 11.937 39.179 1.00 92.38 280 GLN A N 1
ATOM 2193 C CA . GLN A 1 280 ? -26.285 11.293 38.768 1.00 92.38 280 GLN A CA 1
ATOM 2194 C C . GLN A 1 280 ? -26.984 10.598 39.941 1.00 92.38 280 GLN A C 1
ATOM 2196 O O . GLN A 1 280 ? -28.179 10.809 40.128 1.00 92.38 280 GLN A O 1
ATOM 2201 N N . ARG A 1 281 ? -26.255 9.853 40.785 1.00 91.56 281 ARG A N 1
ATOM 2202 C CA . ARG A 1 281 ? -26.820 9.225 41.994 1.00 91.56 281 ARG A CA 1
ATOM 2203 C C . ARG A 1 281 ? -27.361 10.254 42.990 1.00 91.56 281 ARG A C 1
ATOM 2205 O O . ARG A 1 281 ? -28.459 10.072 43.506 1.00 91.56 281 ARG A O 1
ATOM 2212 N N . ARG A 1 282 ? -26.670 11.385 43.184 1.00 90.44 282 ARG A N 1
ATOM 2213 C CA . ARG A 1 282 ? -27.187 12.501 43.998 1.00 90.44 282 ARG A CA 1
ATOM 2214 C C . ARG A 1 282 ? -28.470 13.098 43.409 1.00 90.44 282 ARG A C 1
ATOM 2216 O O . ARG A 1 282 ? -29.419 13.346 44.145 1.00 90.44 282 ARG A O 1
ATOM 2223 N N . ALA A 1 283 ? -28.519 13.310 42.094 1.00 91.00 283 ALA A N 1
ATOM 2224 C CA . ALA A 1 283 ? -29.728 13.786 41.423 1.00 91.00 283 ALA A CA 1
ATOM 2225 C C . ALA A 1 283 ? -30.882 12.769 41.520 1.00 91.00 283 ALA A C 1
ATOM 2227 O O . ALA A 1 283 ? -32.040 13.169 41.605 1.00 91.00 283 ALA A O 1
ATOM 2228 N N . MET A 1 284 ? -30.587 11.462 41.546 1.00 90.44 284 MET A N 1
ATOM 2229 C CA . MET A 1 284 ? -31.603 10.427 41.771 1.00 90.44 284 MET A CA 1
ATOM 2230 C C . MET A 1 284 ? -32.176 10.496 43.180 1.00 90.44 284 MET A C 1
ATOM 2232 O O . MET A 1 284 ? -33.394 10.480 43.322 1.00 90.44 284 MET A O 1
ATOM 2236 N N . ALA A 1 285 ? -31.327 10.647 44.198 1.00 90.56 285 ALA A N 1
ATOM 2237 C CA . ALA A 1 285 ? -31.777 10.819 45.577 1.00 90.56 285 ALA A CA 1
ATOM 2238 C C . ALA A 1 285 ? -32.753 12.006 45.711 1.00 90.56 285 ALA A C 1
ATOM 2240 O O . ALA A 1 285 ? -33.823 11.860 46.293 1.00 90.56 285 ALA A O 1
ATOM 2241 N N . GLN A 1 286 ? -32.455 13.138 45.061 1.00 91.44 286 GLN A N 1
ATOM 2242 C CA . GLN A 1 286 ? -33.352 14.304 45.029 1.00 91.44 286 GLN A CA 1
ATOM 2243 C C . GLN A 1 286 ? -34.695 14.014 44.337 1.00 91.44 286 GLN A C 1
ATOM 2245 O O . GLN A 1 286 ? -35.737 14.498 44.769 1.00 91.44 286 GLN A O 1
ATOM 2250 N N . LEU A 1 287 ? -34.710 13.226 43.256 1.00 90.88 287 LEU A N 1
ATOM 2251 C CA . LEU A 1 287 ? -35.964 12.858 42.583 1.00 90.88 287 LEU A CA 1
ATOM 2252 C C . LEU A 1 287 ? -36.832 11.929 43.431 1.00 90.88 287 LEU A C 1
ATOM 2254 O O . LEU A 1 287 ? -38.058 12.057 43.392 1.00 90.88 287 LEU A O 1
ATOM 2258 N N . LEU A 1 288 ? -36.200 11.018 44.174 1.00 90.25 288 LEU A N 1
ATOM 2259 C CA . LEU A 1 288 ? -36.881 10.131 45.115 1.00 90.25 288 LEU A CA 1
ATOM 2260 C C . LEU A 1 288 ? -37.471 10.922 46.289 1.00 90.25 288 LEU A C 1
ATOM 2262 O O . LEU A 1 288 ? -38.625 10.694 46.642 1.00 90.25 288 LEU A O 1
ATOM 2266 N N . GLU A 1 289 ? -36.744 11.912 46.813 1.00 88.25 289 GLU A N 1
ATOM 2267 C CA . GLU A 1 289 ? -37.214 12.805 47.883 1.00 88.25 289 GLU A CA 1
ATOM 2268 C C . GLU A 1 289 ? -38.431 13.645 47.453 1.00 88.25 289 GLU A C 1
ATOM 2270 O O . GLU A 1 289 ? -39.408 13.764 48.190 1.00 88.25 289 GLU A O 1
ATOM 2275 N N . VAL A 1 290 ? -38.420 14.163 46.218 1.00 89.94 290 VAL A N 1
ATOM 2276 C CA . VAL A 1 290 ? -39.545 14.920 45.630 1.00 89.94 290 VAL A CA 1
ATOM 2277 C C . VAL A 1 290 ? -40.728 14.006 45.248 1.00 89.94 290 VAL A C 1
ATOM 2279 O O . VAL A 1 290 ? -41.803 14.494 44.906 1.00 89.94 290 VAL A O 1
ATOM 2282 N N . GLY A 1 291 ? -40.563 12.679 45.300 1.00 86.25 291 GLY A N 1
ATOM 2283 C CA . GLY A 1 291 ? -41.615 11.706 44.988 1.00 86.25 291 GLY A CA 1
ATOM 2284 C C . GLY A 1 291 ? -41.867 11.487 43.491 1.00 86.25 291 GLY A C 1
ATOM 2285 O O . GLY A 1 291 ? -42.896 10.930 43.115 1.00 86.25 291 GLY A O 1
ATOM 2286 N N . LYS A 1 292 ? -40.945 11.895 42.606 1.00 90.25 292 LYS A N 1
ATOM 2287 C CA . LYS A 1 292 ? -41.065 11.713 41.143 1.00 90.25 292 LYS A CA 1
ATOM 2288 C C . LYS A 1 292 ? -40.537 10.344 40.704 1.00 90.25 292 LYS A C 1
ATOM 2290 O O . LYS A 1 292 ? -39.529 10.254 39.999 1.00 90.25 292 LYS A O 1
ATOM 2295 N N . ILE A 1 293 ? -41.225 9.283 41.119 1.00 87.69 293 ILE A N 1
ATOM 2296 C CA . ILE A 1 293 ? -40.747 7.895 40.995 1.00 87.69 293 ILE A CA 1
ATOM 2297 C C . ILE A 1 293 ? -40.602 7.449 39.538 1.00 87.69 293 ILE A C 1
ATOM 2299 O O . ILE A 1 293 ? -39.582 6.863 39.184 1.00 87.69 293 ILE A O 1
ATOM 2303 N N . ASP A 1 294 ? -41.548 7.804 38.669 1.00 86.56 294 ASP A N 1
ATOM 2304 C CA . ASP A 1 294 ? -41.484 7.435 37.247 1.00 86.56 294 ASP A CA 1
ATOM 2305 C C . ASP A 1 294 ? -40.249 8.037 36.564 1.00 86.56 294 ASP A C 1
ATOM 2307 O O . ASP A 1 294 ? -39.553 7.385 35.786 1.00 86.56 294 ASP A O 1
ATOM 2311 N N . SER A 1 295 ? -39.902 9.278 36.924 1.00 88.00 295 SER A N 1
ATOM 2312 C CA . SER A 1 295 ? -38.700 9.939 36.411 1.00 88.00 295 SER A CA 1
ATOM 2313 C C . SER A 1 295 ? -37.414 9.323 36.969 1.00 88.00 295 SER A C 1
ATOM 2315 O O . SER A 1 295 ? -36.417 9.249 36.247 1.00 88.00 295 SER A O 1
ATOM 2317 N N . ALA A 1 296 ? -37.428 8.872 38.228 1.00 89.50 296 ALA A N 1
ATOM 2318 C CA . ALA A 1 296 ? -36.306 8.168 38.841 1.00 89.50 296 ALA A CA 1
ATOM 2319 C C . ALA A 1 296 ? -36.077 6.794 38.186 1.00 89.50 296 ALA A C 1
ATOM 2321 O O . ALA A 1 296 ? -34.940 6.478 37.844 1.00 89.50 296 ALA A O 1
ATOM 2322 N N . ARG A 1 297 ? -37.146 6.031 37.911 1.00 87.88 297 ARG A N 1
ATOM 2323 C CA . ARG A 1 297 ? -37.087 4.735 37.209 1.00 87.88 297 ARG A CA 1
ATOM 2324 C C . ARG A 1 297 ? -36.480 4.848 35.812 1.00 87.88 297 ARG A C 1
ATOM 2326 O O . ARG A 1 297 ? -35.588 4.084 35.467 1.00 87.88 297 ARG A O 1
ATOM 2333 N N . ILE A 1 298 ? -36.874 5.860 35.041 1.00 87.31 298 ILE A N 1
ATOM 2334 C CA . ILE A 1 298 ? -36.309 6.072 33.699 1.00 87.31 298 ILE A CA 1
ATOM 2335 C C . ILE A 1 298 ? -34.825 6.470 33.777 1.00 87.31 298 ILE A C 1
ATOM 2337 O O . ILE A 1 298 ? -34.003 6.029 32.974 1.00 87.31 298 ILE A O 1
ATOM 2341 N N . ARG A 1 299 ? -34.452 7.333 34.730 1.00 89.69 299 ARG A N 1
ATOM 2342 C CA . ARG A 1 299 ? -33.080 7.857 34.818 1.00 89.69 299 ARG A CA 1
ATOM 2343 C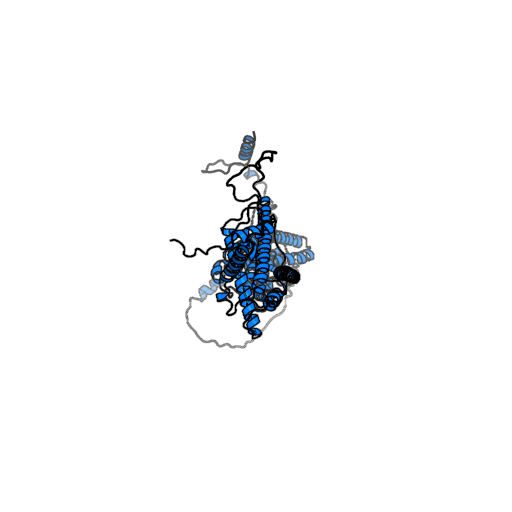 C . ARG A 1 299 ? -32.093 6.872 35.446 1.00 89.69 299 ARG A C 1
ATOM 2345 O O . ARG A 1 299 ? -30.926 6.900 35.058 1.00 89.69 299 ARG A O 1
ATOM 2352 N N . VAL A 1 300 ? -32.527 6.000 36.357 1.00 91.38 300 VAL A N 1
ATOM 2353 C CA . VAL A 1 300 ? -31.648 5.004 36.990 1.00 91.38 300 VAL A CA 1
ATOM 2354 C C . VAL A 1 300 ? -31.200 3.921 36.007 1.00 91.38 300 VAL A C 1
ATOM 2356 O O . VAL A 1 300 ? -30.066 3.466 36.101 1.00 91.38 300 VAL A O 1
ATOM 2359 N N . GLU A 1 301 ? -32.009 3.578 34.997 1.00 90.56 301 GLU A N 1
ATOM 2360 C CA . GLU A 1 301 ? -31.582 2.663 33.928 1.00 90.56 301 GLU A CA 1
ATOM 2361 C C . GLU A 1 301 ? -30.309 3.145 33.224 1.00 90.56 301 GLU A C 1
ATOM 2363 O O . GLU A 1 301 ? -29.434 2.344 32.899 1.00 90.56 301 GLU A O 1
ATOM 2368 N N . ASN A 1 302 ? -30.178 4.456 33.007 1.00 89.94 302 ASN A N 1
ATOM 2369 C CA . ASN A 1 302 ? -28.978 5.025 32.397 1.00 89.94 302 ASN A CA 1
ATOM 2370 C C . ASN A 1 302 ? -27.764 4.939 33.327 1.00 89.94 302 ASN A C 1
ATOM 2372 O O . ASN A 1 302 ? -26.658 4.728 32.839 1.00 89.94 302 ASN A O 1
ATOM 2376 N N . ILE A 1 303 ? -27.966 5.051 34.644 1.00 90.69 303 ILE A N 1
ATOM 2377 C CA . ILE A 1 303 ? -26.900 4.858 35.638 1.00 90.69 303 ILE A CA 1
ATOM 2378 C C . ILE A 1 303 ? -26.439 3.399 35.616 1.00 90.69 303 ILE A C 1
ATOM 2380 O O . ILE A 1 303 ? -25.248 3.147 35.491 1.00 90.69 303 ILE A O 1
ATOM 2384 N N . ILE A 1 304 ? -27.376 2.445 35.612 1.00 91.19 304 ILE A N 1
ATOM 2385 C CA . ILE A 1 304 ? -27.068 1.010 35.518 1.00 91.19 304 ILE A CA 1
ATOM 2386 C C . ILE A 1 304 ? -26.276 0.707 34.237 1.00 91.19 304 ILE A C 1
ATOM 2388 O O . ILE A 1 304 ? -25.259 0.019 34.284 1.00 91.19 304 ILE A O 1
ATOM 2392 N N . ARG A 1 305 ? -26.697 1.245 33.084 1.00 89.12 305 ARG A N 1
ATOM 2393 C CA . ARG A 1 305 ? -25.959 1.089 31.815 1.00 89.12 305 ARG A CA 1
ATOM 2394 C C . ARG A 1 305 ? -24.555 1.697 31.884 1.00 89.12 305 ARG A C 1
ATOM 2396 O O . ARG A 1 305 ? -23.615 1.098 31.359 1.00 89.12 305 ARG A O 1
ATOM 2403 N N . SER A 1 306 ? -24.413 2.865 32.513 1.00 89.50 306 SER A N 1
ATOM 2404 C CA . SER A 1 306 ? -23.117 3.521 32.707 1.00 89.50 306 SER A CA 1
ATOM 2405 C C . SER A 1 306 ? -22.189 2.659 33.560 1.00 89.50 306 SER A C 1
ATOM 2407 O O . SER A 1 306 ? -21.066 2.396 33.145 1.00 89.50 306 SER A O 1
ATOM 2409 N N . ASP A 1 307 ? -22.673 2.143 34.688 1.00 91.00 307 ASP A N 1
ATOM 2410 C CA . ASP A 1 307 ? -21.874 1.332 35.611 1.00 91.00 307 ASP A CA 1
ATOM 2411 C C . ASP A 1 307 ? -21.455 -0.007 34.970 1.00 91.00 307 ASP A C 1
ATOM 2413 O O . ASP A 1 307 ? -20.288 -0.394 35.038 1.00 91.00 307 ASP A O 1
ATOM 2417 N N . ILE A 1 308 ? -22.348 -0.661 34.211 1.00 90.94 308 ILE A N 1
ATOM 2418 C CA . ILE A 1 308 ? -22.006 -1.854 33.408 1.00 90.94 308 ILE A CA 1
ATOM 2419 C C . ILE A 1 308 ? -20.889 -1.552 32.395 1.00 90.94 308 ILE A C 1
ATOM 2421 O O . ILE A 1 308 ? -20.021 -2.400 32.159 1.00 90.94 308 ILE A O 1
ATOM 2425 N N . THR A 1 309 ? -20.915 -0.361 31.789 1.00 90.88 309 THR A N 1
ATOM 2426 C CA . THR A 1 309 ? -19.908 0.081 30.814 1.00 90.88 309 THR A CA 1
ATOM 2427 C C . THR A 1 309 ? -18.569 0.384 31.491 1.00 90.88 309 THR A C 1
ATOM 2429 O O . THR A 1 309 ? -17.525 0.016 30.953 1.00 90.88 309 THR A O 1
ATOM 2432 N N . THR A 1 310 ? -18.573 0.970 32.690 1.00 92.12 310 THR A N 1
ATOM 2433 C CA . THR A 1 310 ? -17.360 1.159 33.502 1.00 92.12 310 THR A CA 1
ATOM 2434 C C . THR A 1 310 ? -16.713 -0.185 33.837 1.00 92.12 310 THR A C 1
ATOM 2436 O O . THR A 1 310 ? -15.533 -0.378 33.547 1.00 92.12 310 THR A O 1
ATOM 2439 N N . GLU A 1 311 ? -17.492 -1.166 34.307 1.00 91.62 311 GLU A N 1
ATOM 2440 C CA . GLU A 1 311 ? -16.986 -2.522 34.574 1.00 91.62 311 GLU A CA 1
ATOM 2441 C C . GLU A 1 311 ? -16.429 -3.202 33.307 1.00 91.62 311 GLU A C 1
ATOM 2443 O O . GLU A 1 311 ? -15.472 -3.974 33.360 1.00 91.62 311 GLU A O 1
ATOM 2448 N N . LEU A 1 312 ? -17.016 -2.934 32.134 1.00 93.88 312 LEU A N 1
ATOM 2449 C CA . LEU A 1 312 ? -16.466 -3.395 30.858 1.00 93.88 312 LEU A CA 1
ATOM 2450 C C . LEU A 1 312 ? -15.104 -2.744 30.570 1.00 93.88 312 LEU A C 1
ATOM 2452 O O . LEU A 1 312 ? -14.181 -3.439 30.141 1.00 93.88 312 LEU A O 1
ATOM 2456 N N . HIS A 1 313 ? -14.966 -1.434 30.783 1.00 93.94 313 HIS A N 1
ATOM 2457 C CA . HIS A 1 313 ? -13.708 -0.721 30.563 1.00 93.94 313 HIS A CA 1
ATOM 2458 C C . HIS A 1 313 ? -12.583 -1.228 31.475 1.00 93.94 313 HIS A C 1
ATOM 2460 O O . HIS A 1 313 ? -11.454 -1.347 31.000 1.00 93.94 313 HIS A O 1
ATOM 2466 N N . GLU A 1 314 ? -12.882 -1.594 32.722 1.00 94.06 314 GLU A N 1
ATOM 2467 C CA . GLU A 1 314 ? -11.923 -2.222 33.644 1.00 94.06 314 GLU A CA 1
ATOM 2468 C C . GLU A 1 314 ? -11.431 -3.584 33.123 1.00 94.06 314 GLU A C 1
ATOM 2470 O O . GLU A 1 314 ? -10.233 -3.875 33.127 1.00 94.06 314 GLU A O 1
ATOM 2475 N N . ILE A 1 315 ? -12.340 -4.412 32.591 1.00 94.88 315 ILE A N 1
ATOM 2476 C CA . ILE A 1 315 ? -11.978 -5.700 31.976 1.00 94.88 315 ILE A CA 1
ATOM 2477 C C . ILE A 1 315 ? -11.089 -5.483 30.740 1.00 94.88 315 ILE A C 1
ATOM 2479 O O . ILE A 1 315 ? -10.098 -6.190 30.545 1.00 94.88 315 ILE A O 1
ATOM 2483 N N . LEU A 1 316 ? -11.420 -4.503 29.894 1.00 94.81 316 LEU A N 1
ATOM 2484 C CA . LEU A 1 316 ? -10.630 -4.182 28.702 1.00 94.81 316 LEU A CA 1
ATOM 2485 C C . LEU A 1 316 ? -9.249 -3.619 29.052 1.00 94.81 316 LEU A C 1
ATOM 2487 O O . LEU A 1 316 ? -8.280 -3.911 28.346 1.00 94.81 316 LEU A O 1
ATOM 2491 N N . GLU A 1 317 ? -9.142 -2.851 30.136 1.00 95.31 317 GLU A N 1
ATOM 2492 C CA . GLU A 1 317 ? -7.865 -2.374 30.665 1.00 95.31 317 GLU A CA 1
ATOM 2493 C C . GLU A 1 317 ? -6.972 -3.549 31.069 1.00 95.31 317 GLU A C 1
ATOM 2495 O O . GLU A 1 317 ? -5.838 -3.637 30.593 1.00 95.31 317 GLU A O 1
ATOM 2500 N N . LEU A 1 318 ? -7.509 -4.498 31.843 1.00 96.06 318 LEU A N 1
ATOM 2501 C CA . LEU A 1 318 ? -6.786 -5.702 32.255 1.00 96.06 318 LEU A CA 1
ATOM 2502 C C . LEU A 1 318 ? -6.283 -6.512 31.048 1.00 96.06 318 LEU A C 1
ATOM 2504 O O . LEU A 1 318 ? -5.137 -6.967 31.032 1.00 96.06 318 LEU A O 1
ATOM 2508 N N . TYR A 1 319 ? -7.101 -6.665 30.001 1.00 96.06 319 TYR A N 1
ATOM 2509 C CA . TYR A 1 319 ? -6.658 -7.333 28.775 1.00 96.06 319 TYR A CA 1
ATOM 2510 C C . TYR A 1 319 ? -5.557 -6.558 28.046 1.00 96.06 319 TYR A C 1
ATOM 2512 O O . TYR A 1 319 ? -4.612 -7.174 27.548 1.00 96.06 319 TYR A O 1
ATOM 2520 N N . CYS A 1 320 ? -5.620 -5.225 28.003 1.00 95.88 320 CYS A N 1
ATOM 2521 C CA . CYS A 1 320 ? -4.548 -4.421 27.417 1.00 95.88 320 CYS A CA 1
ATOM 2522 C C . CYS A 1 320 ? -3.234 -4.575 28.199 1.00 95.88 320 CYS A C 1
ATOM 2524 O O . CYS A 1 320 ? -2.173 -4.710 27.583 1.00 95.88 320 CYS A O 1
ATOM 2526 N N . GLU A 1 321 ? -3.290 -4.610 29.532 1.00 96.00 321 GLU A N 1
ATOM 2527 C CA . GLU A 1 321 ? -2.123 -4.857 30.387 1.00 96.00 321 GLU A CA 1
ATOM 2528 C C . GLU A 1 321 ? -1.534 -6.254 30.161 1.00 96.00 321 GLU A C 1
ATOM 2530 O O . GLU A 1 321 ? -0.319 -6.389 29.981 1.00 96.00 321 GLU A O 1
ATOM 2535 N N . LEU A 1 322 ? -2.387 -7.280 30.064 1.00 94.75 322 LEU A N 1
ATOM 2536 C CA . LEU A 1 322 ? -1.976 -8.648 29.749 1.00 94.75 322 LEU A CA 1
ATOM 2537 C C . LEU A 1 322 ? -1.252 -8.730 28.396 1.00 94.75 322 LEU A C 1
ATOM 2539 O O . LEU A 1 322 ? -0.188 -9.352 28.300 1.00 94.75 322 LEU A O 1
ATOM 2543 N N . LEU A 1 323 ? -1.783 -8.071 27.357 1.00 93.62 323 LEU A N 1
ATOM 2544 C CA . LEU A 1 323 ? -1.155 -8.040 26.032 1.00 93.62 323 LEU A CA 1
ATOM 2545 C C . LEU A 1 323 ? 0.194 -7.311 26.037 1.00 93.62 323 LEU A C 1
ATOM 2547 O O . LEU A 1 323 ? 1.105 -7.724 25.320 1.00 93.62 323 LEU A O 1
ATOM 2551 N N . ILE A 1 324 ? 0.358 -6.256 26.842 1.00 94.12 324 ILE A N 1
ATOM 2552 C CA . ILE A 1 324 ? 1.658 -5.586 27.003 1.00 94.12 324 ILE A CA 1
ATOM 2553 C C . ILE A 1 324 ? 2.653 -6.510 27.706 1.00 94.12 324 ILE A C 1
ATOM 2555 O O . ILE A 1 324 ? 3.782 -6.661 27.227 1.00 94.12 324 ILE A O 1
ATOM 2559 N N . ALA A 1 325 ? 2.243 -7.123 28.820 1.00 93.94 325 ALA A N 1
ATOM 2560 C CA . ALA A 1 325 ? 3.094 -7.982 29.640 1.00 93.94 325 ALA A CA 1
ATOM 2561 C C . ALA A 1 325 ? 3.611 -9.196 28.855 1.00 93.94 325 ALA A C 1
ATOM 2563 O O . ALA A 1 325 ? 4.765 -9.594 29.003 1.00 93.94 325 ALA A O 1
ATOM 2564 N N . ARG A 1 326 ? 2.777 -9.750 27.969 1.00 92.19 326 ARG A N 1
ATOM 2565 C CA . ARG A 1 326 ? 3.091 -10.928 27.149 1.00 92.19 326 ARG A CA 1
ATOM 2566 C C . ARG A 1 326 ? 3.282 -10.606 25.669 1.00 92.19 326 ARG A C 1
ATOM 2568 O O . ARG A 1 326 ? 3.126 -11.474 24.815 1.00 92.19 326 ARG A O 1
ATOM 2575 N N . ALA A 1 327 ? 3.684 -9.379 25.348 1.00 88.25 327 ALA A N 1
ATOM 2576 C CA . ALA A 1 327 ? 3.833 -8.952 23.961 1.00 88.25 327 ALA A CA 1
ATOM 2577 C C . ALA A 1 327 ? 4.843 -9.788 23.151 1.00 88.25 327 ALA A C 1
ATOM 2579 O O . ALA A 1 327 ? 4.695 -9.880 21.942 1.00 88.25 327 ALA A O 1
ATOM 2580 N N . GLY A 1 328 ? 5.834 -10.424 23.788 1.00 84.88 328 GLY A N 1
ATOM 2581 C CA . GLY A 1 328 ? 6.760 -11.330 23.091 1.00 84.88 328 GLY A CA 1
ATOM 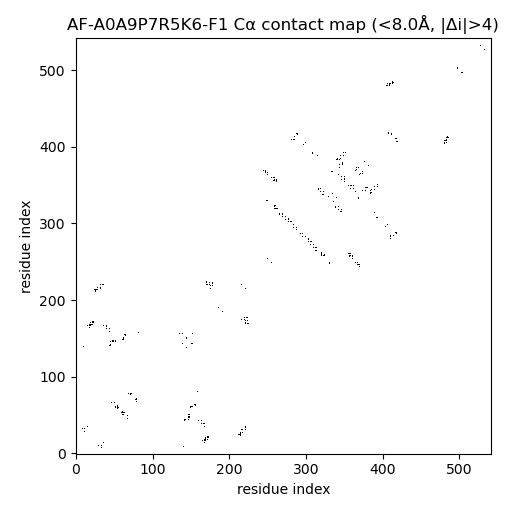2582 C C . GLY A 1 328 ? 6.075 -12.580 22.521 1.00 84.88 328 GLY A C 1
ATOM 2583 O O . GLY A 1 328 ? 6.410 -13.023 21.430 1.00 84.88 328 GLY A O 1
ATOM 2584 N N . LEU A 1 329 ? 5.039 -13.101 23.192 1.00 85.88 329 LEU A N 1
ATOM 2585 C CA . LEU A 1 329 ? 4.245 -14.234 22.690 1.00 85.88 329 LEU A CA 1
ATOM 2586 C C . LEU A 1 329 ? 3.331 -13.835 21.526 1.00 85.88 329 LEU A C 1
ATOM 2588 O O . LEU A 1 329 ? 2.854 -14.682 20.775 1.00 85.88 329 LEU A O 1
ATOM 2592 N N . LEU A 1 330 ? 3.120 -12.532 21.332 1.00 83.25 330 LEU A N 1
ATOM 2593 C CA . LEU A 1 330 ? 2.469 -12.018 20.141 1.00 83.25 330 LEU A CA 1
ATOM 2594 C C . LEU A 1 330 ? 3.426 -12.001 18.937 1.00 83.25 330 LEU A C 1
ATOM 2596 O O . LEU A 1 330 ? 2.984 -11.600 17.881 1.00 83.25 330 LEU A O 1
ATOM 2600 N N . GLU A 1 331 ? 4.693 -12.399 18.986 1.00 78.56 331 GLU A N 1
ATOM 2601 C CA . GLU A 1 331 ? 5.511 -12.424 17.755 1.00 78.56 331 GLU A CA 1
ATOM 2602 C C . GLU A 1 331 ? 5.223 -13.635 16.853 1.00 78.56 331 GLU A C 1
ATOM 2604 O O . GLU A 1 331 ? 5.478 -13.587 15.650 1.00 78.56 331 GLU A O 1
ATOM 2609 N N . GLY A 1 332 ? 4.627 -14.696 17.407 1.00 76.69 332 GLY A N 1
ATOM 2610 C CA . GLY A 1 332 ? 4.279 -15.906 16.664 1.00 76.69 332 GLY A CA 1
ATOM 2611 C C . GLY A 1 332 ? 3.255 -15.681 15.543 1.00 76.69 332 GLY A C 1
ATOM 2612 O O . GLY A 1 332 ? 2.395 -14.798 15.611 1.00 76.69 332 GLY A O 1
ATOM 2613 N N . SER A 1 333 ? 3.323 -16.534 14.514 1.00 72.94 333 SER A N 1
ATOM 2614 C CA . SER A 1 333 ? 2.362 -16.547 13.397 1.00 72.94 333 SER A CA 1
ATOM 2615 C C . SER A 1 333 ? 0.952 -16.968 13.825 1.00 72.94 333 SER A C 1
ATOM 2617 O O . SER A 1 333 ? -0.015 -16.630 13.148 1.00 72.94 333 SER A O 1
ATOM 2619 N N . VAL A 1 334 ? 0.832 -17.719 14.921 1.00 81.88 334 VAL A N 1
ATOM 2620 C CA . VAL A 1 334 ? -0.437 -18.184 15.492 1.00 81.88 334 VAL A CA 1
ATOM 2621 C C . VAL A 1 334 ? -0.665 -17.449 16.811 1.00 81.88 334 VAL A C 1
ATOM 2623 O O . VAL A 1 334 ? 0.290 -17.127 17.518 1.00 81.88 334 VAL A O 1
ATOM 2626 N N . CYS A 1 335 ? -1.921 -17.125 17.127 1.00 83.56 335 CYS A N 1
ATOM 2627 C CA . CYS A 1 335 ? -2.256 -16.521 18.413 1.00 83.56 335 CYS A CA 1
ATOM 2628 C C . CYS A 1 335 ? -2.076 -17.559 19.527 1.00 83.56 335 CYS A C 1
ATOM 2630 O O . CYS A 1 335 ? -2.629 -18.653 19.437 1.00 83.56 335 CYS A O 1
ATOM 2632 N N . ASP A 1 336 ? -1.292 -17.217 20.549 1.00 87.62 336 ASP A N 1
ATOM 2633 C CA . ASP A 1 336 ? -1.098 -18.078 21.712 1.00 87.62 336 ASP A CA 1
ATOM 2634 C C . ASP A 1 336 ? -2.442 -18.314 22.431 1.00 87.62 336 ASP A C 1
ATOM 2636 O O . ASP A 1 336 ? -3.152 -17.335 22.695 1.00 87.62 336 ASP A O 1
ATOM 2640 N N . PRO A 1 337 ? -2.802 -19.563 22.786 1.00 85.62 337 PRO A N 1
ATOM 2641 C CA . PRO A 1 337 ? -4.068 -19.863 23.459 1.00 85.62 337 PRO A CA 1
ATOM 2642 C C . PRO A 1 337 ? -4.286 -19.076 24.758 1.00 85.62 337 PRO A C 1
ATOM 2644 O O . PRO A 1 337 ? -5.420 -18.744 25.088 1.00 85.62 337 PRO A O 1
ATOM 2647 N N . GLY A 1 338 ? -3.215 -18.725 25.480 1.00 86.75 338 GLY A N 1
ATOM 2648 C CA . GLY A 1 338 ? -3.293 -17.928 26.704 1.00 86.75 338 GLY A CA 1
ATOM 2649 C C . GLY A 1 338 ? -3.532 -16.432 26.471 1.00 86.75 338 GLY A C 1
ATOM 2650 O O . GLY A 1 338 ? -3.787 -15.705 27.429 1.00 86.75 338 GLY A O 1
ATOM 2651 N N . LEU A 1 339 ? -3.431 -15.956 25.226 1.00 91.06 339 LEU A N 1
ATOM 2652 C CA . LEU A 1 339 ? -3.712 -14.573 24.822 1.00 91.06 339 LEU A CA 1
ATOM 2653 C C . LEU A 1 339 ? -4.935 -14.451 23.915 1.00 91.06 339 LEU A C 1
ATOM 2655 O O . LEU A 1 339 ? -5.454 -13.348 23.740 1.00 91.06 339 LEU A O 1
ATOM 2659 N N . GLU A 1 340 ? -5.390 -15.560 23.339 1.00 90.75 340 GLU A N 1
ATOM 2660 C CA . GLU A 1 340 ? -6.453 -15.591 22.340 1.00 90.75 340 GLU A CA 1
ATOM 2661 C C . GLU A 1 340 ? -7.752 -14.952 22.855 1.00 90.75 340 GLU A C 1
ATOM 2663 O O . GLU A 1 340 ? -8.334 -14.125 22.152 1.00 90.75 340 GLU A O 1
ATOM 2668 N N . GLU A 1 341 ? -8.145 -15.234 24.104 1.00 92.56 341 GLU A N 1
ATOM 2669 C CA . GLU A 1 341 ? -9.324 -14.625 24.739 1.00 92.56 341 GLU A CA 1
ATOM 2670 C C . GLU A 1 341 ? -9.207 -13.096 24.815 1.00 92.56 341 GLU A C 1
ATOM 2672 O O . GLU A 1 341 ? -10.127 -12.372 24.428 1.00 92.56 341 GLU A O 1
ATOM 2677 N N . ALA A 1 342 ? -8.057 -12.586 25.264 1.00 94.25 342 ALA A N 1
ATOM 2678 C CA . ALA A 1 342 ? -7.815 -11.154 25.421 1.00 94.25 342 ALA A CA 1
ATOM 2679 C C . ALA A 1 342 ? -7.801 -10.429 24.067 1.00 94.25 342 ALA A C 1
ATOM 2681 O O . ALA A 1 342 ? -8.434 -9.384 23.900 1.00 94.25 342 ALA A O 1
ATOM 2682 N N . VAL A 1 343 ? -7.117 -11.009 23.073 1.00 93.69 343 VAL A N 1
ATOM 2683 C CA . VAL A 1 343 ? -7.036 -10.466 21.711 1.00 93.69 343 VAL A CA 1
ATOM 2684 C C . VAL A 1 343 ? -8.427 -10.386 21.082 1.00 93.69 343 VAL A C 1
ATOM 2686 O O . VAL A 1 343 ? -8.810 -9.328 20.577 1.00 93.69 343 VAL A O 1
ATOM 2689 N N . LYS A 1 344 ? -9.202 -11.475 21.124 1.00 93.50 344 LYS A N 1
ATOM 2690 C CA . LYS A 1 344 ? -10.536 -11.512 20.512 1.00 93.50 344 LYS A CA 1
ATOM 2691 C C . LYS A 1 344 ? -11.530 -10.624 21.246 1.00 93.50 344 LYS A C 1
ATOM 2693 O O . LYS A 1 344 ? -12.298 -9.926 20.590 1.00 93.50 344 LYS A O 1
ATOM 2698 N N . SER A 1 345 ? -11.454 -10.558 22.574 1.00 94.88 345 SER A N 1
ATOM 2699 C CA . SER A 1 345 ? -12.297 -9.665 23.378 1.00 94.88 345 SER A CA 1
ATOM 2700 C C . SER A 1 345 ? -12.060 -8.191 23.066 1.00 94.88 345 SER A C 1
ATOM 2702 O O . SER A 1 345 ? -13.023 -7.441 22.914 1.00 94.88 345 SER A O 1
ATOM 2704 N N . ILE A 1 346 ? -10.805 -7.776 22.867 1.00 94.81 346 ILE A N 1
ATOM 2705 C CA . ILE A 1 346 ? -10.487 -6.409 22.432 1.00 94.81 346 ILE A CA 1
ATOM 2706 C C . ILE A 1 346 ? -11.012 -6.143 21.014 1.00 94.81 346 ILE A C 1
ATOM 2708 O O . ILE A 1 346 ? -11.607 -5.093 20.770 1.00 94.81 346 ILE A O 1
ATOM 2712 N N . ILE A 1 347 ? -10.836 -7.085 20.080 1.00 94.44 347 ILE A N 1
ATOM 2713 C CA . ILE A 1 347 ? -11.335 -6.946 18.701 1.00 94.44 347 ILE A CA 1
ATOM 2714 C C . ILE A 1 347 ? -12.865 -6.823 18.671 1.00 94.44 347 ILE A C 1
ATOM 2716 O O . ILE A 1 347 ? -13.391 -5.979 17.943 1.00 94.44 347 ILE A O 1
ATOM 2720 N N . TYR A 1 348 ? -13.563 -7.637 19.464 1.00 94.44 348 TYR A N 1
ATOM 2721 C CA . TYR A 1 348 ? -15.019 -7.637 19.583 1.00 94.44 348 TYR A CA 1
ATOM 2722 C C . TYR A 1 348 ? -15.550 -6.341 20.215 1.00 94.44 348 TYR A C 1
ATOM 2724 O O . TYR A 1 348 ? -16.541 -5.777 19.743 1.00 94.44 348 TYR A O 1
ATOM 2732 N N . ALA A 1 349 ? -14.882 -5.841 21.260 1.00 94.06 349 ALA A N 1
ATOM 2733 C CA . ALA A 1 349 ? -15.309 -4.659 22.003 1.00 94.06 349 ALA A CA 1
ATOM 2734 C C . ALA A 1 349 ? -14.962 -3.332 21.317 1.00 94.06 349 ALA A C 1
ATOM 2736 O O . ALA A 1 349 ? -15.712 -2.367 21.455 1.00 94.06 349 ALA A O 1
ATOM 2737 N N . ALA A 1 350 ? -13.865 -3.265 20.556 1.00 93.88 350 ALA A N 1
ATOM 2738 C CA . ALA A 1 350 ? -13.424 -2.040 19.890 1.00 93.88 350 ALA A CA 1
ATOM 2739 C C . ALA A 1 350 ? -14.564 -1.306 19.142 1.00 93.88 350 ALA A C 1
ATOM 2741 O O . ALA A 1 350 ? -14.831 -0.161 19.498 1.00 93.88 350 ALA A O 1
ATOM 2742 N N . PRO A 1 351 ? -15.303 -1.908 18.177 1.00 92.69 351 PRO A N 1
ATOM 2743 C CA . PRO A 1 351 ? -16.412 -1.247 17.459 1.00 92.69 351 PRO A CA 1
ATOM 2744 C C . PRO A 1 351 ? -17.611 -0.860 18.323 1.00 92.69 351 PRO A C 1
ATOM 2746 O O . PRO A 1 351 ? -18.423 -0.055 17.880 1.00 92.69 351 PRO A O 1
ATOM 2749 N N . LYS A 1 352 ? -17.730 -1.423 19.526 1.00 91.00 352 LYS A N 1
ATOM 2750 C CA . LYS A 1 352 ? -18.871 -1.218 20.423 1.00 91.00 352 LYS A CA 1
ATOM 2751 C C . LYS A 1 352 ? -18.563 -0.237 21.558 1.00 91.00 352 LYS A C 1
ATOM 2753 O O . LYS A 1 352 ? -19.435 0.036 22.373 1.00 91.00 352 LYS A O 1
ATOM 2758 N N . THR A 1 353 ? -17.337 0.281 21.612 1.00 90.75 353 THR A N 1
ATOM 2759 C CA . THR A 1 353 ? -16.864 1.217 22.637 1.00 90.75 353 THR A CA 1
ATOM 2760 C C . THR A 1 353 ? -16.436 2.540 22.001 1.00 90.75 353 THR A C 1
ATOM 2762 O O . THR A 1 353 ? -16.091 2.608 20.820 1.00 90.75 353 THR A O 1
ATOM 2765 N N . GLU A 1 354 ? -16.438 3.619 22.785 1.00 88.81 354 GLU A N 1
ATOM 2766 C CA . GLU A 1 354 ? -16.063 4.969 22.326 1.00 88.81 354 GLU A CA 1
ATOM 2767 C C . GLU A 1 354 ? -14.540 5.226 22.298 1.00 88.81 354 GLU A C 1
ATOM 2769 O O . GLU A 1 354 ? -14.076 6.334 22.006 1.00 88.81 354 GLU A O 1
ATOM 2774 N N . ILE A 1 355 ? -13.734 4.202 22.590 1.00 92.62 355 ILE A N 1
ATOM 2775 C CA . ILE A 1 355 ? -12.282 4.308 22.752 1.00 92.62 355 ILE A CA 1
ATOM 2776 C C . ILE A 1 355 ? -11.583 4.162 21.395 1.00 92.62 355 ILE A C 1
ATOM 2778 O O . ILE A 1 355 ? -11.457 3.068 20.840 1.00 92.62 355 ILE A O 1
ATOM 2782 N N . LYS A 1 356 ? -11.081 5.278 20.855 1.00 93.06 356 LYS A N 1
ATOM 2783 C CA . LYS A 1 356 ? -10.434 5.319 19.530 1.00 93.06 356 LYS A CA 1
ATOM 2784 C C . LYS A 1 356 ? -9.141 4.506 19.482 1.00 93.06 356 LYS A C 1
ATOM 2786 O O . LYS A 1 356 ? -8.839 3.890 18.465 1.00 93.06 356 LYS A O 1
ATOM 2791 N N . GLU A 1 357 ? -8.396 4.457 20.577 1.00 94.56 357 GLU A N 1
ATOM 2792 C CA . GLU A 1 357 ? -7.140 3.719 20.686 1.00 94.56 357 GLU A CA 1
ATOM 2793 C C . GLU A 1 357 ? -7.367 2.206 20.531 1.00 94.56 357 GLU A C 1
ATOM 2795 O O . GLU A 1 357 ? -6.591 1.540 19.844 1.00 94.56 357 GLU A O 1
ATOM 2800 N N . LEU A 1 358 ? -8.479 1.667 21.053 1.00 94.44 358 LEU A N 1
ATOM 2801 C CA . LEU A 1 358 ? -8.849 0.260 20.852 1.00 94.44 358 LEU A CA 1
ATOM 2802 C C . LEU A 1 358 ? -9.134 -0.057 19.376 1.00 94.44 358 LEU A C 1
ATOM 2804 O O . LEU A 1 358 ? -8.840 -1.163 18.923 1.00 94.44 358 LEU A O 1
ATOM 2808 N N . GLN A 1 359 ? -9.614 0.910 18.587 1.00 94.38 359 GLN A N 1
ATOM 2809 C CA . GLN A 1 359 ? -9.774 0.730 17.137 1.00 94.38 359 GLN A CA 1
ATOM 2810 C C . GLN A 1 359 ? -8.445 0.627 16.405 1.00 94.38 359 GLN A C 1
ATOM 2812 O O . GLN A 1 359 ? -8.292 -0.172 15.475 1.00 94.38 359 GLN A O 1
ATOM 2817 N N . VAL A 1 360 ? -7.463 1.421 16.829 1.00 94.00 360 VAL A N 1
ATOM 2818 C CA . VAL A 1 360 ? -6.111 1.348 16.273 1.00 94.00 360 VAL A CA 1
ATOM 2819 C C . VAL A 1 360 ? -5.481 0.003 16.635 1.00 94.00 360 VAL A C 1
ATOM 2821 O O . VAL A 1 360 ? -4.925 -0.661 15.761 1.00 94.00 360 VAL A O 1
ATOM 2824 N N . VAL A 1 361 ? -5.636 -0.450 17.884 1.00 93.81 361 VAL A N 1
ATOM 2825 C CA . VAL A 1 361 ? -5.187 -1.780 18.333 1.00 93.81 361 VAL A CA 1
ATOM 2826 C C . VAL A 1 361 ? -5.855 -2.891 17.517 1.00 93.81 361 VAL A C 1
ATOM 2828 O O . VAL A 1 361 ? -5.154 -3.761 17.002 1.00 93.81 361 VAL A O 1
ATOM 2831 N N . ARG A 1 362 ? -7.176 -2.833 17.301 1.00 93.06 362 ARG A N 1
ATOM 2832 C CA . ARG A 1 362 ? -7.903 -3.768 16.425 1.00 93.06 362 ARG A CA 1
ATOM 2833 C C . ARG A 1 362 ? -7.329 -3.789 15.011 1.00 93.06 362 ARG A C 1
ATOM 2835 O O . ARG A 1 362 ? -7.140 -4.867 14.459 1.00 93.06 362 ARG A O 1
ATOM 2842 N N . THR A 1 363 ? -7.031 -2.628 14.431 1.00 92.00 363 THR A N 1
ATOM 2843 C CA . THR A 1 363 ? -6.458 -2.535 13.078 1.00 92.00 363 THR A CA 1
ATOM 2844 C C . THR A 1 363 ? -5.085 -3.207 13.009 1.00 92.00 363 THR A C 1
ATOM 2846 O O . THR A 1 363 ? -4.840 -4.004 12.108 1.00 92.00 363 THR A O 1
ATOM 2849 N N . LEU A 1 364 ? -4.221 -2.968 14.001 1.00 90.75 364 LEU A N 1
ATOM 2850 C CA . LEU A 1 364 ? -2.906 -3.612 14.084 1.00 90.75 364 LEU A CA 1
ATOM 2851 C C . LEU A 1 364 ? -3.018 -5.135 14.252 1.00 90.75 364 LEU A C 1
ATOM 2853 O O . LEU A 1 364 ? -2.289 -5.888 13.610 1.00 90.75 364 LEU A O 1
ATOM 2857 N N . LEU A 1 365 ? -3.951 -5.606 15.083 1.00 89.31 365 LEU A N 1
ATOM 2858 C CA . LEU A 1 365 ? -4.211 -7.038 15.253 1.00 89.31 365 LEU A CA 1
ATOM 2859 C C . LEU A 1 365 ? -4.801 -7.666 13.978 1.00 89.31 365 LEU A C 1
ATOM 2861 O O . LEU A 1 365 ? -4.458 -8.801 13.651 1.00 89.31 365 LEU A O 1
ATOM 2865 N N . ALA A 1 366 ? -5.619 -6.926 13.225 1.00 88.81 366 ALA A N 1
ATOM 2866 C CA . ALA A 1 366 ? -6.195 -7.369 11.957 1.00 88.81 366 ALA A CA 1
ATOM 2867 C C . ALA A 1 366 ? -5.148 -7.524 10.847 1.00 88.81 366 ALA A C 1
ATOM 2869 O O . ALA A 1 366 ? -5.195 -8.490 10.086 1.00 88.81 366 ALA A O 1
ATOM 2870 N N . GLU A 1 367 ? -4.180 -6.606 10.767 1.00 86.38 367 GLU A N 1
ATOM 2871 C CA . GLU A 1 367 ? -3.042 -6.719 9.845 1.00 86.38 367 GLU A CA 1
ATOM 2872 C C . GLU A 1 367 ? -2.232 -7.998 10.112 1.00 86.38 367 GLU A C 1
ATOM 2874 O O . GLU A 1 367 ? -1.730 -8.636 9.183 1.00 86.38 367 GLU A O 1
ATOM 2879 N N . LYS A 1 368 ? -2.152 -8.417 11.380 1.00 83.75 368 LYS A N 1
ATOM 2880 C CA . LYS A 1 368 ? -1.345 -9.565 11.779 1.00 83.75 368 LYS A CA 1
ATOM 2881 C C . LYS A 1 368 ? -2.041 -10.914 11.740 1.00 83.75 368 LYS A C 1
ATOM 2883 O O . LYS A 1 368 ? -1.407 -11.871 11.334 1.00 83.75 368 LYS A O 1
ATOM 2888 N N . TYR A 1 369 ? -3.283 -11.028 12.192 1.00 85.50 369 TYR A N 1
ATOM 2889 C CA . TYR A 1 369 ? -3.987 -12.317 12.192 1.00 85.50 369 TYR A CA 1
ATOM 2890 C C . TYR A 1 369 ? -4.894 -12.489 10.970 1.00 85.50 369 TYR A C 1
ATOM 2892 O O . TYR A 1 369 ? -5.430 -13.566 10.728 1.00 85.50 369 TYR A O 1
ATOM 2900 N N . GLY A 1 370 ? -5.017 -11.442 10.152 1.00 85.06 370 GLY A N 1
ATOM 2901 C CA . GLY A 1 370 ? -5.813 -11.460 8.937 1.00 85.06 370 GLY A CA 1
ATOM 2902 C C . GLY A 1 370 ? -7.294 -11.208 9.202 1.00 85.06 370 GLY A C 1
ATOM 2903 O O . GLY A 1 370 ? -7.761 -11.109 10.337 1.00 85.06 370 GLY A O 1
ATOM 2904 N N . LYS A 1 371 ? -8.047 -11.074 8.108 1.00 84.88 371 LYS A N 1
ATOM 2905 C CA . LYS A 1 371 ? -9.466 -10.701 8.154 1.00 84.88 371 LYS A CA 1
ATOM 2906 C C . LYS A 1 371 ? -10.358 -11.815 8.696 1.00 84.88 371 LYS A C 1
ATOM 2908 O O . LYS A 1 371 ? -11.274 -11.507 9.445 1.00 84.88 371 LYS A O 1
ATOM 2913 N N . GLU A 1 372 ? -10.049 -13.073 8.385 1.00 85.62 372 GLU A N 1
ATOM 2914 C CA . GLU A 1 372 ? -10.802 -14.240 8.869 1.00 85.62 372 GLU A CA 1
ATOM 2915 C C . GLU A 1 372 ? -10.793 -14.322 10.397 1.00 85.62 372 GLU A C 1
ATOM 2917 O O . GLU A 1 372 ? -11.835 -14.496 11.017 1.00 85.62 372 GLU A O 1
ATOM 2922 N N . PHE A 1 373 ? -9.633 -14.093 11.021 1.00 87.94 373 PHE A N 1
ATOM 2923 C CA . PHE A 1 373 ? -9.517 -14.077 12.479 1.00 87.94 373 PHE A CA 1
ATOM 2924 C C . PHE A 1 373 ? -10.336 -12.943 13.112 1.00 87.94 373 PHE A C 1
ATOM 2926 O O . PHE A 1 373 ? -10.959 -13.124 14.155 1.00 87.94 373 PHE A O 1
ATOM 2933 N N . VAL A 1 374 ? -10.354 -11.766 12.478 1.00 88.81 374 VAL A N 1
ATOM 2934 C CA . VAL A 1 374 ? -11.140 -10.620 12.959 1.00 88.81 374 VAL A CA 1
ATOM 2935 C C . VAL A 1 374 ? -12.636 -10.861 12.804 1.00 88.81 374 VAL A C 1
ATOM 2937 O O . VAL A 1 374 ? -13.376 -10.540 13.726 1.00 88.81 374 VAL A O 1
ATOM 2940 N N . LEU A 1 375 ? -13.079 -11.425 11.679 1.00 88.62 375 LEU A N 1
ATOM 2941 C CA . LEU A 1 375 ? -14.481 -11.792 11.466 1.00 88.62 375 LEU A CA 1
ATOM 2942 C C . LEU A 1 375 ? -14.925 -12.842 12.485 1.00 88.62 375 LEU A C 1
ATOM 2944 O O . LEU A 1 375 ? -15.915 -12.627 13.178 1.00 88.62 375 LEU A O 1
ATOM 2948 N N . ALA A 1 376 ? -14.126 -13.894 12.679 1.00 88.44 376 ALA A N 1
ATOM 2949 C CA . ALA A 1 376 ? -14.407 -14.926 13.669 1.00 88.44 376 ALA A CA 1
ATOM 2950 C C . ALA A 1 376 ? -14.556 -14.355 15.090 1.00 88.44 376 ALA A C 1
ATOM 2952 O O . ALA A 1 376 ? -15.473 -14.747 15.811 1.00 88.44 376 ALA A O 1
ATOM 2953 N N . ALA A 1 377 ? -13.701 -13.393 15.462 1.00 89.88 377 ALA A N 1
ATOM 2954 C CA . ALA A 1 377 ? -13.772 -12.688 16.741 1.00 89.88 377 ALA A CA 1
ATOM 2955 C C . ALA A 1 377 ? -14.970 -11.725 16.839 1.00 89.88 377 ALA A C 1
ATOM 2957 O O . ALA A 1 377 ? -15.540 -11.568 17.913 1.00 89.88 377 ALA A O 1
ATOM 2958 N N . MET A 1 378 ? -15.356 -11.065 15.742 1.00 88.00 378 MET A N 1
ATOM 2959 C CA . MET A 1 378 ? -16.497 -10.142 15.709 1.00 88.00 378 MET A CA 1
ATOM 2960 C C . MET A 1 378 ? -17.837 -10.866 15.828 1.00 88.00 378 MET A C 1
ATOM 2962 O O . MET A 1 378 ? -18.710 -10.401 16.561 1.00 88.00 378 MET A O 1
ATOM 2966 N N . ASP A 1 379 ? -17.968 -12.004 15.151 1.00 87.88 379 ASP A N 1
ATOM 2967 C CA . ASP A 1 379 ? -19.170 -12.839 15.190 1.00 87.88 379 ASP A CA 1
ATOM 2968 C C . ASP A 1 379 ? -19.166 -13.799 16.391 1.00 87.88 379 ASP A C 1
ATOM 2970 O O . ASP A 1 379 ? -20.139 -14.515 16.617 1.00 87.88 379 ASP A O 1
ATOM 2974 N N . ASN A 1 380 ? -18.070 -13.822 17.164 1.00 86.94 380 ASN A N 1
ATOM 2975 C CA . ASN A 1 380 ? -17.809 -14.781 18.240 1.00 86.94 380 ASN A CA 1
ATOM 2976 C C . ASN A 1 380 ? -18.086 -16.238 17.812 1.00 86.94 380 ASN A C 1
ATOM 2978 O O . ASN A 1 380 ? -18.597 -17.049 18.582 1.00 86.94 380 ASN A O 1
ATOM 2982 N N . SER A 1 381 ? -17.766 -16.561 16.557 1.00 79.75 381 SER A N 1
ATOM 2983 C CA . SER A 1 381 ? -18.094 -17.849 15.927 1.00 79.75 381 SER A CA 1
ATOM 2984 C C . SER A 1 381 ? -17.421 -19.052 16.595 1.00 79.75 381 SER A C 1
ATOM 2986 O O . SER A 1 381 ? -17.926 -20.168 16.529 1.00 79.75 381 SER A O 1
ATOM 2988 N N . ASP A 1 382 ? -16.289 -18.822 17.259 1.00 80.56 382 ASP A N 1
ATOM 2989 C CA . ASP A 1 382 ? -15.498 -19.837 17.953 1.00 80.56 382 ASP A CA 1
ATOM 2990 C C . ASP A 1 382 ? -15.743 -19.876 19.468 1.00 80.56 382 ASP A C 1
ATOM 2992 O O . ASP A 1 382 ? -15.152 -20.712 20.153 1.00 80.56 382 ASP A O 1
ATOM 2996 N N . GLY A 1 383 ? -16.584 -18.979 19.997 1.00 84.44 383 GLY A N 1
ATOM 2997 C CA . GLY A 1 383 ? -16.860 -18.873 21.429 1.00 84.44 383 GLY A CA 1
ATOM 2998 C C . GLY A 1 383 ? -15.636 -18.518 22.279 1.00 84.44 383 GLY A C 1
ATOM 2999 O O . GLY A 1 383 ? -15.652 -18.750 23.483 1.00 84.44 383 GLY A O 1
ATOM 3000 N N . LYS A 1 384 ? -14.558 -17.993 21.679 1.00 86.25 384 LYS A N 1
ATOM 3001 C CA . LYS A 1 384 ? -13.316 -17.656 22.394 1.00 86.25 384 LYS A CA 1
ATOM 3002 C C . LYS A 1 384 ? -13.252 -16.198 22.850 1.00 86.25 384 LYS A C 1
ATOM 3004 O O . LYS A 1 384 ? -12.224 -15.767 23.368 1.00 86.25 384 LYS A O 1
ATOM 3009 N N . VAL A 1 385 ? -14.308 -15.414 22.641 1.00 89.81 385 VAL A N 1
ATOM 3010 C CA . VAL A 1 385 ? -14.461 -14.096 23.269 1.00 89.81 385 VAL A CA 1
ATOM 3011 C C . VAL A 1 385 ? -14.927 -14.286 24.711 1.00 89.81 385 VAL A C 1
ATOM 3013 O O . VAL A 1 385 ? -15.770 -15.133 24.983 1.00 89.81 385 VAL A O 1
ATOM 3016 N N . SER A 1 386 ? -14.424 -13.470 25.638 1.00 90.00 386 SER A N 1
ATOM 3017 C CA . SER A 1 386 ? -14.818 -13.552 27.044 1.00 90.00 386 SER A CA 1
ATOM 3018 C C . SER A 1 386 ? -16.323 -13.357 27.238 1.00 90.00 386 SER A C 1
ATOM 3020 O O . SER A 1 386 ? -16.874 -12.305 26.894 1.00 90.00 386 SER A O 1
ATOM 3022 N N . ASP A 1 387 ? -16.981 -14.321 27.886 1.00 88.62 387 ASP A N 1
ATOM 3023 C CA . ASP A 1 387 ? -18.419 -14.277 28.183 1.00 88.62 387 ASP A CA 1
ATOM 3024 C C . ASP A 1 387 ? -18.830 -13.015 28.946 1.00 88.62 387 ASP A C 1
ATOM 3026 O O . ASP A 1 387 ? -19.929 -12.486 28.761 1.00 88.62 387 ASP A O 1
ATOM 3030 N N . LYS A 1 388 ? -17.943 -12.506 29.811 1.00 89.94 388 LYS A N 1
ATOM 3031 C CA . LYS A 1 388 ? -18.186 -11.279 30.579 1.00 89.94 388 LYS A CA 1
ATOM 3032 C C . LYS A 1 388 ? -18.291 -10.068 29.655 1.00 89.94 388 LYS A C 1
ATOM 3034 O O . LYS A 1 388 ? -19.210 -9.267 29.805 1.00 89.94 388 LYS A O 1
ATOM 3039 N N . VAL A 1 389 ? -17.386 -9.963 28.682 1.00 90.88 389 VAL A N 1
ATOM 3040 C CA . VAL A 1 389 ? -17.373 -8.882 27.687 1.00 90.88 389 VAL A CA 1
ATOM 3041 C C . VAL A 1 389 ? -18.601 -8.978 26.783 1.00 90.88 389 VAL A C 1
ATOM 3043 O O . VAL A 1 389 ? -19.264 -7.969 26.551 1.00 90.88 389 VAL A O 1
ATOM 3046 N N . VAL A 1 390 ? -18.963 -10.185 26.335 1.00 91.12 390 VAL A N 1
ATOM 3047 C CA . VAL A 1 390 ? -20.150 -10.406 25.491 1.00 91.12 390 VAL A CA 1
ATOM 3048 C C . VAL A 1 390 ? -21.436 -10.007 26.214 1.00 91.12 390 VAL A C 1
ATOM 3050 O O . VAL A 1 390 ? -22.233 -9.258 25.651 1.00 91.12 390 VAL A O 1
ATOM 3053 N N . LYS A 1 391 ? -21.625 -10.445 27.467 1.00 89.94 391 LYS A N 1
ATOM 3054 C CA . LYS A 1 391 ? -22.817 -10.115 28.269 1.00 89.94 391 LYS A CA 1
ATOM 3055 C C . LYS A 1 391 ? -22.931 -8.615 28.538 1.00 89.94 391 LYS A C 1
ATOM 3057 O O . LYS A 1 391 ? -24.010 -8.058 28.365 1.00 89.94 391 LYS A O 1
ATOM 3062 N N . LYS A 1 392 ? -21.831 -7.950 28.905 1.00 89.00 392 LYS A N 1
ATOM 3063 C CA . LYS A 1 392 ? -21.817 -6.504 29.195 1.00 89.00 392 LYS A CA 1
ATOM 3064 C C . LYS A 1 392 ? -22.037 -5.630 27.960 1.00 89.00 392 LYS A C 1
ATOM 3066 O O . LYS A 1 392 ? -22.635 -4.570 28.069 1.00 89.00 392 LYS A O 1
ATOM 3071 N N . LEU A 1 393 ? -21.585 -6.083 26.789 1.00 87.44 393 LEU A N 1
ATOM 3072 C CA . LEU A 1 393 ? -21.834 -5.415 25.507 1.00 87.44 393 LEU A CA 1
ATOM 3073 C C . LEU A 1 393 ? -23.202 -5.749 24.899 1.00 87.44 393 LEU A C 1
ATOM 3075 O O . LEU A 1 393 ? -23.583 -5.144 23.895 1.00 87.44 393 LEU A O 1
ATOM 3079 N N . SER A 1 394 ? -23.928 -6.725 25.453 1.00 83.19 394 SER A N 1
ATOM 3080 C CA . SER A 1 394 ? -25.279 -7.038 24.997 1.00 83.19 394 SER A CA 1
ATOM 3081 C C . SER A 1 394 ? -26.236 -5.928 25.427 1.00 83.19 394 SER A C 1
ATOM 3083 O O . SER A 1 394 ? -26.332 -5.580 26.604 1.00 83.19 394 SER A O 1
ATOM 3085 N N . VAL A 1 395 ? -26.948 -5.351 24.461 1.00 70.69 395 VAL A N 1
ATOM 3086 C CA . VAL A 1 395 ? -27.926 -4.292 24.720 1.00 70.69 395 VAL A CA 1
ATOM 3087 C C . VAL A 1 395 ? -29.227 -4.953 25.167 1.00 70.69 395 VAL A C 1
ATOM 3089 O O . VAL A 1 395 ? -30.140 -5.158 24.373 1.00 70.69 395 VAL A O 1
ATOM 3092 N N . THR A 1 396 ? -29.280 -5.337 26.440 1.00 79.12 396 THR A N 1
ATOM 3093 C CA . THR A 1 396 ? -30.485 -5.881 27.077 1.00 79.12 396 THR A CA 1
ATOM 3094 C C . THR A 1 396 ? -31.017 -4.853 28.079 1.00 79.12 396 THR A C 1
ATOM 3096 O O . THR A 1 396 ? -30.220 -4.314 28.854 1.00 79.12 396 THR A O 1
ATOM 3099 N N . PRO A 1 397 ? -32.327 -4.539 28.091 1.00 79.69 397 PRO A N 1
ATOM 3100 C CA . PRO A 1 397 ? -32.894 -3.674 29.120 1.00 79.69 397 PRO A CA 1
ATOM 3101 C C . PRO A 1 397 ? -32.675 -4.284 30.519 1.00 79.69 397 PRO A C 1
ATOM 3103 O O . PRO A 1 397 ? -32.831 -5.500 30.680 1.00 79.69 397 PRO A O 1
ATOM 3106 N N . PRO A 1 398 ? -32.293 -3.477 31.531 1.00 85.00 398 PRO A N 1
ATOM 3107 C CA . PRO A 1 398 ? -32.174 -3.955 32.905 1.00 85.00 398 PRO A CA 1
ATOM 3108 C C . PRO A 1 398 ? -33.492 -4.569 33.391 1.00 85.00 398 PRO A C 1
ATOM 3110 O O . PRO A 1 398 ? -34.565 -4.046 33.101 1.00 85.00 398 PRO A O 1
ATOM 3113 N N . ARG A 1 399 ? -33.420 -5.669 34.147 1.00 85.94 399 ARG A N 1
ATOM 3114 C CA . ARG A 1 399 ? -34.609 -6.251 34.789 1.00 85.94 399 ARG A CA 1
ATOM 3115 C C . ARG A 1 399 ? -35.174 -5.269 35.815 1.00 85.94 399 ARG A C 1
ATOM 3117 O O . ARG A 1 399 ? -34.402 -4.604 36.504 1.00 85.94 399 ARG A O 1
ATOM 3124 N N . GLU A 1 400 ? -36.495 -5.227 35.969 1.00 85.56 400 GLU A N 1
ATOM 3125 C CA . GLU A 1 400 ? -37.150 -4.321 36.927 1.00 85.56 400 GLU A CA 1
ATOM 3126 C C . GLU A 1 400 ? -36.673 -4.540 38.371 1.00 85.56 400 GLU A C 1
ATOM 3128 O O . GLU A 1 400 ? -36.515 -3.582 39.121 1.00 85.56 400 GLU A O 1
ATOM 3133 N N . GLU A 1 401 ? -36.342 -5.780 38.733 1.00 88.25 401 GLU A N 1
ATOM 3134 C CA . GLU A 1 401 ? -35.741 -6.132 40.028 1.00 88.25 401 GLU A CA 1
ATOM 3135 C C . GLU A 1 401 ? -34.397 -5.422 40.261 1.00 88.25 401 GLU A C 1
ATOM 3137 O O . GLU A 1 401 ? -34.130 -4.920 41.352 1.00 88.25 401 GLU A O 1
ATOM 3142 N N . LEU A 1 402 ? -33.558 -5.335 39.222 1.00 87.50 402 LEU A N 1
ATOM 3143 C CA . LEU A 1 402 ? -32.264 -4.654 39.283 1.00 87.50 402 LEU A CA 1
ATOM 3144 C C . LEU A 1 402 ? -32.451 -3.139 39.399 1.00 87.50 402 LEU A C 1
ATOM 3146 O O . LEU A 1 402 ? -31.744 -2.492 40.166 1.00 87.50 402 LEU A O 1
ATOM 3150 N N . VAL A 1 403 ? -33.421 -2.585 38.666 1.00 88.12 403 VAL A N 1
ATOM 3151 C CA . VAL A 1 403 ? -33.810 -1.167 38.738 1.00 88.12 403 VAL A CA 1
ATOM 3152 C C . VAL A 1 403 ? -34.272 -0.810 40.148 1.00 88.12 403 VAL A C 1
ATOM 3154 O O . VAL A 1 403 ? -33.807 0.177 40.717 1.00 88.12 403 VAL A O 1
ATOM 3157 N N . GLN A 1 404 ? -35.147 -1.633 40.726 1.00 88.56 404 GLN A N 1
ATOM 3158 C CA . GLN A 1 404 ? -35.668 -1.447 42.074 1.00 88.56 404 GLN A CA 1
ATOM 3159 C C . GLN A 1 404 ? -34.549 -1.517 43.122 1.00 88.56 404 GLN A C 1
ATOM 3161 O O . GLN A 1 404 ? -34.411 -0.589 43.918 1.00 88.56 404 GLN A O 1
ATOM 3166 N N . GLY A 1 405 ? -33.691 -2.543 43.063 1.00 88.75 405 GLY A N 1
ATOM 3167 C CA . GLY A 1 405 ? -32.546 -2.671 43.969 1.00 88.75 405 GLY A CA 1
ATOM 3168 C C . GLY A 1 405 ? -31.566 -1.496 43.871 1.00 88.75 405 GLY A C 1
ATOM 3169 O O . GLY A 1 405 ? -31.069 -1.018 44.887 1.00 88.75 405 GLY A O 1
ATOM 3170 N N . TYR A 1 406 ? -31.335 -0.960 42.667 1.00 90.25 406 TYR A N 1
ATOM 3171 C CA . TYR A 1 406 ? -30.486 0.222 42.488 1.00 90.25 406 TYR A CA 1
ATOM 3172 C C . TYR A 1 406 ? -31.076 1.474 43.143 1.00 90.25 406 TYR A C 1
ATOM 3174 O O . TYR A 1 406 ? -30.351 2.258 43.754 1.00 90.25 406 TYR A O 1
ATOM 3182 N N . LEU A 1 407 ? -32.390 1.676 43.017 1.00 90.31 407 LEU A N 1
ATOM 3183 C CA . LEU A 1 407 ? -33.075 2.810 43.636 1.00 90.31 407 LEU A CA 1
ATOM 3184 C C . LEU A 1 407 ? -33.071 2.709 45.166 1.00 90.31 407 LEU A C 1
ATOM 3186 O O . LEU A 1 407 ? -32.851 3.722 45.826 1.00 90.31 407 LEU A O 1
ATOM 3190 N N . GLU A 1 408 ? -33.258 1.510 45.721 1.00 89.25 408 GLU A N 1
ATOM 3191 C CA . GLU A 1 408 ? -33.199 1.257 47.168 1.00 89.25 408 GLU A CA 1
ATOM 3192 C C . GLU A 1 408 ? -31.805 1.532 47.738 1.00 89.25 408 GLU A C 1
ATOM 3194 O O . GLU A 1 408 ? -31.671 2.236 48.739 1.00 89.25 408 GLU A O 1
ATOM 3199 N N . GLU A 1 409 ? -30.752 1.051 47.075 1.00 89.75 409 GLU A N 1
ATOM 3200 C CA . GLU A 1 409 ? -29.373 1.302 47.505 1.00 89.75 409 GLU A CA 1
ATOM 3201 C C . GLU A 1 409 ? -28.995 2.787 47.387 1.00 89.75 409 GLU A C 1
ATOM 3203 O O . GLU A 1 409 ? -28.329 3.328 48.271 1.00 89.75 409 GLU A O 1
ATOM 3208 N N . ILE A 1 410 ? -29.466 3.494 46.350 1.00 89.81 410 ILE A N 1
ATOM 3209 C CA . ILE A 1 410 ? -29.283 4.950 46.244 1.00 89.81 410 ILE A CA 1
ATOM 3210 C C . ILE A 1 410 ? -30.044 5.675 47.362 1.00 89.81 410 ILE A C 1
ATOM 3212 O O . ILE A 1 410 ? -29.477 6.561 48.001 1.00 89.81 410 ILE A O 1
ATOM 3216 N N . ALA A 1 411 ? -31.300 5.312 47.625 1.00 89.25 411 ALA A N 1
ATOM 3217 C CA . ALA A 1 411 ? -32.092 5.920 48.691 1.00 89.25 411 ALA A CA 1
ATOM 3218 C C . ALA A 1 411 ? -31.406 5.737 50.053 1.00 89.25 411 ALA A C 1
ATOM 3220 O O . ALA A 1 411 ? -31.188 6.704 50.783 1.00 89.25 411 ALA A O 1
ATOM 3221 N N . LYS A 1 412 ? -30.937 4.519 50.332 1.00 89.44 412 LYS A N 1
ATOM 3222 C CA . LYS A 1 412 ? -30.193 4.174 51.544 1.00 89.44 412 LYS A CA 1
ATOM 3223 C C . LYS A 1 412 ? -28.864 4.924 51.660 1.00 89.44 412 LYS A C 1
ATOM 3225 O O . LYS A 1 412 ? -28.551 5.422 52.738 1.00 89.44 412 LYS A O 1
ATOM 3230 N N . ALA A 1 413 ? -28.098 5.047 50.573 1.00 88.94 413 ALA A N 1
ATOM 3231 C CA . ALA A 1 413 ? -26.795 5.721 50.569 1.00 88.94 413 ALA A CA 1
ATOM 3232 C C . ALA A 1 413 ? -26.880 7.242 50.788 1.00 88.94 413 ALA A C 1
ATOM 3234 O O . ALA A 1 413 ? -25.910 7.849 51.243 1.00 88.94 413 ALA A O 1
ATOM 3235 N N . TYR A 1 414 ? -28.017 7.857 50.454 1.00 89.69 414 TYR A N 1
ATOM 3236 C CA . TYR A 1 414 ? -28.263 9.293 50.618 1.00 89.69 414 TYR A CA 1
ATOM 3237 C C . TYR A 1 414 ? -29.300 9.606 51.712 1.00 89.69 414 TYR A C 1
ATOM 3239 O O . TYR A 1 414 ? -29.736 10.751 51.815 1.00 89.69 414 TYR A O 1
ATOM 3247 N N . ASN A 1 415 ? -29.665 8.619 52.541 1.00 88.12 415 ASN A N 1
ATOM 3248 C CA . ASN A 1 415 ? -30.630 8.741 53.640 1.00 88.12 415 ASN A CA 1
ATOM 3249 C C . ASN A 1 415 ? -32.011 9.283 53.215 1.00 88.12 415 ASN A C 1
ATOM 3251 O O . ASN A 1 415 ? -32.656 10.017 53.962 1.00 88.12 415 ASN A O 1
ATOM 3255 N N . VAL A 1 416 ? -32.474 8.911 52.022 1.00 87.25 416 VAL A N 1
ATOM 3256 C CA . VAL A 1 416 ? -33.825 9.213 51.537 1.00 87.25 416 VAL A CA 1
ATOM 3257 C C . VAL A 1 416 ? -34.757 8.074 51.945 1.00 87.25 416 VAL A C 1
ATOM 3259 O O . VAL A 1 416 ? -34.472 6.910 51.671 1.00 87.25 416 VAL A O 1
ATOM 3262 N N . ASP A 1 417 ? -35.875 8.402 52.592 1.00 80.88 417 ASP A N 1
ATOM 3263 C CA . ASP A 1 417 ? -36.895 7.431 53.005 1.00 80.88 417 ASP A CA 1
ATOM 3264 C C . ASP A 1 417 ? -37.714 6.947 51.794 1.00 80.88 417 ASP A C 1
ATOM 3266 O O . ASP A 1 417 ? -38.741 7.524 51.420 1.00 80.88 417 ASP A O 1
ATOM 3270 N N . TRP A 1 418 ? -37.194 5.925 51.112 1.00 78.06 418 TRP A N 1
ATOM 3271 C CA . TRP A 1 418 ? -37.823 5.310 49.949 1.00 78.06 418 TRP A CA 1
ATOM 3272 C C . TRP A 1 418 ? -37.385 3.841 49.786 1.00 78.06 418 TRP A C 1
ATOM 3274 O O . TRP A 1 418 ? -36.185 3.570 49.870 1.00 78.06 418 TRP A O 1
ATOM 3284 N N . PRO A 1 419 ? -38.305 2.896 49.494 1.00 68.69 419 PRO A N 1
ATOM 3285 C CA . PRO A 1 419 ? -39.753 3.061 49.326 1.00 68.69 419 PRO A CA 1
ATOM 3286 C C . PRO A 1 419 ? -40.458 3.359 50.656 1.00 68.69 419 PRO A C 1
ATOM 3288 O O . PRO A 1 419 ? -40.164 2.728 51.668 1.00 68.69 419 PRO A O 1
ATOM 3291 N N . LYS A 1 420 ? -41.412 4.304 50.653 1.00 63.44 420 LYS A N 1
ATOM 3292 C CA . LYS A 1 420 ? -42.224 4.626 51.837 1.00 63.44 420 LYS A CA 1
ATOM 3293 C C . LYS A 1 420 ? -43.039 3.397 52.222 1.00 63.44 420 LYS A C 1
ATOM 3295 O O . LYS A 1 420 ? -44.054 3.099 51.593 1.00 63.44 420 LYS A O 1
ATOM 3300 N N . ARG A 1 421 ? -42.580 2.660 53.228 1.00 54.62 421 ARG A N 1
ATOM 3301 C CA . ARG A 1 421 ? -43.373 1.592 53.828 1.00 54.62 421 ARG A CA 1
ATOM 3302 C C . ARG A 1 421 ? -44.531 2.274 54.566 1.00 54.62 421 ARG A C 1
ATOM 3304 O O . ARG A 1 421 ? -44.257 3.202 55.328 1.00 54.62 421 ARG A O 1
ATOM 3311 N N . PRO A 1 422 ? -45.799 1.882 54.347 1.00 46.19 422 PRO A N 1
ATOM 3312 C CA . PRO A 1 422 ? -46.873 2.328 55.222 1.00 46.19 422 PRO A CA 1
ATOM 3313 C C . PRO A 1 422 ? -46.456 2.016 56.660 1.00 46.19 422 PRO A C 1
ATOM 3315 O O . PRO A 1 422 ? -45.959 0.913 56.916 1.00 46.19 422 PRO A O 1
ATOM 3318 N N . LEU A 1 423 ? -46.582 2.988 57.569 1.00 48.12 423 LEU A N 1
ATOM 3319 C CA . LEU A 1 423 ? -46.515 2.694 58.998 1.00 48.12 423 LEU A CA 1
ATOM 3320 C C . LEU A 1 423 ? -47.506 1.552 59.231 1.00 48.12 423 LEU A C 1
ATOM 3322 O O . LEU A 1 423 ? -48.667 1.680 58.854 1.00 48.12 423 LEU A O 1
ATOM 3326 N N . ALA A 1 424 ? -47.018 0.413 59.721 1.00 43.31 424 ALA A N 1
ATOM 3327 C CA . ALA A 1 424 ? -47.898 -0.672 60.116 1.00 43.31 424 ALA A CA 1
ATOM 3328 C C . ALA A 1 424 ? -48.901 -0.092 61.117 1.00 43.31 424 ALA A C 1
ATOM 3330 O O . ALA A 1 424 ? -48.475 0.596 62.049 1.00 43.31 424 ALA A O 1
ATOM 3331 N N . ASP A 1 425 ? -50.192 -0.319 60.868 1.00 47.12 425 ASP A N 1
ATOM 3332 C CA . ASP A 1 425 ? -51.249 0.040 61.802 1.00 47.12 425 ASP A CA 1
ATOM 3333 C C . ASP A 1 425 ? -50.871 -0.457 63.201 1.00 47.12 425 ASP A C 1
ATOM 3335 O O . ASP A 1 425 ? -50.320 -1.550 63.378 1.00 47.12 425 ASP A O 1
ATOM 3339 N N . GLU A 1 426 ? -51.107 0.422 64.166 1.00 50.00 426 GLU A N 1
ATOM 3340 C CA . GLU A 1 426 ? -50.939 0.202 65.595 1.00 50.00 426 GLU A CA 1
ATOM 3341 C C . GLU A 1 426 ? -51.516 -1.178 65.970 1.00 50.00 426 GLU A C 1
ATOM 3343 O O . GLU A 1 426 ? -52.617 -1.516 65.519 1.00 50.00 426 GLU A O 1
ATOM 3348 N N . PRO A 1 427 ? -50.777 -2.026 66.713 1.00 51.03 427 PRO A N 1
ATOM 3349 C CA . PRO A 1 427 ? -51.278 -3.345 67.075 1.00 51.03 427 PRO A CA 1
ATOM 3350 C C . PRO A 1 427 ? -52.603 -3.176 67.838 1.00 51.03 427 PRO A C 1
ATOM 3352 O O . PRO A 1 427 ? -52.659 -2.338 68.738 1.00 51.03 427 PRO A O 1
ATOM 3355 N N . PRO A 1 428 ? -53.668 -3.919 67.482 1.00 52.44 428 PRO A N 1
ATOM 3356 C CA . PRO A 1 428 ? -54.962 -3.756 68.127 1.00 52.44 428 PRO A CA 1
ATOM 3357 C C . PRO A 1 428 ? -54.854 -4.070 69.621 1.00 52.44 428 PRO A C 1
ATOM 3359 O O . PRO A 1 428 ? -54.212 -5.054 69.999 1.00 52.44 428 PRO A O 1
ATOM 3362 N N . ASP A 1 429 ? -55.493 -3.228 70.438 1.00 47.72 429 ASP A N 1
ATOM 3363 C CA . ASP A 1 429 ? -55.688 -3.447 71.870 1.00 47.72 429 ASP A CA 1
ATOM 3364 C C . ASP A 1 429 ? -56.242 -4.858 72.085 1.00 47.72 429 ASP A C 1
ATOM 3366 O O . ASP A 1 429 ? -57.345 -5.193 71.641 1.00 47.72 429 ASP A O 1
ATOM 3370 N N . LEU A 1 430 ? -55.447 -5.696 72.748 1.00 45.06 430 LEU A N 1
ATOM 3371 C CA . LEU A 1 430 ? -55.921 -6.960 73.283 1.00 45.06 430 LEU A CA 1
ATOM 3372 C C . LEU A 1 430 ? -56.899 -6.617 74.406 1.00 45.06 430 LEU A C 1
ATOM 3374 O O . LEU A 1 430 ? -56.491 -6.219 75.495 1.00 45.06 430 LEU A O 1
ATOM 3378 N N . LEU A 1 431 ? -58.189 -6.727 74.101 1.00 42.03 431 LEU A N 1
ATOM 3379 C CA . LEU A 1 431 ? -59.232 -6.805 75.110 1.00 42.03 431 LEU A CA 1
ATOM 3380 C C . LEU A 1 431 ? -58.970 -8.065 75.946 1.00 42.03 431 LEU A C 1
ATOM 3382 O O . LEU A 1 431 ? -58.927 -9.168 75.400 1.00 42.03 431 LEU A O 1
ATOM 3386 N N . ASP A 1 432 ? -58.756 -7.865 77.247 1.00 39.25 432 ASP A N 1
ATOM 3387 C CA . ASP A 1 432 ? -58.912 -8.900 78.267 1.00 39.25 432 ASP A CA 1
ATOM 3388 C C . ASP A 1 432 ? -60.360 -9.399 78.200 1.00 39.25 432 ASP A C 1
ATOM 3390 O O . ASP A 1 432 ? -61.282 -8.664 78.555 1.00 39.25 432 ASP A O 1
ATOM 3394 N N . ASP A 1 433 ? -60.551 -10.635 77.747 1.00 36.50 433 ASP A N 1
ATOM 3395 C CA . ASP A 1 433 ? -61.706 -11.436 78.139 1.00 36.50 433 ASP A CA 1
ATOM 3396 C C . ASP A 1 433 ? -61.168 -12.629 78.939 1.00 36.50 433 ASP A C 1
ATOM 3398 O O . ASP A 1 433 ? -60.478 -13.510 78.415 1.00 36.50 433 ASP A O 1
ATOM 3402 N N . ASP A 1 434 ? -61.442 -12.564 80.240 1.00 38.44 434 ASP A N 1
ATOM 3403 C CA . ASP A 1 434 ? -61.320 -13.633 81.224 1.00 38.44 434 ASP A CA 1
ATOM 3404 C C . ASP A 1 434 ? -62.276 -14.805 80.903 1.00 38.44 434 ASP A C 1
ATOM 3406 O O . ASP A 1 434 ? -63.274 -14.647 80.200 1.00 38.44 434 ASP A O 1
ATOM 3410 N N . ASP A 1 435 ? -61.973 -15.950 81.527 1.00 36.34 435 ASP A N 1
ATOM 3411 C CA . ASP A 1 435 ? -62.770 -17.183 81.684 1.00 36.34 435 ASP A CA 1
ATOM 3412 C C . ASP A 1 435 ? -62.650 -18.268 80.585 1.00 36.34 435 ASP A C 1
ATOM 3414 O O . ASP A 1 435 ? -63.250 -18.201 79.515 1.00 36.34 435 ASP A O 1
ATOM 3418 N N . ASP A 1 436 ? -61.921 -19.362 80.861 1.00 35.41 436 ASP A N 1
ATOM 3419 C CA . ASP A 1 436 ? -62.470 -20.541 81.576 1.00 35.41 436 ASP A CA 1
ATOM 3420 C C . ASP A 1 436 ? -61.459 -21.728 81.605 1.00 35.41 436 ASP A C 1
ATOM 3422 O O . ASP A 1 436 ? -60.575 -21.874 80.756 1.00 35.41 436 ASP A O 1
ATOM 3426 N N . ASP A 1 437 ? -61.583 -22.565 82.633 1.00 35.50 437 ASP A N 1
ATOM 3427 C CA . ASP A 1 437 ? -60.663 -23.587 83.150 1.00 35.50 437 ASP A CA 1
ATOM 3428 C C . ASP A 1 437 ? -60.366 -24.831 82.250 1.00 35.50 437 ASP A C 1
ATOM 3430 O O . ASP A 1 437 ? -61.256 -25.439 81.666 1.00 35.50 437 ASP A O 1
ATOM 3434 N N . SER A 1 438 ? -59.075 -25.233 82.221 1.00 33.00 438 SER A N 1
ATOM 3435 C CA . SER A 1 438 ? -58.408 -26.581 82.286 1.00 33.00 438 SER A CA 1
ATOM 3436 C C . SER A 1 438 ? -59.207 -27.928 82.220 1.00 33.00 438 SER A C 1
ATOM 3438 O O . SER A 1 438 ? -60.398 -27.921 82.502 1.00 33.00 438 SER A O 1
ATOM 3440 N N . PRO A 1 439 ? -58.593 -29.159 82.086 1.00 50.16 439 PRO A N 1
ATOM 3441 C CA . PRO A 1 439 ? -57.181 -29.571 81.818 1.00 50.16 439 PRO A CA 1
ATOM 3442 C C . PRO A 1 439 ? -56.943 -30.882 80.963 1.00 50.16 439 PRO A C 1
ATOM 3444 O O . PRO A 1 439 ? -57.870 -31.605 80.617 1.00 50.16 439 PRO A O 1
ATOM 3447 N N . SER A 1 440 ? -55.652 -31.274 80.809 1.00 32.16 440 SER A N 1
ATOM 3448 C CA . SER A 1 440 ? -55.095 -32.670 80.728 1.00 32.16 440 SER A CA 1
ATOM 3449 C C . SER A 1 440 ? -55.257 -33.477 79.411 1.00 32.16 440 SER A C 1
ATOM 3451 O O . SER A 1 440 ? -56.332 -33.496 78.839 1.00 32.16 440 SER A O 1
ATOM 3453 N N . GLY A 1 441 ? -54.314 -34.255 78.840 1.00 29.55 441 GLY A N 1
ATOM 3454 C CA . GLY A 1 441 ? -52.950 -34.721 79.158 1.00 29.55 441 GLY A CA 1
ATOM 3455 C C . GLY A 1 441 ? -52.566 -35.947 78.266 1.00 29.55 441 GLY A C 1
ATOM 3456 O O . GLY A 1 441 ? -53.454 -36.663 77.816 1.00 29.55 441 GLY A O 1
ATOM 3457 N N . GLY A 1 442 ? -51.259 -36.218 78.045 1.00 34.25 442 GLY A N 1
ATOM 3458 C CA . GLY A 1 442 ? -50.688 -37.513 77.557 1.00 34.25 442 GLY A CA 1
ATOM 3459 C C . GLY A 1 442 ? -50.245 -37.578 76.070 1.00 34.25 442 GLY A C 1
ATOM 3460 O O . GLY A 1 442 ? -51.102 -37.533 75.203 1.00 34.25 442 GLY A O 1
ATOM 3461 N N . ILE A 1 443 ? -48.961 -37.547 75.649 1.00 31.95 443 ILE A N 1
ATOM 3462 C CA . ILE A 1 443 ? -47.747 -38.413 75.811 1.00 31.95 443 ILE A CA 1
ATOM 3463 C C . ILE A 1 443 ? -47.573 -39.516 74.730 1.00 31.95 443 ILE A C 1
ATOM 3465 O O . ILE A 1 443 ? -48.424 -40.384 74.582 1.00 31.95 443 ILE A O 1
ATOM 3469 N N . GLY A 1 444 ? -46.376 -39.558 74.104 1.00 29.42 444 GLY A N 1
ATOM 3470 C CA . GLY A 1 444 ? -45.780 -40.739 73.433 1.00 29.42 444 GLY A CA 1
ATOM 3471 C C . GLY A 1 444 ? -44.704 -40.403 72.363 1.00 29.42 444 GLY A C 1
ATOM 3472 O O . GLY A 1 444 ? -45.086 -40.172 71.229 1.00 29.42 444 GLY A O 1
ATOM 3473 N N . VAL A 1 445 ? -43.399 -40.186 72.657 1.00 30.89 445 VAL A N 1
ATOM 3474 C CA . VAL A 1 445 ? -42.297 -41.195 72.806 1.00 30.89 445 VAL A CA 1
ATOM 3475 C C . VAL A 1 445 ? -41.857 -41.785 71.425 1.00 30.89 445 VAL A C 1
ATOM 3477 O O . VAL A 1 445 ? -42.725 -42.237 70.700 1.00 30.89 445 VAL A O 1
ATOM 3480 N N . ARG A 1 446 ? -40.595 -41.855 70.929 1.00 30.77 446 ARG A N 1
ATOM 3481 C CA . ARG A 1 446 ? -39.254 -42.184 71.493 1.00 30.77 446 ARG A CA 1
ATOM 3482 C C . ARG A 1 446 ? -38.106 -41.908 70.472 1.00 30.77 446 ARG A C 1
ATOM 3484 O O . ARG A 1 446 ? -38.327 -41.985 69.269 1.00 30.77 446 ARG A O 1
ATOM 3491 N N . ILE A 1 447 ? -36.887 -41.700 70.989 1.00 37.88 447 ILE A N 1
ATOM 3492 C CA . ILE A 1 447 ? -35.556 -41.569 70.328 1.00 37.88 447 ILE A CA 1
ATOM 3493 C C . ILE A 1 447 ? -34.906 -42.974 70.158 1.00 37.88 447 ILE A C 1
ATOM 3495 O O . ILE A 1 447 ? -35.402 -43.921 70.779 1.00 37.88 447 ILE A O 1
ATOM 3499 N N . PRO A 1 448 ? -33.800 -43.153 69.396 1.00 43.19 448 PRO A N 1
ATOM 3500 C CA . PRO A 1 448 ? -32.519 -43.368 70.102 1.00 43.19 448 PRO A CA 1
ATOM 3501 C C . PRO A 1 448 ? -31.247 -42.782 69.433 1.00 43.19 448 PRO A C 1
ATOM 3503 O O . PRO A 1 448 ? -31.022 -42.928 68.235 1.00 43.19 448 PRO A O 1
ATOM 3506 N N . GLU A 1 449 ? -30.376 -42.209 70.271 1.00 41.22 449 GLU A N 1
ATOM 3507 C CA . GLU A 1 449 ? -28.942 -41.964 70.040 1.00 41.22 449 GLU A CA 1
ATOM 3508 C C . GLU A 1 449 ? -28.085 -43.084 70.668 1.00 41.22 449 GLU A C 1
ATOM 3510 O O . GLU A 1 449 ? -28.532 -43.798 71.569 1.00 41.22 449 GLU A O 1
ATOM 3515 N N . GLY A 1 450 ? -26.807 -43.148 70.283 1.00 33.44 450 GLY A N 1
ATOM 3516 C CA . GLY A 1 450 ? -25.708 -43.664 71.111 1.00 33.44 450 GLY A CA 1
ATOM 3517 C C . GLY A 1 450 ? -24.353 -43.069 70.669 1.00 33.44 450 GLY A C 1
ATOM 3518 O O . GLY A 1 450 ? -24.286 -42.511 69.576 1.00 33.44 450 GLY A O 1
ATOM 3519 N N . PRO A 1 451 ? -23.240 -43.273 71.407 1.00 44.47 451 PRO A N 1
ATOM 3520 C CA . PRO A 1 451 ? -23.082 -42.991 72.838 1.00 44.47 451 PRO A CA 1
ATOM 3521 C C . PRO A 1 451 ? -21.773 -42.230 73.214 1.00 44.47 451 PRO A C 1
ATOM 3523 O O . PRO A 1 451 ? -20.706 -42.479 72.667 1.00 44.47 451 PRO A O 1
ATOM 3526 N N . LEU A 1 452 ? -21.898 -41.382 74.248 1.00 38.22 452 LEU A N 1
ATOM 3527 C CA . LEU A 1 452 ? -21.025 -41.133 75.423 1.00 38.22 452 LEU A CA 1
ATOM 3528 C C . LEU A 1 452 ? -19.512 -40.815 75.302 1.00 38.22 452 LEU A C 1
ATOM 3530 O O . LEU A 1 452 ? -18.696 -41.640 74.903 1.00 38.22 452 LEU A O 1
ATOM 3534 N N . GLY A 1 453 ? -19.129 -39.687 75.927 1.00 28.94 453 GLY A N 1
ATOM 3535 C CA . GLY A 1 453 ? -17.767 -39.396 76.398 1.00 28.94 453 GLY A CA 1
ATOM 3536 C C . GLY A 1 453 ? -17.678 -38.154 77.306 1.00 28.94 453 GLY A C 1
ATOM 3537 O O . GLY A 1 453 ? -17.639 -37.032 76.822 1.00 28.94 453 GLY A O 1
ATOM 3538 N N . ASN A 1 454 ? -17.659 -38.385 78.624 1.00 34.81 454 ASN A N 1
ATOM 3539 C CA . ASN A 1 454 ? -17.528 -37.473 79.777 1.00 34.81 454 ASN A CA 1
ATOM 3540 C C . ASN A 1 454 ? -16.783 -36.127 79.595 1.00 34.81 454 ASN A C 1
ATOM 3542 O O . ASN A 1 454 ? -15.620 -36.096 79.206 1.00 34.81 454 ASN A O 1
ATOM 3546 N N . SER A 1 455 ? -17.329 -35.041 80.158 1.00 32.72 455 SER A N 1
ATOM 3547 C CA . SER A 1 455 ? -16.909 -34.502 81.474 1.00 32.72 455 SER A CA 1
ATOM 3548 C C . SER A 1 455 ? -17.385 -33.057 81.704 1.00 32.72 455 SER A C 1
ATOM 3550 O O . SER A 1 455 ? -17.421 -32.195 80.830 1.00 32.72 455 SER A O 1
ATOM 3552 N N . SER A 1 456 ? -17.786 -32.813 82.944 1.00 45.94 456 SER A N 1
ATOM 3553 C CA .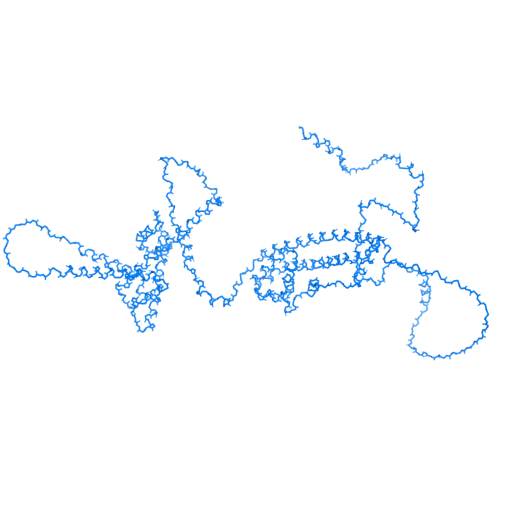 SER A 1 456 ? -18.445 -31.633 83.499 1.00 45.94 456 SER A CA 1
ATOM 3554 C C . SER A 1 456 ? -17.554 -30.381 83.582 1.00 45.94 456 SER A C 1
ATOM 3556 O O . SER A 1 456 ? -17.180 -29.946 84.673 1.00 45.94 456 SER A O 1
ATOM 3558 N N . LYS A 1 457 ? -17.251 -29.771 82.432 1.00 43.97 457 LYS A N 1
ATOM 3559 C CA . LYS A 1 457 ? -16.774 -28.374 82.335 1.00 43.97 457 LYS A CA 1
ATOM 3560 C C . LYS A 1 457 ? -17.529 -27.513 81.314 1.00 43.97 457 LYS A C 1
ATOM 3562 O O . LYS A 1 457 ? -17.432 -26.298 81.382 1.00 43.97 457 LYS A O 1
ATOM 3567 N N . VAL A 1 458 ? -18.360 -28.115 80.463 1.00 46.00 458 VAL A N 1
ATOM 3568 C CA . VAL A 1 458 ? -19.060 -27.417 79.366 1.00 46.00 458 VAL A CA 1
ATOM 3569 C C . VAL A 1 458 ? -20.359 -26.724 79.815 1.00 46.00 458 VAL A C 1
ATOM 3571 O O . VAL A 1 458 ? -20.769 -25.727 79.230 1.00 46.00 458 VAL A O 1
ATOM 3574 N N . ALA A 1 459 ? -20.977 -27.174 80.913 1.00 45.84 459 ALA A N 1
ATOM 3575 C CA . ALA A 1 459 ? -22.262 -26.629 81.366 1.00 45.84 459 ALA A CA 1
ATOM 3576 C C . ALA A 1 459 ? -22.171 -25.201 81.944 1.00 45.84 459 ALA A C 1
ATOM 3578 O O . ALA A 1 459 ? -23.134 -24.451 81.851 1.00 45.84 459 ALA A O 1
ATOM 3579 N N . LYS A 1 460 ? -21.015 -24.795 82.496 1.00 45.00 460 LYS A N 1
ATOM 3580 C CA . LYS A 1 460 ? -20.818 -23.422 83.002 1.00 45.00 460 LYS A CA 1
ATOM 3581 C C . LYS A 1 460 ? -20.381 -22.425 81.925 1.00 45.00 460 LYS A C 1
ATOM 3583 O O . LYS A 1 460 ? -20.628 -21.239 82.087 1.00 45.00 460 LYS A O 1
ATOM 3588 N N . GLU A 1 461 ? -19.799 -22.885 80.817 1.00 43.22 461 GLU A N 1
ATOM 3589 C CA . GLU A 1 461 ? -19.474 -22.016 79.674 1.00 43.22 461 GLU A CA 1
ATOM 3590 C C . GLU A 1 461 ? -20.690 -21.781 78.762 1.00 43.22 461 GLU A C 1
ATOM 3592 O O . GLU A 1 461 ? -20.833 -20.696 78.206 1.00 43.22 461 GLU A O 1
ATOM 3597 N N . GLN A 1 462 ? -21.621 -22.740 78.654 1.00 45.62 462 GLN A N 1
ATOM 3598 C CA . GLN A 1 462 ? -22.849 -22.563 77.862 1.00 45.62 462 GLN A CA 1
ATOM 3599 C C . GLN A 1 462 ? -23.869 -21.605 78.497 1.00 45.62 462 GLN A C 1
ATOM 3601 O O . GLN A 1 462 ? -24.612 -20.950 77.766 1.00 45.62 462 GLN A O 1
ATOM 3606 N N . GLU A 1 463 ? -23.889 -21.469 79.826 1.00 46.59 463 GLU A N 1
ATOM 3607 C CA . GLU A 1 463 ? -24.795 -20.534 80.505 1.00 46.59 463 GLU A CA 1
ATOM 3608 C C . GLU A 1 463 ? -24.276 -19.082 80.440 1.00 46.59 463 GLU A C 1
ATOM 3610 O O . GLU A 1 463 ? -25.063 -18.166 80.197 1.00 46.59 463 GLU A O 1
ATOM 3615 N N . GLU A 1 464 ? -22.956 -18.855 80.501 1.00 48.81 464 GLU A N 1
ATOM 3616 C CA . GLU A 1 464 ? -22.371 -17.519 80.284 1.00 48.81 464 GLU A CA 1
ATOM 3617 C C . GLU A 1 464 ? -22.344 -17.090 78.803 1.00 48.81 464 GLU A C 1
ATOM 3619 O O . GLU A 1 464 ? -22.453 -15.895 78.519 1.00 48.81 464 GLU A O 1
ATOM 3624 N N . LEU A 1 465 ? -22.317 -18.028 77.842 1.00 47.25 465 LEU A N 1
ATOM 3625 C CA . LEU A 1 465 ? -22.505 -17.711 76.415 1.00 47.25 465 LEU A CA 1
ATOM 3626 C C . LEU A 1 465 ? -23.946 -17.305 76.063 1.00 47.25 465 LEU A C 1
ATOM 3628 O O . LEU A 1 465 ? -24.156 -16.610 75.071 1.00 47.25 465 LEU A O 1
ATOM 3632 N N . SER A 1 466 ? -24.938 -17.709 76.863 1.00 48.69 466 SER A N 1
ATOM 3633 C CA . SER A 1 466 ? -26.352 -17.372 76.623 1.00 48.69 466 SER A CA 1
ATOM 3634 C C . SER A 1 466 ? -26.740 -15.955 77.075 1.00 48.69 466 SER A C 1
ATOM 3636 O O . SER A 1 466 ? -27.802 -15.457 76.703 1.00 48.69 466 SER A O 1
ATOM 3638 N N . LYS A 1 467 ? -25.865 -15.275 77.834 1.00 54.19 467 LYS A N 1
ATOM 3639 C CA . LYS A 1 467 ? -26.105 -13.932 78.395 1.00 54.19 467 LYS A CA 1
ATOM 3640 C C . LYS A 1 467 ? -25.305 -12.809 77.717 1.00 54.19 467 LYS A C 1
ATOM 3642 O O . LYS A 1 467 ? -25.429 -11.653 78.119 1.00 54.19 467 LYS A O 1
ATOM 3647 N N . ALA A 1 468 ? -24.511 -13.112 76.686 1.00 40.34 468 ALA A N 1
ATOM 3648 C CA . ALA A 1 468 ? -23.745 -12.122 75.929 1.00 40.34 468 ALA A CA 1
ATOM 3649 C C . ALA A 1 468 ? -24.444 -11.757 74.606 1.00 40.34 468 ALA A C 1
ATOM 3651 O O . ALA A 1 468 ? -24.521 -12.557 73.676 1.00 40.34 468 ALA A O 1
ATOM 3652 N N . THR A 1 469 ? -24.931 -10.519 74.500 1.00 43.59 469 THR A N 1
ATOM 3653 C CA . THR A 1 469 ? -25.443 -9.941 73.249 1.00 43.59 469 THR A CA 1
ATOM 3654 C C . THR A 1 469 ? -24.309 -9.853 72.212 1.00 43.59 469 THR A C 1
ATOM 3656 O O . THR A 1 469 ? -23.280 -9.240 72.510 1.00 43.59 469 THR A O 1
ATOM 3659 N N . PRO A 1 470 ? -24.452 -10.413 70.995 1.00 36.66 470 PRO A N 1
ATOM 3660 C CA . PRO A 1 470 ? -23.396 -10.357 69.989 1.00 36.66 470 PRO A CA 1
ATOM 3661 C C . PRO A 1 470 ? -23.208 -8.922 69.461 1.00 36.66 470 PRO A C 1
ATOM 3663 O O . PRO A 1 470 ? -24.183 -8.166 69.359 1.00 36.66 470 PRO A O 1
ATOM 3666 N N . PRO A 1 471 ? -21.975 -8.518 69.098 1.00 34.50 471 PRO A N 1
ATOM 3667 C CA . PRO A 1 471 ? -21.722 -7.202 68.532 1.00 34.50 471 PRO A CA 1
ATOM 3668 C C . PRO A 1 471 ? -22.455 -7.076 67.192 1.00 34.50 471 PRO A C 1
ATOM 3670 O O . PRO A 1 471 ? -22.259 -7.864 66.269 1.00 34.50 471 PRO A O 1
ATOM 3673 N N . ARG A 1 472 ? -23.315 -6.060 67.079 1.00 46.75 472 ARG A N 1
ATOM 3674 C CA . ARG A 1 472 ? -23.946 -5.663 65.817 1.00 46.75 472 ARG A CA 1
ATOM 3675 C C . ARG A 1 472 ? -22.890 -5.083 64.875 1.00 46.75 472 ARG A C 1
ATOM 3677 O O . ARG A 1 472 ? -22.749 -3.870 64.830 1.00 46.75 472 ARG A O 1
ATOM 3684 N N . THR A 1 473 ? -22.216 -5.920 64.093 1.00 39.72 473 THR A N 1
ATOM 3685 C CA . THR A 1 473 ? -21.722 -5.580 62.748 1.00 39.72 473 THR A CA 1
ATOM 3686 C C . THR A 1 473 ? -21.362 -6.845 61.961 1.00 39.72 473 THR A C 1
ATOM 3688 O O . THR A 1 473 ? -20.688 -7.730 62.469 1.00 39.72 473 THR A O 1
ATOM 3691 N N . ILE A 1 474 ? -21.752 -6.837 60.678 1.00 46.66 474 ILE A N 1
ATOM 3692 C CA . ILE A 1 474 ? -21.304 -7.710 59.575 1.00 46.66 474 ILE A CA 1
ATOM 3693 C C . ILE A 1 474 ? -21.934 -9.113 59.538 1.00 46.66 474 ILE A C 1
ATOM 3695 O O . ILE A 1 474 ? -21.595 -9.990 60.320 1.00 46.66 474 ILE A O 1
ATOM 3699 N N . GLY A 1 475 ? -22.799 -9.334 58.536 1.00 40.25 475 GLY A N 1
ATOM 3700 C CA . GLY A 1 475 ? -23.158 -10.685 58.085 1.00 40.25 475 GLY A CA 1
ATOM 3701 C C . GLY A 1 475 ? -24.641 -10.973 57.833 1.00 40.25 475 GLY A C 1
ATOM 3702 O O . GLY A 1 475 ? -25.087 -12.069 58.141 1.00 40.25 475 GLY A O 1
ATOM 3703 N N . GLY A 1 476 ? -25.419 -10.034 57.286 1.00 41.62 476 GLY A N 1
ATOM 3704 C CA . GLY A 1 476 ? -26.638 -10.400 56.543 1.00 41.62 476 GLY A CA 1
ATOM 3705 C C . GLY A 1 476 ? -26.279 -10.721 55.085 1.00 41.62 476 GLY A C 1
ATOM 3706 O O . GLY A 1 476 ? -25.212 -10.281 54.647 1.00 41.62 476 GLY A O 1
ATOM 3707 N N . PRO A 1 477 ? -27.113 -11.451 54.317 1.00 35.78 477 PRO A N 1
ATOM 3708 C CA . PRO A 1 477 ? -26.866 -11.664 52.895 1.00 35.78 477 PRO A CA 1
ATOM 3709 C C . PRO A 1 477 ? -26.862 -10.295 52.212 1.00 35.78 477 PRO A C 1
ATOM 3711 O O . PRO A 1 477 ? -27.904 -9.674 52.022 1.00 35.78 477 PRO A O 1
ATOM 3714 N N . SER A 1 478 ? -25.668 -9.778 51.928 1.00 36.44 478 SER A N 1
ATOM 3715 C CA . SER A 1 478 ? -25.520 -8.550 51.163 1.00 36.44 478 SER A CA 1
ATOM 3716 C C . SER A 1 478 ? -26.091 -8.834 49.787 1.00 36.44 478 SER A C 1
ATOM 3718 O O . SER A 1 478 ? -25.635 -9.758 49.108 1.00 36.44 478 SER A O 1
ATOM 3720 N N . SER A 1 479 ? -27.081 -8.046 49.378 1.00 41.88 479 SER A N 1
ATOM 3721 C CA . SER A 1 479 ? -27.480 -7.972 47.980 1.00 41.88 479 SER A CA 1
ATOM 3722 C C . SER A 1 479 ? -26.211 -7.819 47.124 1.00 41.88 479 SER A C 1
ATOM 3724 O O . SER A 1 479 ? -25.304 -7.084 47.524 1.00 41.88 479 SER A O 1
ATOM 3726 N N . PRO A 1 480 ? -26.102 -8.487 45.962 1.00 43.59 480 PRO A N 1
ATOM 3727 C CA . PRO A 1 480 ? -24.920 -8.433 45.087 1.00 43.59 480 PRO A CA 1
ATOM 3728 C C . PRO A 1 480 ? -24.684 -7.050 44.439 1.00 43.59 480 PRO A C 1
ATOM 3730 O O . PRO A 1 480 ? -23.903 -6.927 43.501 1.00 43.59 480 PRO A O 1
ATOM 3733 N N . LEU A 1 481 ? -25.375 -6.017 44.923 1.00 46.28 481 LEU A N 1
ATOM 3734 C CA . LEU A 1 481 ? -25.407 -4.653 44.425 1.00 46.28 481 LEU A CA 1
ATOM 3735 C C . LEU A 1 481 ? -24.951 -3.744 45.566 1.00 46.28 481 LEU A C 1
ATOM 3737 O O . LEU A 1 481 ? -25.673 -3.575 46.544 1.00 46.28 481 LEU A O 1
ATOM 3741 N N . THR A 1 482 ? -23.753 -3.175 45.448 1.00 49.50 482 THR A N 1
ATOM 3742 C CA . THR A 1 482 ? -23.193 -2.270 46.459 1.00 49.50 482 THR A CA 1
ATOM 3743 C C . THR A 1 482 ? -22.950 -0.909 45.824 1.00 49.50 482 THR A C 1
ATOM 3745 O O . THR A 1 482 ? -22.064 -0.756 44.985 1.00 49.50 482 THR A O 1
ATOM 3748 N N . VAL A 1 483 ? -23.716 0.103 46.233 1.00 52.34 483 VAL A N 1
ATOM 3749 C CA . VAL A 1 483 ? -23.475 1.497 45.840 1.00 52.34 483 VAL A CA 1
ATOM 3750 C C . VAL A 1 483 ? -22.505 2.123 46.841 1.00 52.34 483 VAL A C 1
ATOM 3752 O O . VAL A 1 483 ? -22.838 2.310 48.007 1.00 52.34 483 VAL A O 1
ATOM 3755 N N . THR A 1 484 ? -21.288 2.455 46.400 1.00 52.47 484 THR A N 1
ATOM 3756 C CA . THR A 1 484 ? -20.272 3.064 47.273 1.00 52.47 484 THR A CA 1
ATOM 3757 C C . THR A 1 484 ? -20.744 4.434 47.783 1.00 52.47 484 THR A C 1
ATOM 3759 O O . THR A 1 484 ? -20.942 5.342 46.965 1.00 52.47 484 THR A O 1
ATOM 3762 N N . PRO A 1 485 ? -20.894 4.633 49.108 1.00 47.62 485 PRO A N 1
ATOM 3763 C CA . PRO A 1 485 ? -21.352 5.904 49.654 1.00 47.62 485 PRO A CA 1
ATOM 3764 C C . PRO A 1 485 ? -20.327 7.027 49.400 1.00 47.62 485 PRO A C 1
ATOM 3766 O O . PRO A 1 485 ? -19.115 6.772 49.355 1.00 47.62 485 PRO A O 1
ATOM 3769 N N . PRO A 1 486 ? -20.768 8.290 49.237 1.00 46.47 486 PRO A N 1
ATOM 3770 C CA . PRO A 1 486 ? -19.859 9.424 49.097 1.00 46.47 486 PRO A CA 1
ATOM 3771 C C . PRO A 1 486 ? -18.952 9.575 50.330 1.00 46.47 486 PRO A C 1
ATOM 3773 O O . PRO A 1 486 ? -19.422 9.527 51.465 1.00 46.47 486 PRO A O 1
ATOM 3776 N N . ARG A 1 487 ? -17.646 9.807 50.125 1.00 44.59 487 ARG A N 1
ATOM 3777 C CA . ARG A 1 487 ? -16.738 10.181 51.225 1.00 44.59 487 ARG A CA 1
ATOM 3778 C C . ARG A 1 487 ? -17.158 11.536 51.796 1.00 44.59 487 ARG A C 1
ATOM 3780 O O . ARG A 1 487 ? -17.499 12.441 51.038 1.00 44.59 487 ARG A O 1
ATOM 3787 N N . MET A 1 488 ? -17.079 11.687 53.117 1.00 43.44 488 MET A N 1
ATOM 3788 C CA . MET A 1 488 ? -17.260 12.977 53.785 1.00 43.44 488 MET A CA 1
ATOM 3789 C C . MET A 1 488 ? -16.152 13.941 53.333 1.00 43.44 488 MET A C 1
ATOM 3791 O O . MET A 1 488 ? -15.007 13.819 53.760 1.00 43.44 488 MET A O 1
ATOM 3795 N N . THR A 1 489 ? -16.478 14.883 52.450 1.00 45.91 489 THR A N 1
ATOM 3796 C CA . THR A 1 489 ? -15.612 16.009 52.069 1.00 45.91 489 THR A CA 1
ATOM 3797 C C . THR A 1 489 ? -16.393 17.317 52.144 1.00 45.91 489 THR A C 1
ATOM 3799 O O . THR A 1 489 ? -17.622 17.322 52.127 1.00 45.91 489 THR A O 1
ATOM 3802 N N . THR A 1 490 ? -15.661 18.427 52.237 1.00 44.19 490 THR A N 1
ATOM 3803 C CA . THR A 1 490 ? -16.091 19.809 52.538 1.00 44.19 490 THR A CA 1
ATOM 3804 C C . THR A 1 490 ? -17.056 20.461 51.536 1.00 44.19 490 THR A C 1
ATOM 3806 O O . THR A 1 490 ? -17.298 21.658 51.618 1.00 44.19 490 THR A O 1
ATOM 3809 N N . ASP A 1 491 ? -17.632 19.696 50.613 1.00 43.16 491 ASP A N 1
ATOM 3810 C CA . ASP A 1 491 ? -18.526 20.161 49.544 1.00 43.16 491 ASP A CA 1
ATOM 3811 C C . ASP A 1 491 ? -20.006 19.892 49.881 1.00 43.16 491 ASP A C 1
ATOM 3813 O O . ASP A 1 491 ? -20.811 19.480 49.044 1.00 43.16 491 ASP A O 1
ATOM 3817 N N . ASN A 1 492 ? -20.365 20.067 51.156 1.00 43.84 492 ASN A N 1
ATOM 3818 C CA . ASN A 1 492 ? -21.738 19.946 51.631 1.00 43.84 492 ASN A CA 1
ATOM 3819 C C . ASN A 1 492 ? -22.164 21.273 52.270 1.00 43.84 492 ASN A C 1
ATOM 3821 O O . ASN A 1 492 ? -21.765 21.589 53.389 1.00 43.84 492 ASN A O 1
ATOM 3825 N N . VAL A 1 493 ? -22.958 22.063 51.542 1.00 52.75 493 VAL A N 1
ATOM 3826 C CA . VAL A 1 493 ? -23.372 23.427 51.931 1.00 52.75 493 VAL A CA 1
ATOM 3827 C C . VAL A 1 493 ? -24.341 23.444 53.129 1.00 52.75 493 VAL A C 1
ATOM 3829 O O . VAL A 1 493 ? -24.637 24.510 53.654 1.00 52.75 493 VAL A O 1
ATOM 3832 N N . HIS A 1 494 ? -24.768 22.293 53.663 1.00 37.69 494 HIS A N 1
ATOM 3833 C CA . HIS A 1 494 ? -25.545 22.249 54.907 1.00 37.69 494 HIS A CA 1
ATOM 3834 C C . HIS A 1 494 ? -25.202 21.035 55.785 1.00 37.69 494 HIS A C 1
ATOM 3836 O O . HIS A 1 494 ? -25.765 19.957 55.590 1.00 37.69 494 HIS A O 1
ATOM 3842 N N . PRO A 1 495 ? -24.340 21.178 56.807 1.00 41.09 495 PRO A N 1
ATOM 3843 C CA . PRO A 1 495 ? -24.240 20.171 57.851 1.00 41.09 495 PRO A CA 1
ATOM 3844 C C . PRO A 1 495 ? -25.447 20.301 58.795 1.00 41.09 495 PRO A C 1
ATOM 3846 O O . PRO A 1 495 ? -25.510 21.213 59.617 1.00 41.09 495 PRO A O 1
ATOM 3849 N N . LYS A 1 496 ? -26.411 19.379 58.694 1.00 47.56 496 LYS A N 1
ATOM 3850 C CA . LYS A 1 496 ? -27.401 19.137 59.754 1.00 47.56 496 LYS A CA 1
ATOM 3851 C C . LYS A 1 496 ? -26.980 17.902 60.544 1.00 47.56 496 LYS A C 1
ATOM 3853 O O . LYS A 1 496 ? -26.965 16.797 60.013 1.00 47.56 496 LYS A O 1
ATOM 3858 N N . VAL A 1 497 ? -26.629 18.101 61.812 1.00 40.69 497 VAL A N 1
ATOM 3859 C CA . VAL A 1 497 ? -26.349 17.015 62.759 1.00 40.69 497 VAL A CA 1
ATOM 3860 C C . VAL A 1 497 ? -27.654 16.696 63.484 1.00 40.69 497 VAL A C 1
ATOM 3862 O O . VAL A 1 497 ? -28.198 17.561 64.167 1.00 40.69 497 VAL A O 1
ATOM 3865 N N . THR A 1 498 ? -28.172 15.479 63.325 1.00 42.34 498 THR A N 1
ATOM 3866 C CA . THR A 1 498 ? -29.344 14.994 64.067 1.00 42.34 498 THR A CA 1
ATOM 3867 C C . THR A 1 498 ? -28.972 13.739 64.853 1.00 42.34 498 THR A C 1
ATOM 3869 O O . THR A 1 498 ? -28.237 12.880 64.370 1.00 42.34 498 THR A O 1
ATOM 3872 N N . LEU A 1 499 ? -29.462 13.653 66.090 1.00 34.47 499 LEU A N 1
ATOM 3873 C CA . LEU A 1 499 ? -29.438 12.458 66.933 1.00 34.47 499 LEU A CA 1
ATOM 3874 C C . LEU A 1 499 ? -30.899 12.140 67.257 1.00 34.47 499 LEU A C 1
ATOM 3876 O O . LEU A 1 499 ? -31.596 12.986 67.810 1.00 34.47 499 LEU A O 1
ATOM 3880 N N . ASN A 1 500 ? -31.367 10.949 66.878 1.00 35.75 500 ASN A N 1
ATOM 3881 C CA . ASN A 1 500 ? -32.722 10.450 67.155 1.00 35.75 500 ASN A CA 1
ATOM 3882 C C . ASN A 1 500 ? -33.863 11.422 66.782 1.00 35.75 500 ASN A C 1
ATOM 3884 O O . ASN A 1 500 ? -34.803 11.614 67.545 1.00 35.75 500 ASN A O 1
ATOM 3888 N N . SER A 1 501 ? -33.785 12.028 65.594 1.00 47.69 501 SER A N 1
ATOM 3889 C CA . SER A 1 501 ? -34.880 12.784 64.961 1.00 47.69 501 SER A CA 1
ATOM 3890 C C . SER A 1 501 ? -35.452 13.997 65.727 1.00 47.69 501 SER A C 1
ATOM 3892 O O . SER A 1 501 ? -36.527 14.478 65.369 1.00 47.69 501 SER A O 1
ATOM 3894 N N . LEU A 1 502 ? -34.731 14.563 66.704 1.00 40.16 502 LEU A N 1
ATOM 3895 C CA . LEU A 1 502 ? -35.002 15.911 67.229 1.00 40.16 502 LEU A CA 1
ATOM 3896 C C . LEU A 1 502 ? -33.860 16.880 66.871 1.00 40.16 502 LEU A C 1
ATOM 3898 O O . LEU A 1 502 ? -32.688 16.605 67.128 1.00 40.16 502 LEU A O 1
ATOM 3902 N N . GLU A 1 503 ? -34.203 18.038 66.289 1.00 42.69 503 GLU A N 1
ATOM 3903 C CA . GLU A 1 503 ? -33.248 19.117 65.992 1.00 42.69 503 GLU A CA 1
ATOM 3904 C C . GLU A 1 503 ? -32.794 19.815 67.293 1.00 42.69 503 GLU A C 1
ATOM 3906 O O . GLU A 1 503 ? -33.563 20.523 67.947 1.00 42.69 503 GLU A O 1
ATOM 3911 N N . LEU A 1 504 ? -31.518 19.653 67.662 1.00 42.62 504 LEU A N 1
ATOM 3912 C CA . LEU A 1 504 ? -30.893 20.363 68.783 1.00 42.62 504 LEU A CA 1
ATOM 3913 C C . LEU A 1 504 ? -30.459 21.768 68.341 1.00 42.62 504 LEU A C 1
ATOM 3915 O O . LEU A 1 504 ? -29.477 21.929 67.617 1.00 42.62 504 LEU A O 1
ATOM 3919 N N . LYS A 1 505 ? -31.164 22.807 68.802 1.00 47.41 505 LYS A N 1
ATOM 3920 C CA . LYS A 1 505 ? -30.695 24.196 68.656 1.00 47.41 505 LYS A CA 1
ATOM 3921 C C . LYS A 1 505 ? -29.577 24.484 69.673 1.00 47.41 505 LYS A C 1
ATOM 3923 O O . LYS A 1 505 ? -29.755 24.167 70.852 1.00 47.41 505 LYS A O 1
ATOM 3928 N N . PRO A 1 506 ? -28.453 25.112 69.277 1.00 44.81 506 PRO A N 1
ATOM 3929 C CA . PRO A 1 506 ? -27.398 25.483 70.217 1.00 44.81 506 PRO A CA 1
ATOM 3930 C C . PRO A 1 506 ? -27.903 26.497 71.251 1.00 44.81 506 PRO A C 1
ATOM 3932 O O . PRO A 1 506 ? -28.617 27.444 70.920 1.00 44.81 506 PRO A O 1
ATOM 3935 N N . ASN A 1 507 ? -27.525 26.309 72.516 1.00 44.62 507 ASN A N 1
ATOM 3936 C CA . ASN A 1 507 ? -27.902 27.202 73.611 1.00 44.62 507 ASN A CA 1
ATOM 3937 C C . ASN A 1 507 ? -26.966 28.430 73.669 1.00 44.62 507 ASN A C 1
ATOM 3939 O O . ASN A 1 507 ? -25.757 28.305 73.461 1.00 44.62 507 ASN A O 1
ATOM 3943 N N . LYS A 1 508 ? -27.506 29.600 74.048 1.00 46.94 508 LYS A N 1
ATOM 3944 C CA . LYS A 1 508 ? -26.864 30.940 74.081 1.00 46.94 508 LYS A CA 1
ATOM 3945 C C . LYS A 1 508 ? -25.584 31.071 74.933 1.00 46.94 508 LYS A C 1
ATOM 3947 O O . LYS A 1 508 ? -25.036 32.162 75.050 1.00 46.94 508 LYS A O 1
ATOM 3952 N N . LYS A 1 509 ? -25.087 29.987 75.535 1.00 47.03 509 LYS A N 1
ATOM 3953 C CA . LYS A 1 509 ? -23.831 29.963 76.303 1.00 47.03 509 LYS A CA 1
ATOM 3954 C C . LYS A 1 509 ? -22.609 29.508 75.492 1.00 47.03 509 LYS A C 1
ATOM 3956 O O . LYS A 1 509 ? -21.498 29.726 75.960 1.00 47.03 509 LYS A O 1
ATOM 3961 N N . MET A 1 510 ? -22.780 28.934 74.293 1.00 44.34 510 MET A N 1
ATOM 3962 C CA . MET A 1 510 ? -21.644 28.515 73.449 1.00 44.34 510 MET A CA 1
ATOM 3963 C C . MET A 1 510 ? -21.094 29.625 72.537 1.00 44.34 510 MET A C 1
ATOM 3965 O O . MET A 1 510 ? -19.895 29.625 72.270 1.00 44.34 510 MET A O 1
ATOM 3969 N N . ASP A 1 511 ? -21.895 30.626 72.153 1.00 43.34 511 ASP A N 1
ATOM 3970 C CA . ASP A 1 511 ? -21.409 31.763 71.342 1.00 43.34 511 ASP A CA 1
ATOM 3971 C C . ASP A 1 511 ? -20.433 32.680 72.099 1.00 43.34 511 ASP A C 1
ATOM 3973 O O . ASP A 1 511 ? -19.555 33.303 71.504 1.00 43.34 511 ASP A O 1
ATOM 3977 N N . ALA A 1 512 ? -20.514 32.724 73.432 1.00 42.47 512 ALA A N 1
ATOM 3978 C CA . ALA A 1 512 ? -19.624 33.552 74.249 1.00 42.47 512 ALA A CA 1
ATOM 3979 C C . ALA A 1 512 ? -18.211 32.954 74.426 1.00 42.47 512 ALA A C 1
ATOM 3981 O O . ALA A 1 512 ? -17.296 33.659 74.854 1.00 42.47 512 ALA A O 1
ATOM 3982 N N . ALA A 1 513 ? -18.005 31.674 74.091 1.00 43.09 513 ALA A N 1
ATOM 3983 C CA . ALA A 1 513 ? -16.712 30.998 74.229 1.00 43.09 513 ALA A CA 1
ATOM 3984 C C . ALA A 1 513 ? -15.838 31.074 72.960 1.00 43.09 513 ALA A C 1
ATOM 3986 O O . ALA A 1 513 ? -14.634 30.841 73.037 1.00 43.09 513 ALA A O 1
ATOM 3987 N N . ALA A 1 514 ? -16.403 31.461 71.809 1.00 43.16 514 ALA A N 1
ATOM 3988 C CA . ALA A 1 514 ? -15.674 31.567 70.540 1.00 43.16 514 ALA A CA 1
ATOM 3989 C C . ALA A 1 514 ? -14.897 32.894 70.361 1.00 43.16 514 ALA A C 1
ATOM 3991 O O . ALA A 1 514 ? -14.130 33.031 69.411 1.00 43.16 514 ALA A O 1
ATOM 3992 N N . GLN A 1 515 ? -15.045 33.870 71.271 1.00 46.03 515 GLN A N 1
ATOM 3993 C CA . GLN A 1 515 ? -14.398 35.194 71.182 1.00 46.03 515 GLN A CA 1
ATOM 3994 C C . GLN A 1 515 ? -13.185 35.409 72.111 1.00 46.03 515 GLN A C 1
ATOM 3996 O O . GLN A 1 515 ? -12.777 36.547 72.340 1.00 46.03 515 GLN A O 1
ATOM 4001 N N . LYS A 1 516 ? -12.532 34.354 72.616 1.00 41.34 516 LYS A N 1
ATOM 4002 C CA . LYS A 1 516 ? -11.235 34.497 73.309 1.00 41.34 516 LYS A CA 1
ATOM 4003 C C . LYS A 1 516 ? -10.122 33.746 72.580 1.00 41.34 516 LYS A C 1
ATOM 4005 O O . LYS A 1 516 ? -10.031 32.528 72.651 1.00 41.34 516 LYS A O 1
ATOM 4010 N N . LYS A 1 517 ? -9.244 34.504 71.911 1.00 43.75 517 LYS A N 1
ATOM 4011 C CA . LYS A 1 517 ? -7.945 34.024 71.410 1.00 43.75 517 LYS A CA 1
ATOM 4012 C C . LYS A 1 517 ? -7.044 33.610 72.584 1.00 43.75 517 LYS A C 1
ATOM 4014 O O . LYS A 1 517 ? -6.883 34.423 73.496 1.00 43.75 517 LYS A O 1
ATOM 4019 N N . PRO A 1 518 ? -6.333 32.473 72.508 1.00 34.47 518 PRO A N 1
ATOM 4020 C CA . PRO A 1 518 ? -5.057 32.318 73.182 1.00 34.47 518 PRO A CA 1
ATOM 4021 C C . PRO A 1 518 ? -3.907 32.422 72.171 1.00 34.47 518 PRO A C 1
ATOM 4023 O O . PRO A 1 518 ? -3.882 31.771 71.129 1.00 34.47 518 PRO A O 1
ATOM 4026 N N . ALA A 1 519 ? -2.952 33.285 72.504 1.00 35.84 519 ALA A N 1
ATOM 4027 C CA . ALA A 1 519 ? -1.621 33.322 71.923 1.00 35.84 519 ALA A CA 1
ATOM 4028 C C . ALA A 1 519 ? -0.786 32.148 72.466 1.00 35.84 519 ALA A C 1
ATOM 4030 O O . ALA A 1 519 ? -0.892 31.826 73.647 1.00 35.84 519 ALA A O 1
ATOM 4031 N N . GLY A 1 520 ? 0.082 31.549 71.648 1.00 32.78 520 GLY A N 1
ATOM 4032 C CA . GLY A 1 520 ? 1.042 30.557 72.142 1.00 32.78 520 GLY A CA 1
ATOM 4033 C C . GLY A 1 520 ? 1.768 29.787 71.043 1.00 32.78 520 GLY A C 1
ATOM 4034 O O . GLY A 1 520 ? 1.170 28.974 70.356 1.00 32.78 520 GLY A O 1
ATOM 4035 N N . LYS A 1 521 ? 3.063 30.079 70.894 1.00 35.66 521 LYS A N 1
ATOM 4036 C CA . LYS A 1 521 ? 4.038 29.558 69.921 1.00 35.66 521 LYS A CA 1
ATOM 4037 C C . LYS A 1 521 ? 4.242 28.031 69.969 1.00 35.66 521 LYS A C 1
ATOM 4039 O O . LYS A 1 521 ? 4.450 27.477 71.042 1.00 35.66 521 LYS A O 1
ATOM 4044 N N . GLY A 1 522 ? 4.377 27.426 68.785 1.00 34.09 522 GLY A N 1
ATOM 4045 C CA . GLY A 1 522 ? 5.047 26.143 68.513 1.00 34.09 522 GLY A CA 1
ATOM 4046 C C . GLY A 1 522 ? 5.721 26.190 67.122 1.00 34.09 522 GLY A C 1
ATOM 4047 O O . GLY A 1 522 ? 5.276 26.979 66.288 1.00 34.09 522 GLY A O 1
ATOM 4048 N N . PRO A 1 523 ? 6.832 25.468 66.870 1.00 41.16 523 PRO A N 1
ATOM 4049 C CA . PRO A 1 523 ? 7.835 25.875 65.879 1.00 41.16 523 PRO A CA 1
ATOM 4050 C C . PRO A 1 523 ? 7.644 25.282 64.465 1.00 41.16 523 PRO A C 1
ATOM 4052 O O . PRO A 1 523 ? 7.571 24.070 64.321 1.00 41.16 523 PRO A O 1
ATOM 4055 N N . GLY A 1 524 ? 7.676 26.161 63.447 1.00 33.34 524 GLY A N 1
ATOM 4056 C CA . GLY A 1 524 ? 8.186 25.949 62.071 1.00 33.34 524 GLY A CA 1
ATOM 4057 C C . GLY A 1 524 ? 7.424 24.982 61.142 1.00 33.34 524 GLY A C 1
ATOM 4058 O O . GLY A 1 524 ? 7.421 23.787 61.378 1.00 33.34 524 GLY A O 1
ATOM 4059 N N . GLY A 1 525 ? 6.834 25.383 60.009 1.00 35.62 525 GLY A N 1
ATOM 4060 C CA . GLY A 1 525 ? 6.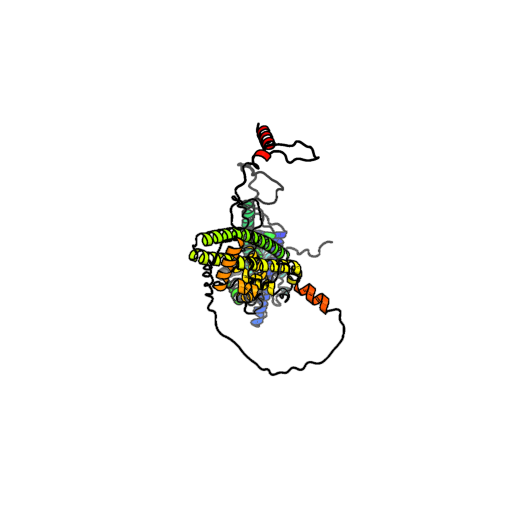900 26.646 59.271 1.00 35.62 525 GLY A CA 1
ATOM 4061 C C . GLY A 1 525 ? 5.690 26.830 58.338 1.00 35.62 525 GLY A C 1
ATOM 4062 O O . GLY A 1 525 ? 5.091 25.868 57.862 1.00 35.62 525 GLY A O 1
ATOM 4063 N N . ASN A 1 526 ? 5.322 28.099 58.157 1.00 43.53 526 ASN A N 1
ATOM 4064 C CA . ASN A 1 526 ? 4.032 28.594 57.679 1.00 43.53 526 ASN A CA 1
ATOM 4065 C C . ASN A 1 526 ? 3.845 28.545 56.156 1.00 43.53 526 ASN A C 1
ATOM 4067 O O . ASN A 1 526 ? 4.732 28.922 55.390 1.00 43.53 526 ASN A O 1
ATOM 4071 N N . VAL A 1 527 ? 2.617 28.221 55.751 1.00 47.56 527 VAL A N 1
ATOM 4072 C CA . VAL A 1 527 ? 2.052 28.579 54.444 1.00 47.56 527 VAL A CA 1
ATOM 4073 C C . VAL A 1 527 ? 1.828 30.104 54.420 1.00 47.56 527 VAL A C 1
ATOM 4075 O O . VAL A 1 527 ? 1.252 30.624 55.378 1.00 47.56 527 VAL A O 1
ATOM 4078 N N . PRO A 1 528 ? 2.285 30.846 53.393 1.00 50.97 528 PRO A N 1
ATOM 4079 C CA . PRO A 1 528 ? 2.067 32.291 53.308 1.00 50.97 528 PRO A CA 1
ATOM 4080 C C . PRO A 1 528 ? 0.582 32.638 53.154 1.00 50.97 528 PRO A C 1
ATOM 4082 O O . PRO A 1 528 ? -0.122 32.006 52.366 1.00 50.97 528 PRO A O 1
ATOM 4085 N N . ASP A 1 529 ? 0.129 33.661 53.880 1.00 62.62 529 ASP A N 1
ATOM 4086 C CA . ASP A 1 529 ? -1.227 34.197 53.760 1.00 62.62 529 ASP A CA 1
ATOM 4087 C C . ASP A 1 529 ? -1.445 34.808 52.363 1.00 62.62 529 ASP A C 1
ATOM 4089 O O . ASP A 1 529 ? -0.588 35.516 51.824 1.00 62.62 529 ASP A O 1
ATOM 4093 N N . ILE A 1 530 ? -2.604 34.519 51.771 1.00 63.19 530 ILE A N 1
ATOM 4094 C CA . ILE A 1 530 ? -2.963 34.833 50.376 1.00 63.19 530 ILE A CA 1
ATOM 4095 C C . ILE A 1 530 ? -2.863 36.343 50.110 1.00 63.19 530 ILE A C 1
ATOM 4097 O O . ILE A 1 530 ? -2.408 36.772 49.049 1.00 63.19 530 ILE A O 1
ATOM 4101 N N . THR A 1 531 ? -3.153 37.151 51.127 1.00 63.56 531 THR A N 1
ATOM 4102 C CA . THR A 1 531 ? -3.064 38.613 51.099 1.00 63.56 531 THR A CA 1
ATOM 4103 C C . THR A 1 531 ? -1.635 39.140 50.878 1.00 63.56 531 THR A C 1
ATOM 4105 O O . THR A 1 531 ? -1.445 40.213 50.302 1.00 63.56 531 THR A O 1
ATOM 4108 N N . GLU A 1 532 ? -0.606 38.401 51.307 1.00 64.88 532 GLU A N 1
ATOM 4109 C CA . GLU A 1 532 ? 0.804 38.777 51.123 1.00 64.88 532 GLU A CA 1
ATOM 4110 C C . GLU A 1 532 ? 1.333 38.387 49.732 1.00 64.88 532 GLU A C 1
ATOM 4112 O O . GLU A 1 532 ? 2.139 39.112 49.138 1.00 64.88 532 GLU A O 1
ATOM 4117 N N . LEU A 1 533 ? 0.815 37.294 49.161 1.00 63.44 533 LEU A N 1
ATOM 4118 C CA . LEU A 1 533 ? 1.075 36.896 47.774 1.00 63.44 533 LEU A CA 1
ATOM 4119 C C . LEU A 1 533 ? 0.451 37.887 46.784 1.00 63.44 533 LEU A C 1
ATOM 4121 O O . LEU A 1 533 ? 1.126 38.306 45.844 1.00 63.44 533 LEU A O 1
ATOM 4125 N N . GLU A 1 534 ? -0.777 38.343 47.039 1.00 70.56 534 GLU A N 1
ATOM 4126 C CA . GLU A 1 534 ? -1.470 39.351 46.223 1.00 70.56 534 GLU A CA 1
ATOM 4127 C C . GLU A 1 534 ? -0.673 40.669 46.149 1.00 70.56 534 GLU A C 1
ATOM 4129 O O . GLU A 1 534 ? -0.507 41.272 45.084 1.00 70.56 534 GLU A O 1
ATOM 4134 N N . ARG A 1 535 ? -0.086 41.081 47.281 1.00 74.44 535 ARG A N 1
ATOM 4135 C CA . ARG A 1 535 ? 0.727 42.301 47.387 1.00 74.44 535 ARG A CA 1
ATOM 4136 C C . ARG A 1 535 ? 2.068 42.176 46.661 1.00 74.44 535 ARG A C 1
ATOM 4138 O O . ARG A 1 535 ? 2.520 43.138 46.041 1.00 74.44 535 ARG A O 1
ATOM 4145 N N . ARG A 1 536 ? 2.690 40.990 46.692 1.00 62.22 536 ARG A N 1
ATOM 4146 C CA . ARG A 1 536 ? 3.917 40.695 45.929 1.00 62.22 536 ARG A CA 1
ATOM 4147 C C . ARG A 1 536 ? 3.662 40.616 44.424 1.00 62.22 536 ARG A C 1
ATOM 4149 O O . ARG A 1 536 ? 4.476 41.123 43.658 1.00 62.22 536 ARG A O 1
ATOM 4156 N N . PHE A 1 537 ? 2.527 40.065 43.998 1.00 68.19 537 PHE A N 1
ATOM 4157 C CA . PHE A 1 537 ? 2.138 40.043 42.584 1.00 68.19 537 PHE A CA 1
ATOM 4158 C C . PHE A 1 537 ? 1.812 41.438 42.035 1.00 68.19 537 PHE A C 1
ATOM 4160 O O . PHE A 1 537 ? 2.140 41.727 40.884 1.00 68.19 537 PHE A O 1
ATOM 4167 N N . GLN A 1 538 ? 1.235 42.333 42.843 1.00 70.06 538 GLN A N 1
ATOM 4168 C CA . GLN A 1 538 ? 1.032 43.731 42.443 1.00 70.06 538 GLN A CA 1
ATOM 4169 C C . GLN A 1 538 ? 2.340 44.531 42.366 1.00 70.06 538 GLN A C 1
ATOM 4171 O O . GLN A 1 538 ? 2.475 45.380 41.488 1.00 70.06 538 GLN A O 1
ATOM 4176 N N . ALA A 1 539 ? 3.320 44.242 43.227 1.00 65.00 539 ALA A N 1
ATOM 4177 C CA . ALA A 1 539 ? 4.626 44.903 43.196 1.00 65.00 539 ALA A CA 1
ATOM 4178 C C . ALA A 1 539 ? 5.500 44.490 41.994 1.00 65.00 539 ALA A C 1
ATOM 4180 O O . ALA A 1 539 ? 6.377 45.252 41.602 1.00 65.00 539 ALA A O 1
ATOM 4181 N N . LEU A 1 540 ? 5.249 43.323 41.386 1.00 58.38 540 LEU A N 1
ATOM 4182 C CA . LEU A 1 540 ? 5.977 42.837 40.204 1.00 58.38 540 LEU A CA 1
ATOM 4183 C C . LEU A 1 540 ? 5.397 43.325 38.863 1.00 58.38 540 LEU A C 1
ATOM 4185 O O . LEU A 1 540 ? 5.931 43.003 37.805 1.00 58.38 540 LEU A O 1
ATOM 4189 N N . LYS A 1 541 ? 4.274 44.052 38.899 1.00 58.22 541 LYS A N 1
ATOM 4190 C CA . LYS A 1 541 ? 3.562 44.559 37.716 1.00 58.22 541 LYS A CA 1
ATOM 4191 C C . LYS A 1 541 ? 3.862 46.033 37.410 1.00 58.22 541 LYS A C 1
ATOM 4193 O O . LYS A 1 541 ? 3.126 46.638 36.631 1.00 58.22 541 LYS A O 1
ATOM 4198 N N . ARG A 1 542 ? 4.900 46.604 38.028 1.00 46.94 542 ARG A N 1
ATOM 4199 C CA . ARG A 1 542 ? 5.315 47.998 37.849 1.00 46.94 542 ARG A CA 1
ATOM 4200 C C . ARG A 1 542 ? 6.709 48.104 37.259 1.00 46.94 542 ARG A C 1
ATOM 4202 O O . ARG A 1 542 ? 7.582 47.340 37.721 1.00 46.94 542 ARG A O 1
#